Protein AF-A0A644VKD5-F1 (afdb_monomer_lite)

Radius of gyration: 35.08 Å; chains: 1; bounding box: 105×72×104 Å

Organism: NCBI:txid1076179

Structure (mmCIF, N/CA/C/O backbone):
data_AF-A0A644VKD5-F1
#
_entry.id   AF-A0A644VKD5-F1
#
loop_
_atom_site.group_PDB
_atom_site.id
_atom_site.type_symbol
_atom_site.label_atom_id
_atom_site.label_alt_id
_atom_site.label_comp_id
_atom_site.label_asym_id
_atom_site.label_entity_id
_atom_site.label_seq_id
_atom_site.pdbx_PDB_ins_code
_atom_site.Cartn_x
_atom_site.Cartn_y
_atom_site.Cartn_z
_atom_site.occupancy
_atom_site.B_iso_or_equiv
_atom_site.auth_seq_id
_atom_site.auth_comp_id
_atom_site.auth_asym_id
_atom_site.auth_atom_id
_atom_site.pdbx_PDB_model_num
ATOM 1 N N . MET A 1 1 ? -40.586 -30.914 -6.009 1.00 71.19 1 MET A N 1
ATOM 2 C CA . MET A 1 1 ? -39.244 -30.668 -6.568 1.00 71.19 1 MET A CA 1
ATOM 3 C C . MET A 1 1 ? -38.907 -29.218 -6.318 1.00 71.19 1 MET A C 1
ATOM 5 O O . MET A 1 1 ? -39.807 -28.385 -6.398 1.00 71.19 1 MET A O 1
ATOM 9 N N . TYR A 1 2 ? -37.666 -28.947 -5.939 1.00 82.19 2 TYR A N 1
ATOM 10 C CA . TYR A 1 2 ? -37.177 -27.592 -5.723 1.00 82.19 2 TYR A CA 1
ATOM 11 C C . TYR A 1 2 ? -36.511 -27.119 -7.009 1.00 82.19 2 TYR A C 1
ATOM 13 O O . TYR A 1 2 ? -35.575 -27.754 -7.483 1.00 82.19 2 TYR A O 1
ATOM 21 N N . ASN A 1 3 ? -37.023 -26.026 -7.571 1.00 80.19 3 ASN A N 1
ATOM 22 C CA . ASN A 1 3 ? -36.574 -25.506 -8.865 1.00 80.19 3 ASN A CA 1
ATOM 23 C C . ASN A 1 3 ? -35.399 -24.527 -8.738 1.00 80.19 3 ASN A C 1
ATOM 25 O O . ASN A 1 3 ? -34.897 -24.052 -9.748 1.00 80.19 3 ASN A O 1
ATOM 29 N N . TYR A 1 4 ? -34.997 -24.203 -7.508 1.00 85.69 4 TYR A N 1
ATOM 30 C CA . TYR A 1 4 ? -33.892 -23.302 -7.221 1.00 85.69 4 TYR A CA 1
ATOM 31 C C . TYR A 1 4 ? -33.142 -23.809 -5.994 1.00 85.69 4 TYR A C 1
ATOM 33 O O . TYR A 1 4 ? -33.593 -23.642 -4.860 1.00 85.69 4 TYR A O 1
ATOM 41 N N . VAL A 1 5 ? -32.023 -24.490 -6.229 1.00 90.06 5 VAL A N 1
ATOM 42 C CA . VAL A 1 5 ? -31.116 -24.921 -5.165 1.00 90.06 5 VAL A CA 1
ATOM 43 C C . VAL A 1 5 ? -29.699 -24.615 -5.604 1.00 90.06 5 VAL A C 1
ATOM 45 O O . VAL A 1 5 ? -29.235 -25.141 -6.614 1.00 90.06 5 VAL A O 1
ATOM 48 N N . LYS A 1 6 ? -29.017 -23.774 -4.831 1.00 91.12 6 LYS A N 1
ATOM 49 C CA . LYS A 1 6 ? -27.645 -23.336 -5.095 1.00 91.12 6 LYS A CA 1
ATOM 50 C C . LYS A 1 6 ? -26.774 -23.690 -3.898 1.00 91.12 6 LYS A C 1
ATOM 52 O O . LYS A 1 6 ? -27.169 -23.435 -2.761 1.00 91.12 6 LYS A O 1
ATOM 57 N N . TYR A 1 7 ? -25.604 -24.263 -4.134 1.00 91.75 7 TYR A N 1
ATOM 58 C CA . TYR A 1 7 ? -24.621 -24.541 -3.091 1.00 91.75 7 TYR A CA 1
ATOM 59 C C . TYR A 1 7 ? -23.226 -24.192 -3.588 1.00 91.75 7 TYR A C 1
ATOM 61 O O . TYR A 1 7 ? -22.880 -24.575 -4.701 1.00 91.75 7 TYR A O 1
ATOM 69 N N . ASN A 1 8 ? -22.436 -23.478 -2.778 1.00 89.25 8 ASN A N 1
ATOM 70 C CA . ASN A 1 8 ? -21.054 -23.116 -3.120 1.00 89.25 8 ASN A CA 1
ATOM 71 C C . ASN A 1 8 ? -20.944 -22.464 -4.515 1.00 89.25 8 ASN A C 1
ATOM 73 O O . ASN A 1 8 ? -20.159 -22.868 -5.366 1.00 89.25 8 ASN A O 1
ATOM 77 N N . ASP A 1 9 ? -21.830 -21.503 -4.773 1.00 84.25 9 ASP A N 1
ATOM 78 C CA . ASP A 1 9 ? -21.983 -20.819 -6.060 1.00 84.25 9 ASP A CA 1
ATOM 79 C C . ASP A 1 9 ? -22.403 -21.654 -7.281 1.00 84.25 9 ASP A C 1
ATOM 81 O O . ASP A 1 9 ? -22.582 -21.104 -8.368 1.00 84.25 9 ASP A O 1
ATOM 85 N N . ILE A 1 10 ? -22.701 -22.939 -7.094 1.00 84.69 10 ILE A N 1
ATOM 86 C CA . ILE A 1 10 ? -23.146 -23.853 -8.148 1.00 84.69 10 ILE A CA 1
ATOM 87 C C . ILE A 1 10 ? -24.659 -24.068 -8.049 1.00 84.69 10 ILE A C 1
ATOM 89 O O . ILE A 1 10 ? -25.188 -24.422 -6.992 1.00 84.69 10 ILE A O 1
ATOM 93 N N . MET A 1 11 ? -25.368 -23.870 -9.164 1.00 89.19 11 MET A N 1
ATOM 94 C CA . MET A 1 11 ? -26.792 -24.191 -9.278 1.00 89.19 11 MET A CA 1
ATOM 95 C C . MET A 1 11 ? -26.983 -25.701 -9.389 1.00 89.19 11 MET A C 1
ATOM 97 O O . MET A 1 11 ? -26.907 -26.280 -10.468 1.00 89.19 11 MET A O 1
ATOM 101 N N . ILE A 1 12 ? -27.274 -26.348 -8.263 1.00 90.69 12 ILE A N 1
ATOM 102 C CA . ILE A 1 12 ? -27.567 -27.783 -8.218 1.00 90.69 12 ILE A CA 1
ATOM 103 C C . ILE A 1 12 ? -28.790 -28.103 -9.079 1.00 90.69 12 ILE A C 1
ATOM 105 O O . ILE A 1 12 ? -28.797 -29.122 -9.760 1.00 90.69 12 ILE A O 1
ATOM 109 N N . SER A 1 13 ? -29.788 -27.215 -9.098 1.00 87.75 13 SER A N 1
ATOM 110 C CA . SER A 1 13 ? -30.995 -27.364 -9.920 1.00 87.75 13 SER A CA 1
ATOM 111 C C . SER A 1 13 ? -30.756 -27.315 -11.436 1.00 87.75 13 SER A C 1
ATOM 113 O O . SER A 1 13 ? -31.628 -27.765 -12.173 1.00 87.75 13 SER A O 1
ATOM 115 N N . ASP A 1 14 ? -29.606 -26.809 -11.901 1.00 87.38 14 ASP A N 1
ATOM 116 C CA . ASP A 1 14 ? -29.240 -26.819 -13.329 1.00 87.38 14 ASP A CA 1
ATOM 117 C C . ASP A 1 14 ? -28.616 -28.159 -13.756 1.00 87.38 14 ASP A C 1
ATOM 119 O O . ASP A 1 14 ? -28.640 -28.504 -14.935 1.00 87.38 14 ASP A O 1
ATOM 123 N N . ILE A 1 15 ? -28.065 -28.911 -12.796 1.00 86.50 15 ILE A N 1
ATOM 124 C CA . ILE A 1 15 ? -27.338 -30.172 -13.017 1.00 86.50 15 ILE A CA 1
ATOM 125 C C . ILE A 1 15 ? -28.217 -31.379 -12.648 1.00 86.50 15 ILE A C 1
ATOM 127 O O . ILE A 1 15 ? -28.109 -32.448 -13.243 1.00 86.50 15 ILE A O 1
ATOM 131 N N . ALA A 1 16 ? -29.087 -31.236 -11.644 1.00 90.00 16 ALA A N 1
ATOM 132 C CA . ALA A 1 16 ? -29.893 -32.324 -11.107 1.00 90.00 16 ALA A CA 1
ATOM 133 C C . ALA A 1 16 ? -31.207 -31.855 -10.472 1.00 90.00 16 ALA A C 1
ATOM 135 O O . ALA A 1 16 ? -31.375 -30.714 -10.046 1.00 90.00 16 ALA A O 1
ATOM 136 N N . THR A 1 17 ? -32.150 -32.785 -10.328 1.00 91.00 17 THR A N 1
ATOM 137 C CA . THR A 1 17 ? -33.461 -32.499 -9.744 1.00 91.00 17 THR A CA 1
ATOM 138 C C . THR A 1 17 ? -33.440 -32.702 -8.232 1.00 91.00 17 THR A C 1
ATOM 140 O O . THR A 1 17 ? -33.327 -33.824 -7.740 1.00 91.00 17 THR A O 1
ATOM 143 N N . VAL A 1 18 ? -33.643 -31.640 -7.449 1.00 92.00 18 VAL A N 1
ATOM 144 C CA . VAL A 1 18 ? -33.769 -31.768 -5.987 1.00 92.00 18 VAL A CA 1
ATOM 145 C C . VAL A 1 18 ? -35.185 -32.220 -5.614 1.00 92.00 18 VAL A C 1
ATOM 147 O O . VAL A 1 18 ? -36.168 -31.477 -5.730 1.00 92.00 18 VAL A O 1
ATOM 150 N N . LEU A 1 19 ? -35.296 -33.466 -5.150 1.00 91.06 19 LEU A N 1
ATOM 151 C CA . LEU A 1 19 ? -36.565 -34.119 -4.829 1.00 91.06 19 LEU A CA 1
ATOM 152 C C . LEU A 1 19 ? -37.124 -33.653 -3.484 1.00 91.06 19 LEU A C 1
ATOM 154 O O . LEU A 1 19 ? -38.308 -33.316 -3.392 1.00 91.06 19 LEU A O 1
ATOM 158 N N . LYS A 1 20 ? -36.276 -33.637 -2.450 1.00 90.50 20 LYS A N 1
ATOM 159 C CA . LYS A 1 20 ? -36.675 -33.374 -1.063 1.00 90.50 20 LYS A CA 1
ATOM 160 C C . LYS A 1 20 ? -35.586 -32.612 -0.318 1.00 90.50 20 LYS A C 1
ATOM 162 O O . LYS A 1 20 ? -34.405 -32.919 -0.460 1.00 90.50 20 LYS A O 1
ATOM 167 N N . ILE A 1 21 ? -36.018 -31.666 0.508 1.00 88.38 21 ILE A N 1
ATOM 168 C CA . ILE A 1 21 ? -35.197 -30.986 1.505 1.00 88.38 21 ILE A CA 1
ATOM 169 C C . ILE A 1 21 ? -35.899 -31.190 2.844 1.00 88.38 21 ILE A C 1
ATOM 171 O O . ILE A 1 21 ? -37.024 -30.722 3.032 1.00 88.38 21 ILE A O 1
ATOM 175 N N . GLU A 1 22 ? -35.279 -31.930 3.758 1.00 83.94 22 GLU A N 1
ATOM 176 C CA . GLU A 1 22 ? -35.856 -32.137 5.086 1.00 83.94 22 GLU A CA 1
ATOM 177 C C . GLU A 1 22 ? -35.749 -30.849 5.910 1.00 83.94 22 GLU A C 1
ATOM 179 O O . GLU A 1 22 ? -34.673 -30.271 6.061 1.00 83.94 22 GLU A O 1
ATOM 184 N N . ASN A 1 23 ? -36.889 -30.366 6.409 1.00 67.75 23 ASN A N 1
ATOM 185 C CA . ASN A 1 23 ? -36.968 -29.148 7.206 1.00 67.75 23 ASN A CA 1
ATOM 186 C C . ASN A 1 23 ? -37.527 -29.468 8.593 1.00 67.75 23 ASN A C 1
ATOM 188 O O . ASN A 1 23 ? -38.645 -29.963 8.720 1.00 67.75 23 ASN A O 1
ATOM 192 N N . THR A 1 24 ? -36.785 -29.097 9.629 1.00 62.62 24 THR A N 1
ATOM 193 C CA . THR A 1 24 ? -37.298 -28.947 10.996 1.00 62.62 24 THR A CA 1
ATOM 194 C C . THR A 1 24 ? -37.914 -27.555 11.134 1.00 62.62 24 THR A C 1
ATOM 196 O O . THR A 1 24 ? -37.262 -26.581 10.756 1.00 62.62 24 THR A O 1
ATOM 199 N N . LEU A 1 25 ? -39.142 -27.455 11.658 1.00 65.06 25 LEU A N 1
ATOM 200 C CA . LEU A 1 25 ? -39.888 -26.186 11.773 1.00 65.06 25 LEU A CA 1
ATOM 201 C C . LEU A 1 25 ? -39.290 -25.205 12.794 1.00 65.06 25 LEU A C 1
ATOM 203 O O . LEU A 1 25 ? -39.514 -24.007 12.682 1.00 65.06 25 LEU A O 1
ATOM 207 N N . LEU A 1 26 ? -38.557 -25.713 13.788 1.00 70.06 26 LEU A N 1
ATOM 208 C CA . LEU A 1 26 ? -37.838 -24.916 14.777 1.00 70.06 26 LEU A CA 1
ATOM 209 C C . LEU A 1 26 ? -36.571 -25.680 15.201 1.00 70.06 26 LEU A C 1
ATOM 211 O O . LEU A 1 26 ? -36.670 -26.889 15.437 1.00 70.06 26 LEU A O 1
ATOM 215 N N . PRO A 1 27 ? -35.393 -25.034 15.289 1.00 76.12 27 PRO A N 1
ATOM 216 C CA . PRO A 1 27 ? -34.198 -25.676 15.828 1.00 76.12 27 PRO A CA 1
ATOM 217 C C . PRO A 1 27 ? -34.363 -25.997 17.321 1.00 76.12 27 PRO A C 1
ATOM 219 O O . PRO A 1 27 ? -35.039 -25.268 18.054 1.00 76.12 27 PRO A O 1
ATOM 222 N N . ALA A 1 28 ? -33.727 -27.077 17.775 1.00 81.94 28 ALA A N 1
ATOM 223 C CA . ALA A 1 28 ? -33.646 -27.395 19.195 1.00 81.94 28 ALA A CA 1
ATOM 224 C C . ALA A 1 28 ? -32.872 -26.301 19.951 1.00 81.94 28 ALA A C 1
ATOM 226 O O . ALA A 1 28 ? -32.109 -25.530 19.363 1.00 81.94 28 ALA A O 1
ATOM 227 N N . ARG A 1 29 ? -33.101 -26.206 21.262 1.00 86.50 29 ARG A N 1
ATOM 228 C CA . ARG A 1 29 ? -32.410 -25.256 22.136 1.00 86.50 29 ARG A CA 1
ATOM 229 C C . ARG A 1 29 ? -31.748 -25.998 23.279 1.00 86.50 29 ARG A C 1
ATOM 231 O O . ARG A 1 29 ? -32.377 -26.846 23.908 1.00 86.50 29 ARG A O 1
ATOM 238 N N . ILE A 1 30 ? -30.538 -25.575 23.607 1.00 86.12 30 ILE A N 1
ATOM 239 C CA . ILE A 1 30 ? -29.916 -25.888 24.890 1.00 86.12 30 ILE A CA 1
ATOM 240 C C . ILE A 1 30 ? -30.428 -24.848 25.879 1.00 86.12 30 ILE A C 1
ATOM 242 O O . ILE A 1 30 ? -30.308 -23.648 25.624 1.00 86.12 30 ILE A O 1
ATOM 246 N N . ILE A 1 31 ? -31.022 -25.306 26.980 1.00 88.94 31 ILE A N 1
ATOM 247 C CA . ILE A 1 31 ? -31.504 -24.462 28.075 1.00 88.94 31 ILE A CA 1
ATOM 248 C C . ILE A 1 31 ? -30.600 -24.715 29.275 1.00 88.94 31 ILE A C 1
ATOM 250 O O . ILE A 1 31 ? -30.515 -25.841 29.758 1.00 88.94 31 ILE A O 1
ATOM 254 N N . ASN A 1 32 ? -29.945 -23.662 29.749 1.00 88.38 32 ASN A N 1
ATOM 255 C CA . ASN A 1 32 ? -29.182 -23.680 30.983 1.00 88.38 32 ASN A CA 1
ATOM 256 C C . ASN A 1 32 ? -30.078 -23.220 32.126 1.00 88.38 32 ASN A C 1
ATOM 258 O O . ASN A 1 32 ? -30.796 -22.217 32.022 1.00 88.38 32 ASN A O 1
ATOM 262 N N . THR A 1 33 ? -30.019 -23.955 33.226 1.00 91.38 33 THR A N 1
ATOM 263 C CA . THR A 1 33 ? -30.789 -23.670 34.427 1.00 91.38 33 THR A CA 1
ATOM 264 C C . THR A 1 33 ? -29.889 -23.688 35.656 1.00 91.38 33 THR A C 1
ATOM 266 O O . THR A 1 33 ? -28.896 -24.413 35.727 1.00 91.38 33 THR A O 1
ATOM 269 N N . ILE A 1 34 ? -30.240 -22.872 36.646 1.00 87.94 34 ILE A N 1
ATOM 270 C CA . ILE A 1 34 ? -29.630 -22.880 37.972 1.00 87.94 34 ILE A CA 1
ATOM 271 C C . ILE A 1 34 ? -30.553 -23.668 38.893 1.00 87.94 34 ILE A C 1
ATOM 273 O O . ILE A 1 34 ? -31.702 -23.285 39.141 1.00 87.94 34 ILE A O 1
ATOM 277 N N . ASN A 1 35 ? -30.032 -24.769 39.423 1.00 89.31 35 ASN A N 1
ATOM 278 C CA . ASN A 1 35 ? -30.742 -25.599 40.379 1.00 89.31 35 ASN A CA 1
ATOM 279 C C . ASN A 1 35 ? -30.417 -25.148 41.811 1.00 89.31 35 ASN A C 1
ATOM 281 O O . ASN A 1 35 ? -29.256 -25.134 42.224 1.00 89.31 35 ASN A O 1
ATOM 285 N N . ILE A 1 36 ? -31.447 -24.763 42.567 1.00 88.50 36 ILE A N 1
ATOM 286 C CA . ILE A 1 36 ? -31.328 -24.365 43.973 1.00 88.50 36 ILE A CA 1
ATOM 287 C C . ILE A 1 36 ? -32.093 -25.384 44.814 1.00 88.50 36 ILE A C 1
ATOM 289 O O . ILE A 1 36 ? -33.320 -25.407 44.777 1.00 88.50 36 ILE A O 1
ATOM 293 N N . PHE A 1 37 ? -31.370 -26.175 45.611 1.00 84.25 37 PHE A N 1
ATOM 294 C CA . PHE A 1 37 ? -31.891 -27.336 46.352 1.00 84.25 37 PHE A CA 1
ATOM 295 C C . PHE A 1 37 ? -33.148 -27.057 47.199 1.00 84.25 37 PHE A C 1
ATOM 297 O O . PHE A 1 37 ? -34.019 -27.914 47.328 1.00 84.25 37 PHE A O 1
ATOM 304 N N . GLU A 1 38 ? -33.264 -25.858 47.772 1.00 87.50 38 GLU A N 1
ATOM 305 C CA . GLU A 1 38 ? -34.384 -25.477 48.644 1.00 87.50 38 GLU A CA 1
ATOM 306 C C . GLU A 1 38 ? -35.629 -24.978 47.885 1.00 87.50 38 GLU A C 1
ATOM 308 O O . GLU A 1 38 ? -36.695 -24.813 48.483 1.00 87.50 38 GLU A O 1
ATOM 313 N N . LYS A 1 39 ? -35.529 -24.732 46.571 1.00 84.75 39 LYS A N 1
ATOM 314 C CA . LYS A 1 39 ? -36.655 -24.296 45.736 1.00 84.75 39 LYS A CA 1
ATOM 315 C C . LYS A 1 39 ? -37.193 -25.456 44.906 1.00 84.75 39 LYS A C 1
ATOM 317 O O . LYS A 1 39 ? -36.459 -26.273 44.367 1.00 84.75 39 LYS A O 1
ATOM 322 N N . ARG A 1 40 ? -38.520 -25.507 44.762 1.00 80.19 40 ARG A N 1
ATOM 323 C CA . ARG A 1 40 ? -39.159 -26.401 43.790 1.00 80.19 40 ARG A CA 1
ATOM 324 C C . ARG A 1 40 ? -38.944 -25.842 42.383 1.00 80.19 40 ARG A C 1
ATOM 326 O O . ARG A 1 40 ? -39.350 -24.711 42.124 1.00 80.19 40 ARG A O 1
ATOM 333 N N . GLY A 1 41 ? -38.387 -26.657 41.491 1.00 84.00 41 GLY A N 1
ATOM 334 C CA . GLY A 1 41 ? -38.084 -26.277 40.109 1.00 84.00 41 GLY A CA 1
ATOM 335 C C . GLY A 1 41 ? -36.688 -25.674 39.948 1.00 84.00 41 GLY A C 1
ATOM 336 O O . GLY A 1 41 ? -35.898 -25.651 40.886 1.00 84.00 41 GLY A O 1
ATOM 337 N N . GLU A 1 42 ? -36.393 -25.191 38.746 1.00 89.75 42 GLU A N 1
ATOM 338 C CA . GLU A 1 42 ? -35.096 -24.613 38.387 1.00 89.75 42 GLU A CA 1
ATOM 339 C C . GLU A 1 42 ? -35.279 -23.179 37.879 1.00 89.75 42 GLU A C 1
ATOM 341 O O . GLU A 1 42 ? -36.351 -22.813 37.391 1.00 89.75 42 GLU A O 1
ATOM 346 N N . ILE A 1 43 ? -34.243 -22.353 38.014 1.00 85.69 43 ILE A N 1
ATOM 347 C CA . ILE A 1 43 ? -34.249 -20.971 37.526 1.00 85.69 43 ILE A CA 1
ATOM 348 C C . ILE A 1 43 ? -33.645 -20.956 36.124 1.00 85.69 43 ILE A C 1
ATOM 350 O O . ILE A 1 43 ? -32.547 -21.467 35.933 1.00 85.69 43 ILE A O 1
ATOM 354 N N . PHE A 1 44 ? -34.347 -20.375 35.149 1.00 89.88 44 PHE A N 1
ATOM 355 C CA . PHE A 1 44 ? -33.796 -20.154 33.811 1.00 89.88 44 PHE A CA 1
ATOM 356 C C . PHE A 1 44 ? -32.597 -19.204 33.886 1.00 89.88 44 PHE A C 1
ATOM 358 O O . PHE A 1 44 ? -32.723 -18.110 34.433 1.00 89.88 44 PHE A O 1
ATOM 365 N N . ASP A 1 45 ? -31.466 -19.626 33.331 1.00 86.50 45 ASP A N 1
ATOM 366 C CA . ASP A 1 45 ? -30.256 -18.812 33.231 1.00 86.50 45 ASP A CA 1
ATOM 367 C C . ASP A 1 45 ? -30.092 -18.271 31.809 1.00 86.50 45 ASP A C 1
ATOM 369 O O . ASP A 1 45 ? -30.106 -17.064 31.578 1.00 86.50 45 ASP A O 1
ATOM 373 N N . SER A 1 46 ? -30.004 -19.172 30.831 1.00 82.38 46 SER A N 1
ATOM 374 C CA . SER A 1 46 ? -29.762 -18.816 29.435 1.00 82.38 46 SER A CA 1
ATOM 375 C C . SER A 1 46 ? -30.259 -19.905 28.481 1.00 82.38 46 SER A C 1
ATOM 377 O O . SER A 1 46 ? -30.487 -21.050 28.873 1.00 82.38 46 SER A O 1
ATOM 379 N N . CYS A 1 47 ? -30.431 -19.576 27.199 1.00 84.38 47 CYS A N 1
ATOM 380 C CA . CYS A 1 47 ? -30.616 -20.584 26.156 1.00 84.38 47 CYS A CA 1
ATOM 381 C C . CYS A 1 47 ? -29.936 -20.183 24.853 1.00 84.38 47 CYS A C 1
ATOM 383 O O . CYS A 1 47 ? -29.816 -18.998 24.555 1.00 84.38 47 CYS A O 1
ATOM 385 N N . LYS A 1 48 ? -29.569 -21.174 24.040 1.00 83.25 48 LYS A N 1
ATOM 386 C CA . LYS A 1 48 ? -29.099 -20.966 22.666 1.00 83.25 48 LYS A CA 1
ATOM 387 C C . LYS A 1 48 ? -29.692 -22.009 21.733 1.00 83.25 48 LYS A C 1
ATOM 389 O O . LYS A 1 48 ? -29.965 -23.130 22.164 1.00 83.25 48 LYS A O 1
ATOM 394 N N . TYR A 1 49 ? -29.878 -21.652 20.467 1.00 84.44 49 TYR A N 1
ATOM 395 C CA . TYR A 1 49 ? -30.224 -22.638 19.448 1.00 84.44 49 TYR A CA 1
ATOM 396 C C . TYR A 1 49 ? -29.040 -23.569 19.181 1.00 84.44 49 TYR A C 1
ATOM 398 O O . TYR A 1 49 ? -27.883 -23.146 19.195 1.00 84.44 49 TYR A O 1
ATOM 406 N N . GLU A 1 50 ? -29.340 -24.841 18.959 1.00 84.94 50 GLU A N 1
ATOM 407 C CA . GLU A 1 50 ? -28.367 -25.813 18.475 1.00 84.94 50 GLU A CA 1
ATOM 408 C C . GLU A 1 50 ? -28.108 -25.615 16.979 1.00 84.94 50 GLU A C 1
ATOM 410 O O . GLU A 1 50 ? -28.946 -25.073 16.248 1.00 84.94 50 GLU A O 1
ATOM 415 N N . SER A 1 51 ? -26.945 -26.079 16.520 1.00 86.38 51 SER A N 1
ATOM 416 C CA . SER A 1 51 ? -26.679 -26.214 15.091 1.00 86.38 51 SER A CA 1
ATOM 417 C C . SER A 1 51 ? -27.690 -27.164 14.446 1.00 86.38 51 SER A C 1
ATOM 419 O O . SER A 1 51 ? -28.329 -27.988 15.107 1.00 86.38 51 SER A O 1
ATOM 421 N N . LYS A 1 52 ? -27.888 -27.016 13.136 1.00 85.50 52 LYS A N 1
ATOM 422 C CA . LYS A 1 52 ? -28.958 -27.710 12.411 1.00 85.50 52 LYS A CA 1
ATOM 423 C C . LYS A 1 52 ? -28.379 -28.596 11.325 1.00 85.50 52 LYS A C 1
ATOM 425 O O . LYS A 1 52 ? -27.492 -28.172 10.595 1.00 85.50 52 LYS A O 1
ATOM 430 N N . GLU A 1 53 ? -28.935 -29.790 11.164 1.00 87.12 53 GLU A N 1
ATOM 431 C CA . GLU A 1 53 ? -28.669 -30.624 9.995 1.00 87.12 53 GLU A CA 1
ATOM 432 C C . GLU A 1 53 ? -29.831 -30.576 9.004 1.00 87.12 53 GLU A C 1
ATOM 434 O O . GLU A 1 53 ? -31.000 -30.420 9.373 1.00 87.12 53 GLU A O 1
ATOM 439 N N . LYS A 1 54 ? -29.502 -30.686 7.720 1.00 87.88 54 LYS A N 1
ATOM 440 C CA . LYS A 1 54 ? -30.454 -30.662 6.617 1.00 87.88 54 LYS A CA 1
ATOM 441 C C . LYS A 1 54 ? -30.083 -31.725 5.597 1.00 87.88 54 LYS A C 1
ATOM 443 O O . LYS A 1 54 ? -28.994 -31.694 5.035 1.00 87.88 54 LYS A O 1
ATOM 448 N N . VAL A 1 55 ? -31.008 -32.645 5.336 1.00 90.00 55 VAL A N 1
ATOM 449 C CA . VAL A 1 55 ? -30.805 -33.722 4.363 1.00 90.00 55 VAL A CA 1
ATOM 450 C C . VAL A 1 55 ? -31.423 -33.331 3.023 1.00 90.00 55 VAL A C 1
ATOM 452 O O . VAL A 1 55 ? -32.617 -33.028 2.930 1.00 90.00 55 VAL A O 1
ATOM 455 N N . LEU A 1 56 ? -30.600 -33.353 1.979 1.00 92.69 56 LEU A N 1
ATOM 456 C CA . LEU A 1 56 ? -30.983 -33.158 0.587 1.00 92.69 56 LEU A CA 1
ATOM 457 C C . LEU A 1 56 ? -31.096 -34.517 -0.101 1.00 92.69 56 LEU A C 1
ATOM 459 O O . LEU A 1 56 ? -30.191 -35.342 -0.015 1.00 92.69 56 LEU A O 1
ATOM 463 N N . THR A 1 57 ? -32.197 -34.742 -0.815 1.00 93.81 57 THR A N 1
ATOM 464 C CA . THR A 1 57 ? -32.363 -35.883 -1.726 1.00 93.81 57 THR A CA 1
ATOM 465 C C . THR A 1 57 ? -32.360 -35.368 -3.160 1.00 93.81 57 THR A C 1
ATOM 467 O O . THR A 1 57 ? -33.278 -34.642 -3.551 1.00 93.81 57 THR A O 1
ATOM 470 N N . ILE A 1 58 ? -31.339 -35.733 -3.932 1.00 94.25 58 ILE A N 1
ATOM 471 C CA . ILE A 1 58 ? -31.059 -35.203 -5.271 1.00 94.25 58 ILE A CA 1
ATOM 472 C C . ILE A 1 58 ? -31.135 -36.351 -6.282 1.00 94.25 58 ILE A C 1
ATOM 474 O O . ILE A 1 58 ? -30.448 -37.353 -6.123 1.00 94.25 58 ILE A O 1
ATOM 478 N N . LEU A 1 59 ? -31.968 -36.217 -7.309 1.00 94.38 59 LEU A N 1
ATOM 479 C CA . LEU A 1 59 ? -32.038 -37.126 -8.450 1.00 94.38 59 LEU A CA 1
ATOM 480 C C . LEU A 1 59 ? -31.119 -36.612 -9.557 1.00 94.38 59 LEU A C 1
ATOM 482 O O . LEU A 1 59 ? -31.336 -35.518 -10.075 1.00 94.38 59 LEU A O 1
ATOM 486 N N . VAL A 1 60 ? -30.122 -37.414 -9.913 1.00 93.44 60 VAL A N 1
ATOM 487 C CA . VAL A 1 60 ? -29.168 -37.130 -10.989 1.00 93.44 60 VAL A CA 1
ATOM 488 C C . VAL A 1 60 ? -29.496 -38.030 -12.167 1.00 93.44 60 VAL A C 1
ATOM 490 O O . VAL A 1 60 ? -29.605 -39.246 -11.990 1.00 93.44 60 VAL A O 1
ATOM 493 N N . GLU A 1 61 ? -29.642 -37.437 -13.345 1.00 92.06 61 GLU A N 1
ATOM 494 C CA . GLU A 1 61 ? -29.960 -38.111 -14.604 1.00 92.06 61 GLU A CA 1
ATOM 495 C C . GLU A 1 61 ? -28.990 -37.613 -15.684 1.00 92.06 61 GLU A C 1
ATOM 497 O O . GLU A 1 61 ? -28.492 -36.491 -15.594 1.00 92.06 61 GLU A O 1
ATOM 502 N N . GLY A 1 62 ? -28.699 -38.446 -16.682 1.00 88.19 62 GLY A N 1
ATOM 503 C CA . GLY A 1 62 ? -27.906 -38.063 -17.851 1.00 88.19 62 GLY A CA 1
ATOM 504 C C . GLY A 1 62 ? -28.543 -38.546 -19.149 1.00 88.19 62 GLY A C 1
ATOM 505 O O . GLY A 1 62 ? -29.310 -39.514 -19.161 1.00 88.19 62 GLY A O 1
ATOM 506 N N . ILE A 1 63 ? -28.242 -37.854 -20.246 1.00 88.00 63 ILE A N 1
ATOM 507 C CA . ILE A 1 63 ? -28.719 -38.202 -21.592 1.00 88.00 63 ILE A CA 1
ATOM 508 C C . ILE A 1 63 ? -27.992 -39.456 -22.109 1.00 88.00 63 ILE A C 1
ATOM 510 O O . ILE A 1 63 ? -28.590 -40.292 -22.791 1.00 88.00 63 ILE A O 1
ATOM 514 N N . ASP A 1 64 ? -26.723 -39.607 -21.736 1.00 91.25 64 ASP A N 1
ATOM 515 C CA . ASP A 1 64 ? -25.888 -40.783 -21.956 1.00 91.25 64 ASP A CA 1
ATOM 516 C C . ASP A 1 64 ? -24.994 -41.051 -20.729 1.00 91.25 64 ASP A C 1
ATOM 518 O O . ASP A 1 64 ? -25.117 -40.391 -19.694 1.00 91.25 64 ASP A O 1
ATOM 522 N N . LEU A 1 65 ? -24.153 -42.089 -20.804 1.00 88.38 65 LEU A N 1
ATOM 523 C CA . LEU A 1 65 ? -23.332 -42.518 -19.669 1.00 88.38 65 LEU A CA 1
ATOM 524 C C . LEU A 1 65 ? -22.262 -41.480 -19.299 1.00 88.38 65 LEU A C 1
ATOM 526 O O . LEU A 1 65 ? -21.961 -41.338 -18.118 1.00 88.38 65 LEU A O 1
ATOM 530 N N . GLU A 1 66 ? -21.712 -40.765 -20.281 1.00 89.69 66 GLU A N 1
ATOM 531 C CA . GLU A 1 66 ? -20.671 -39.756 -20.068 1.00 89.69 66 GLU A CA 1
ATOM 532 C C . GLU A 1 66 ? -21.269 -38.524 -19.376 1.00 89.69 66 GLU A C 1
ATOM 534 O O . GLU A 1 66 ? -20.788 -38.119 -18.320 1.00 89.69 66 GLU A O 1
ATOM 539 N N . ASP A 1 67 ? -22.402 -38.028 -19.882 1.00 87.94 67 ASP A N 1
ATOM 540 C CA . ASP A 1 67 ? -23.172 -36.931 -19.281 1.00 87.94 67 ASP A CA 1
ATOM 541 C C . ASP A 1 67 ? -23.633 -37.269 -17.852 1.00 87.94 67 ASP A C 1
ATOM 543 O O . ASP A 1 67 ? -23.510 -36.464 -16.929 1.00 87.94 67 ASP A O 1
ATOM 547 N N . TYR A 1 68 ? -24.100 -38.501 -17.624 1.00 90.38 68 TYR A N 1
ATOM 548 C CA . TYR A 1 68 ? -24.458 -38.972 -16.286 1.00 90.38 68 TYR A CA 1
ATOM 549 C C . TYR A 1 68 ? -23.260 -38.967 -15.320 1.00 90.38 68 TYR A C 1
ATOM 551 O O . TYR A 1 68 ? -23.384 -38.514 -14.177 1.00 90.38 68 TYR A O 1
ATOM 559 N N . GLU A 1 69 ? -22.106 -39.489 -15.746 1.00 88.88 69 GLU A N 1
ATOM 560 C CA . GLU A 1 69 ? -20.896 -39.531 -14.920 1.00 88.88 69 GLU A CA 1
ATOM 561 C C . GLU A 1 69 ? -20.374 -38.126 -14.598 1.00 88.88 69 GLU A C 1
ATOM 563 O O . GLU A 1 69 ? -19.974 -37.871 -13.455 1.00 88.88 69 GLU A O 1
ATOM 568 N N . ASP A 1 70 ? -20.440 -37.210 -15.563 1.00 88.00 70 ASP A N 1
ATOM 569 C CA . ASP A 1 70 ? -20.062 -35.813 -15.379 1.00 88.00 70 ASP A CA 1
ATOM 570 C C . ASP A 1 70 ? -21.022 -35.079 -14.440 1.00 88.00 70 ASP A C 1
ATOM 572 O O . ASP A 1 70 ? -20.555 -34.455 -13.485 1.00 88.00 70 ASP A O 1
ATOM 576 N N . ASN A 1 71 ? -22.341 -35.249 -14.586 1.00 89.06 71 ASN A N 1
ATOM 577 C CA . ASN A 1 71 ? -23.328 -34.663 -13.671 1.00 89.06 71 ASN A CA 1
ATOM 578 C C . ASN A 1 71 ? -23.119 -35.142 -12.226 1.00 89.06 71 ASN A C 1
ATOM 580 O O . ASN A 1 71 ? -23.134 -34.341 -11.286 1.00 89.06 71 ASN A O 1
ATOM 584 N N . VAL A 1 72 ? -22.856 -36.440 -12.018 1.00 89.75 72 VAL A N 1
ATOM 585 C CA . VAL A 1 72 ? -22.527 -36.976 -10.685 1.00 89.75 72 VAL A CA 1
ATOM 586 C C . VAL A 1 72 ? -21.230 -36.363 -10.152 1.00 89.75 72 VAL A C 1
ATOM 588 O O . VAL A 1 72 ? -21.185 -35.951 -8.989 1.00 89.75 72 VAL A O 1
ATOM 591 N N . ARG A 1 73 ? -20.177 -36.278 -10.976 1.00 89.38 73 ARG A N 1
ATOM 592 C CA . ARG A 1 73 ? -18.885 -35.699 -10.581 1.00 89.38 73 ARG A CA 1
ATOM 593 C C . ARG A 1 73 ? -19.021 -34.223 -10.207 1.00 89.38 73 ARG A C 1
ATOM 595 O O . ARG A 1 73 ? -18.494 -33.830 -9.168 1.00 89.38 73 ARG A O 1
ATOM 602 N N . SER A 1 74 ? -19.739 -33.428 -10.997 1.00 88.06 74 SER A N 1
ATOM 603 C CA . SER A 1 74 ? -19.957 -32.001 -10.740 1.00 88.06 74 SER A CA 1
ATOM 604 C C . SER A 1 74 ? -20.682 -31.759 -9.419 1.00 88.06 74 SER A C 1
ATOM 606 O O . SER A 1 74 ? -20.297 -30.867 -8.665 1.00 88.06 74 SER A O 1
ATOM 608 N N . ILE A 1 75 ? -21.682 -32.582 -9.088 1.00 89.31 75 ILE A N 1
ATOM 609 C CA . ILE A 1 75 ? -22.386 -32.481 -7.803 1.00 89.31 75 ILE A CA 1
ATOM 610 C C . ILE A 1 75 ? -21.454 -32.825 -6.643 1.00 89.31 75 ILE A C 1
ATOM 612 O O . ILE A 1 75 ? -21.410 -32.089 -5.662 1.00 89.31 75 ILE A O 1
ATOM 616 N N . LEU A 1 76 ? -20.688 -33.915 -6.743 1.00 90.12 76 LEU A N 1
ATOM 617 C CA . LEU A 1 76 ? -19.751 -34.299 -5.683 1.00 90.12 76 LEU A CA 1
ATOM 618 C C . LEU A 1 76 ? -18.678 -33.224 -5.456 1.00 90.12 76 LEU A C 1
ATOM 620 O O . LEU A 1 76 ? -18.401 -32.893 -4.310 1.00 90.12 76 LEU A O 1
ATOM 624 N N . GLN A 1 77 ? -18.139 -32.633 -6.525 1.00 88.19 77 GLN A N 1
ATOM 625 C CA . GLN A 1 77 ? -17.182 -31.525 -6.434 1.00 88.19 77 GLN A CA 1
ATOM 626 C C . GLN A 1 77 ? -17.787 -30.268 -5.802 1.00 88.19 77 GLN A C 1
ATOM 628 O O . GLN A 1 77 ? -17.100 -29.572 -5.064 1.00 88.19 77 GLN A O 1
ATOM 633 N N . ALA A 1 78 ? -19.065 -29.972 -6.060 1.00 88.44 78 ALA A N 1
ATOM 634 C CA . ALA A 1 78 ? -19.732 -28.825 -5.447 1.00 88.44 78 ALA A CA 1
ATOM 635 C C . ALA A 1 78 ? -19.804 -28.944 -3.917 1.00 88.44 78 ALA A C 1
ATOM 637 O O . ALA A 1 78 ? -19.703 -27.936 -3.217 1.00 88.44 78 ALA A O 1
ATOM 638 N N . PHE A 1 79 ? -19.983 -30.172 -3.420 1.00 92.00 79 PHE A N 1
ATOM 639 C CA . PHE A 1 79 ? -20.135 -30.496 -2.003 1.00 92.00 79 PHE A CA 1
ATOM 640 C C . PHE A 1 79 ? -18.817 -30.815 -1.276 1.00 92.00 79 PHE A C 1
ATOM 642 O O . PHE A 1 79 ? -18.810 -30.833 -0.049 1.00 92.00 79 PHE A O 1
ATOM 649 N N . ASP A 1 80 ? -17.714 -31.026 -1.997 1.00 90.94 80 ASP A N 1
ATOM 650 C CA . ASP A 1 80 ? -16.379 -31.239 -1.425 1.00 90.94 80 ASP A CA 1
ATOM 651 C C . ASP A 1 80 ? -15.741 -29.899 -1.025 1.00 90.94 80 ASP A C 1
ATOM 653 O O . ASP A 1 80 ? -15.087 -29.225 -1.825 1.00 90.94 80 ASP A O 1
ATOM 657 N N . VAL A 1 81 ? -16.005 -29.462 0.209 1.00 90.31 81 VAL A N 1
ATOM 658 C CA . VAL A 1 81 ? -15.566 -28.160 0.729 1.00 90.31 81 VAL A CA 1
ATOM 659 C C . VAL A 1 81 ? -14.950 -28.290 2.122 1.00 90.31 81 VAL A C 1
ATOM 661 O O . VAL A 1 81 ? -15.373 -29.105 2.938 1.00 90.31 81 VAL A O 1
ATOM 664 N N . ASP A 1 82 ? -13.968 -27.440 2.418 1.00 91.38 82 ASP A N 1
ATOM 665 C CA . ASP A 1 82 ? -13.206 -27.420 3.676 1.00 91.38 82 ASP A CA 1
ATOM 666 C C . ASP A 1 82 ? -13.745 -26.421 4.719 1.00 91.38 82 ASP A C 1
ATOM 668 O O . ASP A 1 82 ? -13.296 -26.396 5.865 1.00 91.38 82 ASP A O 1
ATOM 672 N N . MET A 1 83 ? -14.724 -25.600 4.337 1.00 91.50 83 MET A N 1
ATOM 673 C CA . MET A 1 83 ? -15.360 -24.590 5.183 1.00 91.50 83 MET A CA 1
ATOM 674 C C . MET A 1 83 ? -16.833 -24.399 4.791 1.00 91.50 83 MET A C 1
ATOM 676 O O . MET A 1 83 ? -17.190 -24.676 3.643 1.00 91.50 83 MET A O 1
ATOM 680 N N . PRO A 1 84 ? -17.698 -23.893 5.693 1.00 92.62 84 PRO A N 1
ATOM 681 C CA . PRO A 1 84 ? -19.093 -23.607 5.367 1.00 92.62 84 PRO A CA 1
ATOM 682 C C . PRO A 1 84 ? -19.236 -22.695 4.143 1.00 92.62 84 PRO A C 1
ATOM 684 O O . PRO A 1 84 ? -18.598 -21.646 4.053 1.00 92.62 84 PRO A O 1
ATOM 687 N N . LYS A 1 85 ? -20.101 -23.087 3.205 1.00 94.31 85 LYS A N 1
ATOM 688 C CA . LYS A 1 85 ? -20.416 -22.339 1.981 1.00 94.31 85 LYS A CA 1
ATOM 689 C C . LYS A 1 85 ? -21.886 -21.948 1.943 1.00 94.31 85 LYS A C 1
ATOM 691 O O . LYS A 1 85 ? -22.710 -22.515 2.658 1.00 94.31 85 LYS A O 1
ATOM 696 N N . SER A 1 86 ? -22.214 -20.962 1.117 1.00 91.06 86 SER A N 1
ATOM 697 C CA . SER A 1 86 ? -23.586 -20.490 0.954 1.00 91.06 86 SER A CA 1
ATOM 698 C C . SER A 1 86 ? -24.475 -21.587 0.354 1.00 91.06 86 SER A C 1
ATOM 700 O O . SER A 1 86 ? -24.153 -22.205 -0.662 1.00 91.06 86 SER A O 1
ATOM 702 N N . PHE A 1 87 ? -25.608 -21.831 1.005 1.00 92.38 87 PHE A N 1
ATOM 703 C CA . PHE A 1 87 ? -26.665 -22.736 0.580 1.00 92.38 87 PHE A CA 1
ATOM 704 C C . PHE A 1 87 ? -27.967 -21.954 0.415 1.00 92.38 87 PHE A C 1
ATOM 706 O O . PHE A 1 87 ? -28.463 -21.356 1.372 1.00 92.38 87 PHE A O 1
ATOM 713 N N . TYR A 1 88 ? -28.549 -22.012 -0.778 1.00 90.75 88 TYR A N 1
ATOM 714 C CA . TYR A 1 88 ? -29.804 -21.361 -1.127 1.00 90.75 88 TYR A CA 1
ATOM 715 C C . TYR A 1 88 ? -30.863 -22.424 -1.407 1.00 90.75 88 TYR A C 1
ATOM 717 O O . TYR A 1 88 ? -30.647 -23.342 -2.201 1.00 90.75 88 TYR A O 1
ATOM 725 N N . LYS A 1 89 ? -32.032 -22.264 -0.786 1.00 86.38 89 LYS A N 1
ATOM 726 C CA . LYS A 1 89 ? -33.256 -23.022 -1.118 1.00 86.38 89 LYS A CA 1
ATOM 727 C C . LYS A 1 89 ? -34.248 -22.212 -1.966 1.00 86.38 89 LYS A C 1
ATOM 729 O O . LYS A 1 89 ? -35.271 -22.746 -2.384 1.00 86.38 89 LYS A O 1
ATOM 734 N N . GLU A 1 90 ? -33.990 -20.914 -2.097 1.00 81.88 90 GLU A N 1
ATOM 735 C CA . GLU A 1 90 ? -34.793 -19.889 -2.765 1.00 81.88 90 GLU A CA 1
ATOM 736 C C . GLU A 1 90 ? -33.864 -18.730 -3.166 1.00 81.88 90 GLU A C 1
ATOM 738 O O . GLU A 1 90 ? -32.731 -18.675 -2.689 1.00 81.88 90 GLU A O 1
ATOM 743 N N . GLU A 1 91 ? -34.311 -17.836 -4.050 1.00 80.44 91 GLU A N 1
ATOM 744 C CA . GLU A 1 91 ? -33.447 -16.820 -4.679 1.00 80.44 91 GLU A CA 1
ATOM 745 C C . GLU A 1 91 ? -32.825 -15.840 -3.675 1.00 80.44 91 GLU A C 1
ATOM 747 O O . GLU A 1 91 ? -31.629 -15.577 -3.750 1.00 80.44 91 GLU A O 1
ATOM 752 N N . ASP A 1 92 ? -33.597 -15.376 -2.690 1.00 82.12 92 ASP A N 1
ATOM 753 C CA . ASP A 1 92 ? -33.230 -14.185 -1.912 1.00 82.12 92 ASP A CA 1
ATOM 754 C C . ASP A 1 92 ? -32.575 -14.479 -0.550 1.00 82.12 92 ASP A C 1
ATOM 756 O O . ASP A 1 92 ? -32.096 -13.561 0.126 1.00 82.12 92 ASP A O 1
ATOM 760 N N . LYS A 1 93 ? -32.586 -15.745 -0.108 1.00 85.62 93 LYS A N 1
ATOM 761 C CA . LYS A 1 93 ? -32.136 -16.152 1.231 1.00 85.62 93 LYS A CA 1
ATOM 762 C C . LYS A 1 93 ? -31.187 -17.338 1.185 1.00 85.62 93 LYS A C 1
ATOM 764 O O . LYS A 1 93 ? -31.466 -18.356 0.549 1.00 85.62 93 LYS A O 1
ATOM 769 N N . PHE A 1 94 ? -30.111 -17.245 1.958 1.00 90.31 94 PHE A N 1
ATOM 770 C CA . PHE A 1 94 ? -29.102 -18.295 2.056 1.00 90.31 94 PHE A CA 1
ATOM 771 C C . PHE A 1 94 ? -28.687 -18.550 3.501 1.00 90.31 94 PHE A C 1
ATOM 773 O O . PHE A 1 94 ? -28.859 -17.698 4.361 1.00 90.31 94 PHE A O 1
ATOM 780 N N . CYS A 1 95 ? -28.146 -19.724 3.791 1.00 90.06 95 CYS A N 1
ATOM 781 C CA . CYS A 1 95 ? -27.469 -20.012 5.057 1.00 90.06 95 CYS A CA 1
ATOM 782 C C . CYS A 1 95 ? -26.087 -20.599 4.770 1.00 90.06 95 CYS A C 1
ATOM 784 O O . CYS A 1 95 ? -25.862 -21.135 3.685 1.00 90.06 95 CYS A O 1
ATOM 786 N N . TYR A 1 96 ? -25.164 -20.533 5.726 1.00 91.00 96 TYR A N 1
ATOM 787 C CA . TYR A 1 96 ? -23.869 -21.199 5.587 1.00 91.00 96 TYR A CA 1
ATOM 788 C C . TYR A 1 96 ? -23.972 -22.658 6.020 1.00 91.00 96 TYR A C 1
ATOM 790 O O . TYR A 1 96 ? -24.431 -22.952 7.122 1.00 91.00 96 TYR A O 1
ATOM 798 N N . ALA A 1 97 ? -23.549 -23.572 5.151 1.00 92.94 97 ALA A N 1
ATOM 799 C CA . ALA A 1 97 ? -23.625 -25.003 5.389 1.00 92.94 97 ALA A CA 1
ATOM 800 C C . ALA A 1 97 ? -22.388 -25.742 4.862 1.00 92.94 97 ALA A C 1
ATOM 802 O O . ALA A 1 97 ? -21.783 -25.346 3.864 1.00 92.94 97 ALA A O 1
ATOM 803 N N . ILE A 1 98 ? -22.033 -26.844 5.510 1.00 94.19 98 ILE A N 1
ATOM 804 C CA . ILE A 1 98 ? -20.951 -27.756 5.120 1.00 94.19 98 ILE A CA 1
ATOM 805 C C . ILE A 1 98 ? -21.476 -29.188 5.135 1.00 94.19 98 ILE A C 1
ATOM 807 O O . ILE A 1 98 ? -22.354 -29.508 5.929 1.00 94.19 98 ILE A O 1
ATOM 811 N N . THR A 1 99 ? -20.975 -30.068 4.278 1.00 92.38 99 THR A N 1
ATOM 812 C CA . THR A 1 99 ? -21.313 -31.494 4.360 1.00 92.38 99 THR A CA 1
ATOM 813 C C . THR A 1 99 ? -20.798 -32.111 5.663 1.00 92.38 99 THR A C 1
ATOM 815 O O . THR A 1 99 ? -19.605 -32.011 5.941 1.00 92.38 99 THR A O 1
ATOM 818 N N . SER A 1 100 ? -21.665 -32.757 6.453 1.00 86.81 100 SER A N 1
ATOM 819 C CA . SER A 1 100 ? -21.272 -33.390 7.731 1.00 86.81 100 SER A CA 1
ATOM 820 C C . SER A 1 100 ? -21.093 -34.901 7.687 1.00 86.81 100 SER A C 1
ATOM 822 O O . SER A 1 100 ? -20.480 -35.460 8.594 1.00 86.81 100 SER A O 1
ATOM 824 N N . ASP A 1 101 ? -21.606 -35.570 6.658 1.00 84.75 101 ASP A N 1
ATOM 825 C CA . ASP A 1 101 ? -21.551 -37.027 6.537 1.00 84.75 101 ASP A CA 1
ATOM 826 C C . ASP A 1 101 ? -21.278 -37.448 5.086 1.00 84.75 101 ASP A C 1
ATOM 828 O O . ASP A 1 101 ? -21.322 -36.640 4.152 1.00 84.75 101 ASP A O 1
ATOM 832 N N . LYS A 1 102 ? -20.996 -38.737 4.890 1.00 87.69 102 LYS A N 1
ATOM 833 C CA . LYS A 1 102 ? -20.802 -39.349 3.577 1.00 87.69 102 LYS A CA 1
ATOM 834 C C . LYS A 1 102 ? -22.021 -39.126 2.679 1.00 87.69 102 LYS A C 1
ATOM 836 O O . LYS A 1 102 ? -23.169 -39.327 3.078 1.00 87.69 102 LYS A O 1
ATOM 841 N N . ILE A 1 103 ? -21.761 -38.820 1.414 1.00 91.00 103 ILE A N 1
ATOM 842 C CA . ILE A 1 103 ? -22.801 -38.788 0.386 1.00 91.00 103 ILE A CA 1
ATOM 843 C C . ILE A 1 103 ? -23.088 -40.226 -0.043 1.00 91.00 103 ILE A C 1
ATOM 845 O O . ILE A 1 103 ? -22.191 -40.953 -0.475 1.00 91.00 103 ILE A O 1
ATOM 849 N N . THR A 1 104 ? -24.342 -40.658 0.088 1.00 90.75 104 THR A N 1
ATOM 850 C CA . THR A 1 104 ? -24.762 -42.002 -0.344 1.00 90.75 104 THR A CA 1
ATOM 851 C C . THR A 1 104 ? -25.384 -41.953 -1.735 1.00 90.75 104 THR A C 1
ATOM 853 O O . THR A 1 104 ? -26.083 -40.995 -2.066 1.00 90.75 104 THR A O 1
ATOM 856 N N . LYS A 1 105 ? -25.107 -42.981 -2.548 1.00 91.50 105 LYS A N 1
ATOM 857 C CA . LYS A 1 105 ? -25.566 -43.122 -3.935 1.00 91.50 105 LYS A CA 1
ATOM 858 C C . LYS A 1 105 ? -26.445 -44.365 -4.072 1.00 91.50 105 LYS A C 1
ATOM 860 O O . LYS A 1 105 ? -25.941 -45.483 -4.000 1.00 91.50 105 LYS A O 1
ATOM 865 N N . ASP A 1 106 ? -27.728 -44.154 -4.338 1.00 93.00 106 ASP A N 1
ATOM 866 C CA . ASP A 1 106 ? -28.713 -45.200 -4.613 1.00 93.00 106 ASP A CA 1
ATOM 867 C C . ASP A 1 106 ? -28.961 -45.265 -6.133 1.00 93.00 106 ASP A C 1
ATOM 869 O O . ASP A 1 106 ? -29.554 -44.358 -6.720 1.00 93.00 106 ASP A O 1
ATOM 873 N N . ILE A 1 107 ? -28.463 -46.308 -6.802 1.00 90.44 107 ILE A N 1
ATOM 874 C CA . ILE A 1 107 ? -28.569 -46.460 -8.266 1.00 90.44 107 ILE A CA 1
ATOM 875 C C . ILE A 1 107 ? -29.999 -46.859 -8.649 1.00 90.44 107 ILE A C 1
ATOM 877 O O . ILE A 1 107 ? -30.530 -47.830 -8.112 1.00 90.44 107 ILE A O 1
ATOM 881 N N . ILE A 1 108 ? -30.600 -46.148 -9.608 1.00 91.81 108 ILE A N 1
ATOM 882 C CA . ILE A 1 108 ? -31.916 -46.497 -10.166 1.00 91.81 108 ILE A CA 1
ATOM 883 C C . ILE A 1 108 ? -31.735 -47.327 -11.441 1.00 91.81 108 ILE A C 1
ATOM 885 O O . ILE A 1 108 ? -32.312 -48.404 -11.579 1.00 91.81 108 ILE A O 1
ATOM 889 N N . ASN A 1 109 ? -30.927 -46.831 -12.379 1.00 89.38 109 ASN A N 1
ATOM 890 C CA . ASN A 1 109 ? -30.565 -47.513 -13.622 1.00 89.38 109 ASN A CA 1
ATOM 891 C C . ASN A 1 109 ? -29.183 -47.025 -14.104 1.00 89.38 109 ASN A C 1
ATOM 893 O O . ASN A 1 109 ? -28.493 -46.309 -13.384 1.00 89.38 109 ASN A O 1
ATOM 897 N N . GLN A 1 110 ? -28.760 -47.420 -15.310 1.00 86.50 110 GLN A N 1
ATOM 898 C CA . GLN A 1 110 ? -27.431 -47.083 -15.842 1.00 86.50 110 GLN A CA 1
ATOM 899 C C . GLN A 1 110 ? -27.186 -45.576 -16.044 1.00 86.50 110 GLN A C 1
ATOM 901 O O . GLN A 1 110 ? -26.029 -45.183 -16.115 1.00 86.50 110 GLN A O 1
ATOM 906 N N . LEU A 1 111 ? -28.238 -44.752 -16.117 1.00 90.50 111 LEU A N 1
ATOM 907 C CA . LEU A 1 111 ? -28.166 -43.314 -16.411 1.00 90.50 111 LEU A CA 1
ATOM 908 C C . LEU A 1 111 ? -28.778 -42.440 -15.305 1.00 90.50 111 LEU A C 1
ATOM 910 O O . LEU A 1 111 ? -28.992 -41.247 -15.508 1.00 90.50 111 LEU A O 1
ATOM 914 N N . SER A 1 112 ? -29.124 -43.018 -14.148 1.00 93.00 112 SER A N 1
ATOM 915 C CA . SER A 1 112 ? -29.743 -42.256 -13.060 1.00 93.00 112 SER A CA 1
ATOM 916 C C . SER A 1 112 ? -29.476 -42.827 -11.669 1.00 93.00 112 SER A C 1
ATOM 918 O O . SER A 1 112 ? -29.424 -44.043 -11.447 1.00 93.00 112 SER A O 1
ATOM 920 N N . CYS A 1 113 ? -29.334 -41.932 -10.693 1.00 93.50 113 CYS A N 1
ATOM 921 C CA . CYS A 1 113 ? -29.208 -42.286 -9.282 1.00 93.50 113 CYS A CA 1
ATOM 922 C C . CYS A 1 113 ? -29.789 -41.214 -8.361 1.00 93.50 113 CYS A C 1
ATOM 924 O O . CYS A 1 113 ? -29.915 -40.050 -8.736 1.00 93.50 113 CYS A O 1
ATOM 926 N N . ILE A 1 114 ? -30.060 -41.603 -7.119 1.00 95.50 114 ILE A N 1
ATOM 927 C CA . ILE A 1 114 ? -30.387 -40.684 -6.032 1.00 95.50 114 ILE A CA 1
ATOM 928 C C . ILE A 1 114 ? -29.153 -40.496 -5.154 1.00 95.50 114 ILE A C 1
ATOM 930 O O . ILE A 1 114 ? -28.579 -41.465 -4.659 1.00 95.50 114 ILE A O 1
ATOM 934 N N . LEU A 1 115 ? -28.774 -39.241 -4.936 1.00 93.94 115 LEU A N 1
ATOM 935 C CA . LEU A 1 115 ? -27.785 -38.836 -3.949 1.00 93.94 115 LEU A CA 1
ATOM 936 C C . LEU A 1 115 ? -28.493 -38.325 -2.693 1.00 93.94 115 LEU A C 1
ATOM 938 O O . LEU A 1 115 ? -29.423 -37.516 -2.782 1.00 93.94 115 LEU A O 1
ATOM 942 N N . LYS A 1 116 ? -28.043 -38.772 -1.518 1.00 93.56 116 LYS A N 1
ATOM 943 C CA . LYS A 1 116 ? -28.435 -38.181 -0.230 1.00 93.56 116 LYS A CA 1
ATOM 944 C C . LYS A 1 116 ? -27.243 -37.447 0.363 1.00 93.56 116 LYS A C 1
ATOM 946 O O . LYS A 1 116 ? -26.203 -38.065 0.591 1.00 93.56 116 LYS A O 1
ATOM 951 N N . VAL A 1 117 ? -27.416 -36.150 0.595 1.00 93.06 117 VAL A N 1
ATOM 952 C CA . VAL A 1 117 ? -26.379 -35.242 1.102 1.00 93.06 117 VAL A CA 1
ATOM 953 C C . VAL A 1 117 ? -26.854 -34.641 2.419 1.00 93.06 117 VAL A C 1
ATOM 955 O O . VAL A 1 117 ? -27.924 -34.032 2.458 1.00 93.06 117 VAL A O 1
ATOM 958 N N . THR A 1 118 ? -26.069 -34.792 3.484 1.00 92.12 118 THR A N 1
ATOM 959 C CA . THR A 1 118 ? -26.349 -34.182 4.792 1.00 92.12 118 THR A CA 1
ATOM 960 C C . THR A 1 118 ? -25.511 -32.924 4.955 1.00 92.12 118 THR A C 1
ATOM 962 O O . THR A 1 118 ? -24.284 -32.970 4.884 1.00 92.12 118 THR A O 1
ATOM 965 N N . LEU A 1 119 ? -26.186 -31.798 5.163 1.00 92.31 119 LEU A N 1
ATOM 966 C CA . LEU A 1 119 ? -25.581 -30.496 5.394 1.00 92.31 119 LEU A CA 1
ATOM 967 C C . LEU A 1 119 ? -25.695 -30.109 6.866 1.00 92.31 119 LEU A C 1
ATOM 969 O O . LEU A 1 119 ? -26.800 -30.038 7.398 1.00 92.31 119 LEU A O 1
ATOM 973 N N . TYR A 1 120 ? -24.572 -29.781 7.485 1.00 91.12 120 TYR A N 1
ATOM 974 C CA . TYR A 1 120 ? -24.471 -29.150 8.791 1.00 91.12 120 TYR A CA 1
ATOM 975 C C . TYR A 1 120 ? -24.432 -27.633 8.655 1.00 91.12 120 TYR A C 1
ATOM 977 O O . TYR A 1 120 ? -23.629 -27.072 7.910 1.00 91.12 120 TYR A O 1
ATOM 985 N N . ILE A 1 121 ? -25.316 -26.976 9.393 1.00 90.69 121 ILE A N 1
ATOM 986 C CA . ILE A 1 121 ? -25.517 -25.534 9.429 1.00 90.69 121 ILE A CA 1
ATOM 987 C C . ILE A 1 121 ? -25.081 -25.062 10.824 1.00 90.69 121 ILE A C 1
ATOM 989 O O . ILE A 1 121 ? -25.827 -25.272 11.790 1.00 90.69 121 ILE A O 1
ATOM 993 N N . PRO A 1 122 ? -23.884 -24.457 10.958 1.00 88.25 122 PRO A N 1
ATOM 994 C CA . PRO A 1 122 ? -23.355 -24.040 12.255 1.00 88.25 122 PRO A CA 1
ATOM 995 C C . PRO A 1 122 ? -24.231 -22.990 12.951 1.00 88.25 122 PRO A C 1
ATOM 997 O O . PRO A 1 122 ? -24.524 -23.135 14.135 1.00 88.25 122 PRO A O 1
ATOM 1000 N N . GLU A 1 123 ? -24.674 -21.966 12.213 1.00 87.19 123 GLU A N 1
ATOM 1001 C CA . GLU A 1 123 ? -25.585 -20.924 12.701 1.00 87.19 123 GLU A CA 1
ATOM 1002 C C . GLU A 1 123 ? -26.958 -21.123 12.039 1.00 87.19 123 GLU A C 1
ATOM 1004 O O . GLU A 1 123 ? -27.063 -20.982 10.817 1.00 87.19 123 GLU A O 1
ATOM 1009 N N . PRO A 1 124 ? -28.021 -21.472 12.790 1.00 87.12 124 PRO A N 1
ATOM 1010 C CA . PRO A 1 124 ? -29.319 -21.838 12.225 1.00 87.12 124 PRO A CA 1
ATOM 1011 C C . PRO A 1 124 ? -30.142 -20.609 11.788 1.00 87.12 124 PRO A C 1
ATOM 1013 O O . PRO A 1 124 ? -31.318 -20.479 12.139 1.00 87.12 124 PRO A O 1
ATOM 1016 N N . VAL A 1 125 ? -29.537 -19.721 10.992 1.00 87.31 125 VAL A N 1
ATOM 1017 C CA . VAL A 1 125 ? -30.152 -18.513 10.427 1.00 87.31 125 VAL A CA 1
ATOM 1018 C C . VAL A 1 125 ? -30.002 -18.451 8.900 1.00 87.31 125 VAL A C 1
ATOM 1020 O O . VAL A 1 125 ? -29.013 -18.898 8.321 1.00 87.31 125 VAL A O 1
ATOM 1023 N N . TYR A 1 126 ? -31.008 -17.889 8.239 1.00 88.31 126 TYR A N 1
ATOM 1024 C CA . TYR A 1 126 ? -30.958 -17.425 6.861 1.00 88.31 126 TYR A CA 1
ATOM 1025 C C . TYR A 1 126 ? -30.561 -15.951 6.823 1.00 88.31 126 TYR A C 1
ATOM 1027 O O . TYR A 1 126 ? -31.146 -15.136 7.532 1.00 88.31 126 TYR A O 1
ATOM 1035 N N . TYR A 1 127 ? -29.641 -15.600 5.939 1.00 87.69 127 TYR A N 1
ATOM 1036 C CA . TYR A 1 127 ? -29.270 -14.235 5.598 1.00 87.69 127 TYR A CA 1
ATOM 1037 C C . TYR A 1 127 ? -29.986 -13.829 4.314 1.00 87.69 127 TYR A C 1
ATOM 1039 O O . TYR A 1 127 ? -30.132 -14.633 3.391 1.00 87.69 127 TYR A O 1
ATOM 1047 N N . THR A 1 128 ? -30.411 -12.574 4.246 1.00 86.00 128 THR A N 1
ATOM 1048 C CA . THR A 1 128 ? -30.877 -11.969 2.991 1.00 86.00 128 THR A CA 1
ATOM 1049 C C . THR A 1 128 ? -29.669 -11.588 2.142 1.00 86.00 128 THR A C 1
ATOM 1051 O O . THR A 1 128 ? -28.729 -11.002 2.671 1.00 86.00 128 THR A O 1
ATOM 1054 N N . GLU A 1 129 ? -29.670 -11.902 0.844 1.00 77.31 129 GLU A N 1
ATOM 1055 C CA . GLU A 1 129 ? -28.517 -11.637 -0.035 1.00 77.31 129 GLU A CA 1
ATOM 1056 C C . GLU A 1 129 ? -28.216 -10.137 -0.180 1.00 77.31 129 GLU A C 1
ATOM 1058 O O . GLU A 1 129 ? -27.062 -9.710 -0.130 1.00 77.31 129 GLU A O 1
ATOM 1063 N N . ILE A 1 130 ? -29.261 -9.318 -0.302 1.00 76.38 130 ILE A N 1
ATOM 1064 C CA . ILE A 1 130 ? -29.133 -7.866 -0.426 1.00 76.38 130 ILE A CA 1
ATOM 1065 C C . ILE A 1 130 ? -29.027 -7.252 0.973 1.00 76.38 130 ILE A C 1
ATOM 1067 O O . ILE A 1 130 ? -29.963 -7.340 1.767 1.00 76.38 130 ILE A O 1
ATOM 1071 N N . ALA A 1 131 ? -27.898 -6.602 1.257 1.00 81.38 131 ALA A N 1
ATOM 1072 C CA . ALA A 1 131 ? -27.725 -5.824 2.478 1.00 81.38 131 ALA A CA 1
ATOM 1073 C C . ALA A 1 131 ? -28.606 -4.565 2.452 1.00 81.38 131 ALA A C 1
ATOM 1075 O O . ALA A 1 131 ? -28.744 -3.905 1.416 1.00 81.38 131 ALA A O 1
ATOM 1076 N N . LYS A 1 132 ? -29.179 -4.216 3.603 1.00 83.00 132 LYS A N 1
ATOM 1077 C CA . LYS A 1 132 ? -29.811 -2.916 3.820 1.00 83.00 132 LYS A CA 1
ATOM 1078 C C . LYS A 1 132 ? -28.738 -1.875 4.103 1.00 83.00 132 LYS A C 1
ATOM 1080 O O . LYS A 1 132 ? -27.740 -2.184 4.745 1.00 83.00 132 LYS A O 1
ATOM 1085 N N . VAL A 1 133 ? -28.974 -0.661 3.616 1.00 86.56 133 VAL A N 1
ATOM 1086 C CA . VAL A 1 133 ? -28.112 0.504 3.820 1.00 86.56 133 VAL A CA 1
ATOM 1087 C C . VAL A 1 133 ? -28.985 1.632 4.347 1.00 86.56 133 VAL A C 1
ATOM 1089 O O . VAL A 1 133 ? -30.017 1.942 3.744 1.00 86.56 133 VAL A O 1
ATOM 1092 N N . PHE A 1 134 ? -28.575 2.214 5.464 1.00 78.88 134 PHE A N 1
ATOM 1093 C CA . PHE A 1 134 ? -29.176 3.399 6.060 1.00 78.88 134 PHE A CA 1
ATOM 1094 C C . PHE A 1 134 ? -28.105 4.480 6.126 1.00 78.88 134 PHE A C 1
ATOM 1096 O O . PHE A 1 134 ? -27.002 4.209 6.584 1.00 78.88 134 PHE A O 1
ATOM 1103 N N . GLU A 1 135 ? -28.431 5.676 5.652 1.00 82.06 135 GLU A N 1
ATOM 1104 C CA . GLU A 1 135 ? -27.509 6.811 5.568 1.00 82.06 135 GLU A CA 1
ATOM 1105 C C . GLU A 1 135 ? -28.050 7.931 6.465 1.00 82.06 135 GLU A C 1
ATOM 1107 O O . GLU A 1 135 ? -29.262 8.171 6.518 1.00 82.06 135 GLU A O 1
ATOM 1112 N N . GLY A 1 136 ? -27.165 8.632 7.160 1.00 82.06 136 GLY A N 1
ATOM 1113 C CA . GLY A 1 136 ? -27.505 9.781 7.988 1.00 82.06 136 GLY A CA 1
ATOM 1114 C C . GLY A 1 136 ? -26.261 10.518 8.465 1.00 82.06 136 GLY A C 1
ATOM 1115 O O . GLY A 1 136 ? -25.191 10.383 7.881 1.00 82.06 136 GLY A O 1
ATOM 1116 N N . ASN A 1 137 ? -26.407 11.305 9.532 1.00 90.81 137 ASN A N 1
ATOM 1117 C CA . ASN A 1 137 ? -25.313 12.106 10.091 1.00 90.81 137 ASN A CA 1
ATOM 1118 C C . ASN A 1 137 ? -25.005 11.634 11.521 1.00 90.81 137 ASN A C 1
ATOM 1120 O O . ASN A 1 137 ? -24.432 10.569 11.721 1.00 90.81 137 ASN A O 1
ATOM 1124 N N . LYS A 1 138 ? -25.441 12.392 12.536 1.00 91.88 138 LYS A N 1
ATOM 1125 C CA . LYS A 1 138 ? -25.255 12.074 13.966 1.00 91.88 138 LYS A CA 1
ATOM 1126 C C . LYS A 1 138 ? -26.286 11.097 14.532 1.00 91.88 138 LYS A C 1
ATOM 1128 O O . LYS A 1 138 ? -26.144 10.638 15.662 1.00 91.88 138 LYS A O 1
ATOM 1133 N N . GLU A 1 139 ? -27.329 10.792 13.773 1.00 95.44 139 GLU A N 1
ATOM 1134 C CA . GLU A 1 139 ? -28.361 9.836 14.157 1.00 95.44 139 GLU A CA 1
ATOM 1135 C C . GLU A 1 139 ? -28.840 9.086 12.912 1.00 95.44 139 GLU A C 1
ATOM 1137 O O . GLU A 1 139 ? -29.121 9.712 11.887 1.00 95.44 139 GLU A O 1
ATOM 1142 N N . VAL A 1 140 ? -28.891 7.755 12.993 1.00 92.44 140 VAL A N 1
ATOM 1143 C CA . VAL A 1 140 ? -29.338 6.875 11.906 1.00 92.44 140 VAL A CA 1
ATOM 1144 C C . VAL A 1 140 ? -30.360 5.882 12.450 1.00 92.44 140 VAL A C 1
ATOM 1146 O O . VAL A 1 140 ? -30.043 5.040 13.293 1.00 92.44 140 VAL A O 1
ATOM 1149 N N . GLU A 1 141 ? -31.590 5.966 11.950 1.00 94.44 141 GLU A N 1
ATOM 1150 C CA . GLU A 1 141 ? -32.660 5.017 12.260 1.00 94.44 141 GLU A CA 1
ATOM 1151 C C . GLU A 1 141 ? -32.568 3.806 11.324 1.00 94.44 141 GLU A C 1
ATOM 1153 O O . GLU A 1 141 ? -32.707 3.917 10.106 1.00 94.44 141 GLU A O 1
ATOM 1158 N N . CYS A 1 142 ? -32.328 2.635 11.904 1.00 89.12 142 CYS A N 1
ATOM 1159 C CA . CYS A 1 142 ? -32.125 1.376 11.203 1.00 89.12 142 CYS A CA 1
ATOM 1160 C C . CYS A 1 142 ? -33.275 0.416 11.523 1.00 89.12 142 CYS A C 1
ATOM 1162 O O . CYS A 1 142 ? -33.475 0.046 12.680 1.00 89.12 142 CYS A O 1
ATOM 1164 N N . LEU A 1 143 ? -34.010 -0.035 10.503 1.00 92.25 143 LEU A N 1
ATOM 1165 C CA . LEU A 1 143 ? -35.086 -1.018 10.668 1.00 92.25 143 LEU A CA 1
ATOM 1166 C C . LEU A 1 143 ? -34.613 -2.428 10.291 1.00 92.25 143 LEU A C 1
ATOM 1168 O O . LEU A 1 143 ? -34.415 -2.728 9.107 1.00 92.25 143 LEU A O 1
ATOM 1172 N N . ASN A 1 144 ? -34.506 -3.303 11.292 1.00 91.56 144 ASN A N 1
ATOM 1173 C CA . ASN A 1 144 ? -34.300 -4.739 11.119 1.00 91.56 144 ASN A CA 1
ATOM 1174 C C . ASN A 1 144 ? -35.660 -5.462 11.077 1.00 91.56 144 ASN A C 1
ATOM 1176 O O . ASN A 1 144 ? -36.293 -5.676 12.110 1.00 91.56 144 ASN A O 1
ATOM 1180 N N . GLU A 1 145 ? -36.114 -5.845 9.882 1.00 90.62 145 GLU A N 1
ATOM 1181 C CA . GLU A 1 145 ? -37.349 -6.623 9.676 1.00 90.62 145 GLU A CA 1
ATOM 1182 C C . GLU A 1 145 ? -37.108 -8.136 9.811 1.00 90.62 145 GLU A C 1
ATOM 1184 O O . GLU A 1 145 ? -38.058 -8.925 9.786 1.00 90.62 145 GLU A O 1
ATOM 1189 N N . GLY A 1 146 ? -35.844 -8.541 9.969 1.00 86.62 146 GLY A N 1
ATOM 1190 C CA . GLY A 1 146 ? -35.452 -9.908 10.264 1.00 86.62 146 GLY A CA 1
ATOM 1191 C C . GLY A 1 146 ? -36.064 -10.418 11.568 1.00 86.62 146 GLY A C 1
ATOM 1192 O O . GLY A 1 146 ? -36.500 -9.667 12.439 1.00 86.62 146 GLY A O 1
ATOM 1193 N N . SER A 1 147 ? -36.092 -11.739 11.722 1.00 86.69 147 SER A N 1
ATOM 1194 C CA . SER A 1 147 ? -36.603 -12.380 12.941 1.00 86.69 147 SER A CA 1
ATOM 1195 C C . SER A 1 147 ? -35.505 -12.646 13.978 1.00 86.69 147 SER A C 1
ATOM 1197 O O . SER A 1 147 ? -35.705 -13.467 14.874 1.00 86.69 147 SER A O 1
ATOM 1199 N N . TYR A 1 148 ? -34.314 -12.081 13.781 1.00 86.12 148 TYR A N 1
ATOM 1200 C CA . TYR A 1 148 ? -33.134 -12.313 14.605 1.00 86.12 148 TYR A CA 1
ATOM 1201 C C . TYR A 1 148 ? -32.240 -11.068 14.617 1.00 86.12 148 TYR A C 1
ATOM 1203 O O . TYR A 1 148 ? -32.325 -10.229 13.714 1.00 86.12 148 TYR A O 1
ATOM 1211 N N . GLU A 1 149 ? -31.384 -10.959 15.630 1.00 89.25 149 GLU A N 1
ATOM 1212 C CA . GLU A 1 149 ? -30.393 -9.886 15.718 1.00 89.25 149 GLU A CA 1
ATOM 1213 C C . GLU A 1 149 ? -29.369 -9.986 14.578 1.00 89.25 149 GLU A C 1
ATOM 1215 O O . GLU A 1 149 ? -29.065 -11.078 14.089 1.00 89.25 149 GLU A O 1
ATOM 1220 N N . CYS A 1 150 ? -28.848 -8.851 14.121 1.00 90.56 150 CYS A N 1
ATOM 1221 C CA . CYS A 1 150 ? -27.838 -8.804 13.067 1.00 90.56 150 CYS A CA 1
ATOM 1222 C C . CYS A 1 150 ? -26.694 -7.865 13.447 1.00 90.56 150 CYS A C 1
ATOM 1224 O O . CYS A 1 150 ? -26.877 -6.900 14.177 1.00 90.56 150 CYS A O 1
ATOM 1226 N N . TYR A 1 151 ? -25.494 -8.151 12.953 1.00 90.50 151 TYR A N 1
ATOM 1227 C CA . TYR A 1 151 ? -24.317 -7.337 13.240 1.00 90.50 151 TYR A CA 1
ATOM 1228 C C . TYR A 1 151 ? -24.090 -6.351 12.095 1.00 90.50 151 TYR A C 1
ATOM 1230 O O . TYR A 1 151 ? -23.942 -6.800 10.951 1.00 90.50 151 TYR A O 1
ATOM 1238 N N . PRO A 1 152 ? -24.095 -5.037 12.368 1.00 93.75 152 PRO A N 1
ATOM 1239 C CA . PRO A 1 152 ? -23.890 -4.037 11.342 1.00 93.75 152 PRO A CA 1
ATOM 1240 C C . PRO A 1 152 ? -22.409 -3.812 11.046 1.00 93.75 152 PRO A C 1
ATOM 1242 O O . PRO A 1 152 ? -21.526 -4.026 11.877 1.00 93.75 152 PRO A O 1
ATOM 1245 N N . ILE A 1 153 ? -22.166 -3.310 9.845 1.00 91.06 153 ILE A N 1
ATOM 1246 C CA . ILE A 1 153 ? -20.976 -2.550 9.500 1.00 91.06 153 ILE A CA 1
ATOM 1247 C C . ILE A 1 153 ? -21.381 -1.080 9.533 1.00 91.06 153 ILE A C 1
ATOM 1249 O O . ILE A 1 153 ? -22.315 -0.690 8.833 1.00 91.06 153 ILE A O 1
ATOM 1253 N N . ILE A 1 154 ? -20.692 -0.276 10.336 1.00 91.81 154 ILE A N 1
ATOM 1254 C CA . ILE A 1 154 ? -20.972 1.155 10.480 1.00 91.81 154 ILE A CA 1
ATOM 1255 C C . ILE A 1 154 ? -19.785 1.930 9.929 1.00 91.81 154 ILE A C 1
ATOM 1257 O O . ILE A 1 154 ? -18.659 1.699 10.355 1.00 91.81 154 ILE A O 1
ATOM 1261 N N . SER A 1 155 ? -20.019 2.841 8.996 1.00 89.75 155 SER A N 1
ATOM 1262 C CA . SER A 1 155 ? -19.000 3.723 8.437 1.00 89.75 155 SER A CA 1
ATOM 1263 C C . SER A 1 155 ? -19.299 5.155 8.841 1.00 89.75 155 SER A C 1
ATOM 1265 O O . SER A 1 155 ? -20.394 5.633 8.584 1.00 89.75 155 SER A O 1
ATOM 1267 N N . VAL A 1 156 ? -18.338 5.827 9.466 1.00 89.62 156 VAL A N 1
ATOM 1268 C CA . VAL A 1 156 ? -18.415 7.246 9.819 1.00 89.62 156 VAL A CA 1
ATOM 1269 C C . VAL A 1 156 ? -17.387 8.001 8.987 1.00 89.62 156 VAL A C 1
ATOM 1271 O O . VAL A 1 156 ? -16.194 7.723 9.097 1.00 89.62 156 VAL A O 1
ATOM 1274 N N . GLY A 1 157 ? -17.846 8.913 8.136 1.00 81.44 157 GLY A N 1
ATOM 1275 C CA . GLY A 1 157 ? -17.011 9.832 7.371 1.00 81.44 157 GLY A CA 1
ATOM 1276 C C . GLY A 1 157 ? -16.884 11.177 8.080 1.00 81.44 157 GLY A C 1
ATOM 1277 O O . GLY A 1 157 ? -17.885 11.719 8.556 1.00 81.44 157 GLY A O 1
ATOM 1278 N N . PHE A 1 158 ? -15.663 11.702 8.129 1.00 83.75 158 PHE A N 1
ATOM 1279 C CA . PHE A 1 158 ? -15.334 12.984 8.752 1.00 83.75 158 PHE A CA 1
ATOM 1280 C C . PHE A 1 158 ? -15.173 14.070 7.683 1.00 83.75 158 PHE A C 1
ATOM 1282 O O . PHE A 1 158 ? -14.303 13.945 6.815 1.00 83.75 158 PHE A O 1
ATOM 1289 N N . ASP A 1 159 ? -15.966 15.143 7.735 1.00 80.62 159 ASP A N 1
ATOM 1290 C CA . ASP A 1 159 ? -15.788 16.280 6.819 1.00 80.62 159 ASP A CA 1
ATOM 1291 C C . ASP A 1 159 ? -14.793 17.310 7.375 1.00 80.62 159 ASP A C 1
ATOM 1293 O O . ASP A 1 159 ? -14.267 18.119 6.603 1.00 80.62 159 ASP A O 1
ATOM 1297 N N . ASN A 1 160 ? -14.475 17.256 8.673 1.00 82.75 160 ASN A N 1
ATOM 1298 C CA . ASN A 1 160 ? -13.414 18.029 9.319 1.00 82.75 160 ASN A CA 1
ATOM 1299 C C . ASN A 1 160 ? -12.470 17.118 10.119 1.00 82.75 160 ASN A C 1
ATOM 1301 O O . ASN A 1 160 ? -12.724 15.934 10.304 1.00 82.75 160 ASN A O 1
ATOM 1305 N N . ALA A 1 161 ? -11.344 17.661 10.585 1.00 85.25 161 ALA A N 1
ATOM 1306 C CA . ALA A 1 161 ? -10.485 16.919 11.504 1.00 85.25 161 ALA A CA 1
ATOM 1307 C C . ALA A 1 161 ? -11.173 16.748 12.874 1.00 85.25 161 ALA A C 1
ATOM 1309 O O . ALA A 1 161 ? -11.885 17.649 13.315 1.00 85.25 161 ALA A O 1
ATOM 1310 N N . ALA A 1 162 ? -10.948 15.610 13.533 1.00 89.31 162 ALA A N 1
ATOM 1311 C CA . ALA A 1 162 ? -11.615 15.233 14.780 1.00 89.31 162 ALA A CA 1
ATOM 1312 C C . ALA A 1 162 ? -10.674 14.470 15.723 1.00 89.31 162 ALA A C 1
ATOM 1314 O O . ALA A 1 162 ? -9.746 13.784 15.282 1.00 89.31 162 ALA A O 1
ATOM 1315 N N . GLN A 1 163 ? -10.924 14.538 17.030 1.00 90.69 163 GLN A N 1
ATOM 1316 C CA . GLN A 1 163 ? -10.129 13.859 18.054 1.00 90.69 163 GLN A CA 1
ATOM 1317 C C . GLN A 1 163 ? -10.792 12.556 18.505 1.00 90.69 163 GLN A C 1
ATOM 1319 O O . GLN A 1 163 ? -10.103 11.607 18.896 1.00 90.69 163 GLN A O 1
ATOM 1324 N N . PHE A 1 164 ? -12.125 12.487 18.439 1.00 94.94 164 PHE A N 1
ATOM 1325 C CA . PHE A 1 164 ? -12.867 11.293 18.829 1.00 94.94 164 PHE A CA 1
ATOM 1326 C C . PHE A 1 164 ? -14.138 11.077 18.013 1.00 94.94 164 PHE A C 1
ATOM 1328 O O . PHE A 1 164 ? -14.743 12.002 17.474 1.00 94.94 164 PHE A O 1
ATOM 1335 N N . VAL A 1 165 ? -14.609 9.834 18.018 1.00 96.25 165 VAL A N 1
ATOM 1336 C CA . VAL A 1 165 ? -15.979 9.493 17.648 1.00 96.25 165 VAL A CA 1
ATOM 1337 C C . VAL A 1 165 ? -16.518 8.407 18.571 1.00 96.25 165 VAL A C 1
ATOM 1339 O O . VAL A 1 165 ? -15.858 7.407 18.844 1.00 96.25 165 VAL A O 1
ATOM 1342 N N . GLN A 1 166 ? -17.738 8.599 19.060 1.00 97.06 166 GLN A N 1
ATOM 1343 C CA . GLN A 1 166 ? -18.496 7.616 19.816 1.00 97.06 166 GLN A CA 1
ATOM 1344 C C . GLN A 1 166 ? -19.721 7.190 19.013 1.00 97.06 166 GLN A C 1
ATOM 1346 O O . GLN A 1 166 ? -20.556 8.029 18.681 1.00 97.06 166 GLN A O 1
ATOM 1351 N N . VAL A 1 167 ? -19.866 5.891 18.778 1.00 97.38 167 VAL A N 1
ATOM 1352 C CA . VAL A 1 167 ? -21.045 5.291 18.149 1.00 97.38 167 VAL A CA 1
ATOM 1353 C C . VAL A 1 167 ? -21.796 4.472 19.195 1.00 97.38 167 VAL A C 1
ATOM 1355 O O . VAL A 1 167 ? -21.208 3.625 19.859 1.00 97.38 167 VAL A O 1
ATOM 1358 N N . GLU A 1 168 ? -23.088 4.730 19.364 1.00 96.69 168 GLU A N 1
ATOM 1359 C CA . GLU A 1 168 ? -23.958 4.123 20.375 1.00 96.69 168 GLU A CA 1
ATOM 1360 C C . GLU A 1 168 ? -25.198 3.524 19.704 1.00 96.69 168 GLU A C 1
ATOM 1362 O O . GLU A 1 168 ? -25.884 4.226 18.962 1.00 96.69 168 GLU A O 1
ATOM 1367 N N . ASN A 1 169 ? -25.526 2.264 20.002 1.00 95.94 169 ASN A N 1
ATOM 1368 C CA . ASN A 1 169 ? -26.864 1.739 19.733 1.00 95.94 169 ASN A CA 1
ATOM 1369 C C . ASN A 1 169 ? -27.749 1.982 20.960 1.00 95.94 169 ASN A C 1
ATOM 1371 O O . ASN A 1 169 ? -27.531 1.405 22.028 1.00 95.94 169 ASN A O 1
ATOM 1375 N N . THR A 1 170 ? -28.775 2.821 20.814 1.00 93.06 170 THR A N 1
ATOM 1376 C CA . THR A 1 170 ? -29.648 3.171 21.942 1.00 93.06 170 THR A CA 1
ATOM 1377 C C . THR A 1 170 ? -30.581 2.036 22.362 1.00 93.06 170 THR A C 1
ATOM 1379 O O . THR A 1 170 ? -31.154 2.114 23.444 1.00 93.06 170 THR A O 1
ATOM 1382 N N . ALA A 1 171 ? -30.771 1.007 21.526 1.00 90.06 171 ALA A N 1
ATOM 1383 C CA . ALA A 1 171 ? -31.625 -0.135 21.859 1.00 90.06 171 ALA A CA 1
ATOM 1384 C C . ALA A 1 171 ? -31.020 -0.968 23.003 1.00 90.06 171 ALA A C 1
ATOM 1386 O O . ALA A 1 171 ? -31.690 -1.242 23.997 1.00 90.06 171 ALA A O 1
ATOM 1387 N N . ASN A 1 172 ? -29.720 -1.268 22.917 1.00 90.88 172 ASN A N 1
ATOM 1388 C CA . ASN A 1 172 ? -29.005 -2.093 23.896 1.00 90.88 172 ASN A CA 1
ATOM 1389 C C . ASN A 1 172 ? -27.997 -1.317 24.768 1.00 90.88 172 ASN A C 1
ATOM 1391 O O . ASN A 1 172 ? -27.363 -1.910 25.641 1.00 90.88 172 ASN A O 1
ATOM 1395 N N . ASN A 1 173 ? -27.872 0.005 24.590 1.00 91.38 173 ASN A N 1
ATOM 1396 C CA . ASN A 1 173 ? -26.957 0.902 25.317 1.00 91.38 173 ASN A CA 1
ATOM 1397 C C . ASN A 1 173 ? -25.463 0.549 25.182 1.00 91.38 173 ASN A C 1
ATOM 1399 O O . ASN A 1 173 ? -24.638 0.998 25.986 1.00 91.38 173 ASN A O 1
ATOM 1403 N N . LYS A 1 174 ? -25.097 -0.251 24.177 1.00 94.50 174 LYS A N 1
ATOM 1404 C CA . LYS A 1 174 ? -23.700 -0.553 23.865 1.00 94.50 174 LYS A CA 1
ATOM 1405 C C . LYS A 1 174 ? -23.107 0.576 23.025 1.00 94.50 174 LYS A C 1
ATOM 1407 O O . LYS A 1 174 ? -23.786 1.183 22.193 1.00 94.50 174 LYS A O 1
ATOM 1412 N N . LYS A 1 175 ? -21.828 0.867 23.253 1.00 95.81 175 LYS A N 1
ATOM 1413 C CA . LYS A 1 175 ? -21.121 1.979 22.613 1.00 95.81 175 LYS A CA 1
ATOM 1414 C C . LYS A 1 175 ? -19.678 1.624 22.294 1.00 95.81 175 LYS A C 1
ATOM 1416 O O . LYS A 1 175 ? -19.045 0.876 23.033 1.00 95.81 175 LYS A O 1
ATOM 1421 N N . ILE A 1 176 ? -19.165 2.219 21.229 1.00 96.69 176 ILE A N 1
ATOM 1422 C CA . ILE A 1 176 ? -17.774 2.134 20.791 1.00 96.69 176 ILE A CA 1
ATOM 1423 C C . ILE A 1 176 ? -17.231 3.559 20.775 1.00 96.69 176 ILE A C 1
ATOM 1425 O O . ILE A 1 176 ? -17.853 4.432 20.171 1.00 96.69 176 ILE A O 1
ATOM 1429 N N . LEU A 1 177 ? -16.107 3.799 21.445 1.00 96.62 177 LEU A N 1
ATOM 1430 C CA . LEU A 1 177 ? -15.406 5.083 21.436 1.00 96.62 177 LEU A CA 1
ATOM 1431 C C . LEU A 1 177 ? -14.034 4.886 20.788 1.00 96.62 177 LEU A C 1
ATOM 1433 O O . LEU A 1 177 ? -13.230 4.089 21.269 1.00 96.62 177 LEU A O 1
ATOM 1437 N N . ALA A 1 178 ? -13.795 5.613 19.702 1.00 93.62 178 ALA A N 1
ATOM 1438 C CA . ALA A 1 178 ? -12.536 5.647 18.974 1.00 93.62 178 ALA A CA 1
ATOM 1439 C C . ALA A 1 178 ? -11.872 7.018 19.147 1.00 93.62 178 ALA A C 1
ATOM 1441 O O . ALA A 1 178 ? -12.537 8.048 19.001 1.00 93.62 178 ALA A O 1
ATOM 1442 N N . GLY A 1 179 ? -10.570 7.026 19.437 1.00 90.25 179 GLY A N 1
ATOM 1443 C CA . GLY A 1 179 ? -9.828 8.237 19.790 1.00 90.25 179 GLY A CA 1
ATOM 1444 C C . GLY A 1 179 ? -10.074 8.697 21.231 1.00 90.25 179 GLY A C 1
ATOM 1445 O O . GLY A 1 179 ? -10.584 7.949 22.066 1.00 90.25 179 GLY A O 1
ATOM 1446 N N . THR A 1 180 ? -9.699 9.941 21.538 1.00 88.38 180 THR A N 1
ATOM 1447 C CA . THR A 1 180 ? -9.750 10.488 22.905 1.00 88.38 180 THR A CA 1
ATOM 1448 C C . THR A 1 180 ? -10.600 11.748 22.948 1.00 88.38 180 THR A C 1
ATOM 1450 O O . THR A 1 180 ? -10.382 12.679 22.178 1.00 88.38 180 THR A O 1
ATOM 1453 N N . VAL A 1 181 ? -11.557 11.797 23.879 1.00 87.50 181 VAL A N 1
ATOM 1454 C CA . VAL A 1 181 ? -12.408 12.980 24.076 1.00 87.50 181 VAL A CA 1
ATOM 1455 C C . VAL A 1 181 ? -11.531 14.181 24.470 1.00 87.50 181 VAL A C 1
ATOM 1457 O O . VAL A 1 181 ? -10.759 14.064 25.428 1.00 87.50 181 VAL A O 1
ATOM 1460 N N . PRO A 1 182 ? -11.638 15.333 23.780 1.00 86.00 182 PRO A N 1
ATOM 1461 C CA . PRO A 1 182 ? -10.772 16.478 24.021 1.00 86.00 182 PRO A CA 1
ATOM 1462 C C . PRO A 1 182 ? -10.982 17.067 25.420 1.00 86.00 182 PRO A C 1
ATOM 1464 O O . PRO A 1 182 ? -12.106 17.194 25.915 1.00 86.00 182 PRO A O 1
ATOM 1467 N N . SER A 1 183 ? -9.885 17.478 26.055 1.00 84.75 183 SER A N 1
ATOM 1468 C CA . SER A 1 183 ? -9.907 18.201 27.326 1.00 84.75 183 SER A CA 1
ATOM 1469 C C . SER A 1 183 ? -10.066 19.703 27.097 1.00 84.75 183 SER A C 1
ATOM 1471 O O . SER A 1 183 ? -9.435 20.296 26.219 1.00 84.75 183 SER A O 1
ATOM 1473 N N . LEU A 1 184 ? -10.908 20.340 27.911 1.00 81.88 184 LEU A N 1
ATOM 1474 C CA . LEU A 1 184 ? -11.174 21.775 27.818 1.00 81.88 184 LEU A CA 1
ATOM 1475 C C . LEU A 1 184 ? -9.914 22.594 28.131 1.00 81.88 184 LEU A C 1
ATOM 1477 O O . LEU A 1 184 ? -9.298 22.418 29.179 1.00 81.88 184 LEU A O 1
ATOM 1481 N N . GLY A 1 185 ? -9.585 23.546 27.255 1.00 77.06 185 GLY A N 1
ATOM 1482 C CA . GLY A 1 185 ? -8.502 24.512 27.470 1.00 77.06 185 GLY A CA 1
ATOM 1483 C C . GLY A 1 185 ? -7.121 24.087 26.961 1.00 77.06 185 GLY A C 1
ATOM 1484 O O . GLY A 1 185 ? -6.196 24.890 27.059 1.00 77.06 185 GLY A O 1
ATOM 1485 N N . LEU A 1 186 ? -6.978 22.884 26.395 1.00 82.06 186 LEU A N 1
ATOM 1486 C CA . LEU A 1 186 ? -5.749 22.457 25.719 1.00 82.06 186 LEU A CA 1
ATOM 1487 C C . LEU A 1 186 ? -5.794 22.816 24.224 1.00 82.06 186 LEU A C 1
ATOM 1489 O O . LEU A 1 186 ? -6.856 22.680 23.607 1.00 82.06 186 LEU A O 1
ATOM 1493 N N . PRO A 1 187 ? -4.677 23.264 23.621 1.00 80.25 187 PRO A N 1
ATOM 1494 C CA . PRO A 1 187 ? -4.634 23.541 22.192 1.00 80.25 187 PRO A CA 1
ATOM 1495 C C . PRO A 1 187 ? -4.714 22.242 21.376 1.00 80.25 187 PRO A C 1
ATOM 1497 O O . PRO A 1 187 ? -4.270 21.178 21.820 1.00 80.25 187 PRO A O 1
ATOM 1500 N N . GLU A 1 188 ? -5.280 22.346 20.176 1.00 78.12 188 GLU A N 1
ATOM 1501 C CA . GLU A 1 188 ? -5.333 21.256 19.200 1.00 78.12 188 GLU A CA 1
ATOM 1502 C C . GLU A 1 188 ? -3.983 21.092 18.505 1.00 78.12 188 GLU A C 1
ATOM 1504 O O . GLU A 1 188 ? -3.317 22.072 18.152 1.00 78.12 188 GLU A O 1
ATOM 1509 N N . LYS A 1 189 ? -3.577 19.841 18.300 1.00 72.56 189 LYS A N 1
ATOM 1510 C CA . LYS A 1 189 ? -2.349 19.500 17.592 1.00 72.56 189 LYS A CA 1
ATOM 1511 C C . LYS A 1 189 ? -2.563 18.226 16.788 1.00 72.56 189 LYS A C 1
ATOM 1513 O O . LYS A 1 189 ? -3.091 17.245 17.298 1.00 72.56 189 LYS A O 1
ATOM 1518 N N . GLU A 1 190 ? -2.126 18.222 15.536 1.00 62.53 190 GLU A N 1
ATOM 1519 C CA . GLU A 1 190 ? -2.065 16.988 14.750 1.00 62.53 190 GLU A CA 1
ATOM 1520 C C . GLU A 1 190 ? -1.091 15.997 15.402 1.00 62.53 190 GLU A C 1
ATOM 1522 O O . GLU A 1 190 ? -0.032 16.399 15.906 1.00 62.53 190 GLU A O 1
ATOM 1527 N N . GLU A 1 191 ? -1.419 14.701 15.372 1.00 60.69 191 GLU A N 1
ATOM 1528 C CA . GLU A 1 191 ? -0.475 13.642 15.734 1.00 60.69 191 GLU A CA 1
ATOM 1529 C C . GLU A 1 191 ? 0.668 13.620 14.709 1.00 60.69 191 GLU A C 1
ATOM 1531 O O . GLU A 1 191 ? 0.666 12.863 13.741 1.00 60.69 191 GLU A O 1
ATOM 1536 N N . LYS A 1 192 ? 1.661 14.499 14.871 1.00 56.28 192 LYS A N 1
ATOM 1537 C CA . LYS A 1 192 ? 2.782 14.561 13.937 1.00 56.28 192 LYS A CA 1
ATOM 1538 C C . LYS A 1 192 ? 3.781 13.454 14.258 1.00 56.28 192 LYS A C 1
ATOM 1540 O O . LYS A 1 192 ? 4.808 13.688 14.894 1.00 56.28 192 LYS A O 1
ATOM 1545 N N . THR A 1 193 ? 3.476 12.242 13.800 1.00 62.91 193 THR A N 1
ATOM 1546 C CA . THR A 1 193 ? 4.444 11.140 13.748 1.00 62.91 193 THR A CA 1
ATOM 1547 C C . THR A 1 193 ? 5.495 11.399 12.680 1.00 62.91 193 THR A C 1
ATOM 1549 O O . THR A 1 193 ? 6.628 10.954 12.814 1.00 62.91 193 THR A O 1
ATOM 1552 N N . ASP A 1 194 ? 5.159 12.132 11.620 1.00 65.94 194 ASP A N 1
ATOM 1553 C CA . ASP A 1 194 ? 6.035 12.271 10.460 1.00 65.94 194 ASP A CA 1
ATOM 1554 C C . ASP A 1 194 ? 7.154 13.289 10.724 1.00 65.94 194 ASP A C 1
ATOM 1556 O O . ASP A 1 194 ? 6.938 14.494 10.889 1.00 65.94 194 ASP A O 1
ATOM 1560 N N . VAL A 1 195 ? 8.381 12.777 10.764 1.00 83.44 195 VAL A N 1
ATOM 1561 C CA . VAL A 1 195 ? 9.622 13.534 10.963 1.00 83.44 195 VAL A CA 1
ATOM 1562 C C . VAL A 1 195 ? 10.139 14.068 9.633 1.00 83.44 195 VAL A C 1
ATOM 1564 O O . VAL A 1 195 ? 10.612 15.200 9.562 1.00 83.44 195 VAL A O 1
ATOM 1567 N N . ILE A 1 196 ? 10.024 13.266 8.572 1.00 88.31 196 ILE A N 1
ATOM 1568 C CA . ILE A 1 196 ? 10.312 13.661 7.192 1.00 88.31 196 ILE A CA 1
ATOM 1569 C C . ILE A 1 196 ? 9.212 13.110 6.293 1.00 88.31 196 ILE A C 1
ATOM 1571 O O . ILE A 1 196 ? 8.935 11.915 6.324 1.00 88.31 196 ILE A O 1
ATOM 1575 N N . VAL A 1 197 ? 8.666 13.980 5.446 1.00 89.19 197 VAL A N 1
ATOM 1576 C CA . VAL A 1 197 ? 7.936 13.608 4.232 1.00 89.19 197 VAL A CA 1
ATOM 1577 C C . VAL A 1 197 ? 8.582 14.388 3.097 1.00 89.19 197 VAL A C 1
ATOM 1579 O O . VAL A 1 197 ? 8.492 15.615 3.050 1.00 89.19 197 VAL A O 1
ATOM 1582 N N . ASP A 1 198 ? 9.315 13.690 2.240 1.00 89.12 198 ASP A N 1
ATOM 1583 C CA . ASP A 1 198 ? 10.013 14.274 1.102 1.00 89.12 198 ASP A CA 1
ATOM 1584 C C . ASP A 1 198 ? 9.538 13.593 -0.180 1.00 89.12 198 ASP A C 1
ATOM 1586 O O . ASP A 1 198 ? 9.837 12.423 -0.407 1.00 89.12 198 ASP A O 1
ATOM 1590 N N . ALA A 1 199 ? 8.801 14.340 -1.004 1.00 87.88 199 ALA A N 1
ATOM 1591 C CA . ALA A 1 199 ? 8.342 13.897 -2.320 1.00 87.88 199 ALA A CA 1
ATOM 1592 C C . ALA A 1 199 ? 9.464 13.889 -3.374 1.00 87.88 199 ALA A C 1
ATOM 1594 O O . ALA A 1 199 ? 9.211 13.570 -4.527 1.00 87.88 199 ALA A O 1
ATOM 1595 N N . CYS A 1 200 ? 10.686 14.296 -3.007 1.00 91.62 200 CYS A N 1
ATOM 1596 C CA . CYS A 1 200 ? 11.881 14.238 -3.849 1.00 91.62 200 CYS A CA 1
ATOM 1597 C C . CYS A 1 200 ? 11.777 15.009 -5.183 1.00 91.62 200 CYS A C 1
ATOM 1599 O O . CYS A 1 200 ? 12.564 14.791 -6.096 1.00 91.62 200 CYS A O 1
ATOM 1601 N N . GLU A 1 201 ? 10.871 15.989 -5.265 1.00 90.38 201 GLU A N 1
ATOM 1602 C CA . GLU A 1 201 ? 10.714 16.909 -6.408 1.00 90.38 201 GLU A CA 1
ATOM 1603 C C . GLU A 1 201 ? 11.744 18.059 -6.394 1.00 90.38 201 GLU A C 1
ATOM 1605 O O . GLU A 1 201 ? 11.780 18.912 -7.281 1.00 90.38 201 GLU A O 1
ATOM 1610 N N . ASN A 1 202 ? 12.569 18.140 -5.347 1.00 91.12 202 ASN A N 1
ATOM 1611 C CA . ASN A 1 202 ? 13.700 19.055 -5.246 1.00 91.12 202 ASN A CA 1
ATOM 1612 C C . ASN A 1 202 ? 14.778 18.478 -4.317 1.00 91.12 202 ASN A C 1
ATOM 1614 O O . ASN A 1 202 ? 14.500 17.667 -3.440 1.00 91.12 202 ASN A O 1
ATOM 1618 N N . ILE A 1 203 ? 16.014 18.947 -4.475 1.00 91.25 203 ILE A N 1
ATOM 1619 C CA . ILE A 1 203 ? 17.164 18.508 -3.668 1.00 91.25 203 ILE A CA 1
ATOM 1620 C C . ILE A 1 203 ? 17.331 19.307 -2.360 1.00 91.25 203 ILE A C 1
ATOM 1622 O O . ILE A 1 203 ? 18.355 19.205 -1.686 1.00 91.25 203 ILE A O 1
ATOM 1626 N N . SER A 1 204 ? 16.349 20.127 -1.970 1.00 90.25 204 SER A N 1
ATOM 1627 C CA . SER A 1 204 ? 16.464 20.959 -0.770 1.00 90.25 204 SER A CA 1
ATOM 1628 C C . SER A 1 204 ? 16.506 20.110 0.506 1.00 90.25 204 SER A C 1
ATOM 1630 O O . SER A 1 204 ? 15.780 19.127 0.683 1.00 90.25 204 SER A O 1
ATOM 1632 N N . GLY A 1 205 ? 17.381 20.498 1.433 1.00 89.75 205 GLY A N 1
ATOM 1633 C CA . GLY A 1 205 ? 17.612 19.771 2.683 1.00 89.75 205 GLY A CA 1
ATOM 1634 C C . GLY A 1 205 ? 18.537 18.556 2.558 1.00 89.75 205 GLY A C 1
ATOM 1635 O O . GLY A 1 205 ? 18.839 17.941 3.581 1.00 89.75 205 GLY A O 1
ATOM 1636 N N . TRP A 1 206 ? 19.022 18.238 1.354 1.00 95.75 206 TRP A N 1
ATOM 1637 C CA . TRP A 1 206 ? 20.096 17.270 1.140 1.00 95.75 206 TRP A CA 1
ATOM 1638 C C . TRP A 1 206 ? 21.457 17.978 1.138 1.00 95.75 206 TRP A C 1
ATOM 1640 O O . TRP A 1 206 ? 21.654 18.982 0.462 1.00 95.75 206 TRP A O 1
ATOM 1650 N N . THR A 1 207 ? 22.397 17.472 1.934 1.00 95.69 207 THR A N 1
ATOM 1651 C CA . THR A 1 207 ? 23.776 17.972 2.034 1.00 95.69 207 THR A CA 1
ATOM 1652 C C . THR A 1 207 ? 24.728 16.949 1.420 1.00 95.69 207 THR A C 1
ATOM 1654 O O . THR A 1 207 ? 24.943 15.887 2.004 1.00 95.69 207 THR A O 1
ATOM 1657 N N . GLU A 1 208 ? 25.269 17.254 0.245 1.00 94.94 208 GLU A N 1
ATOM 1658 C CA . GLU A 1 208 ? 26.183 16.394 -0.522 1.00 94.94 208 GLU A CA 1
ATOM 1659 C C . GLU A 1 208 ? 27.578 16.284 0.122 1.00 94.94 208 GLU A C 1
ATOM 1661 O O . GLU A 1 208 ? 27.952 17.090 0.978 1.00 94.94 208 GLU A O 1
ATOM 1666 N N . GLY A 1 209 ? 28.364 15.282 -0.286 1.00 87.38 209 GLY A N 1
ATOM 1667 C CA . GLY A 1 209 ? 29.745 15.091 0.171 1.00 87.38 209 GLY A CA 1
ATOM 1668 C C . GLY A 1 209 ? 29.881 14.423 1.543 1.00 87.38 209 GLY A C 1
ATOM 1669 O O . GLY A 1 209 ? 30.921 14.542 2.193 1.00 87.38 209 GLY A O 1
ATOM 1670 N N . THR A 1 210 ? 28.844 13.731 2.027 1.00 88.12 210 THR A N 1
ATOM 1671 C CA . THR A 1 210 ? 28.927 13.014 3.311 1.00 88.12 210 THR A CA 1
ATOM 1672 C C . THR A 1 210 ? 29.727 11.719 3.185 1.00 88.12 210 THR A C 1
ATOM 1674 O O . THR A 1 210 ? 29.465 10.913 2.303 1.00 88.12 210 THR A O 1
ATOM 1677 N N . ASN A 1 211 ? 30.643 11.466 4.125 1.00 86.56 211 ASN A N 1
ATOM 1678 C CA . ASN A 1 211 ? 31.424 10.219 4.195 1.00 86.56 211 ASN A CA 1
ATOM 1679 C C . ASN A 1 211 ? 30.750 9.117 5.034 1.00 86.56 211 ASN A C 1
ATOM 1681 O O . ASN A 1 211 ? 31.349 8.075 5.288 1.00 86.56 211 ASN A O 1
ATOM 1685 N N . SER A 1 212 ? 29.518 9.342 5.498 1.00 91.62 212 SER A N 1
ATOM 1686 C CA . SER A 1 212 ? 28.712 8.341 6.209 1.00 91.62 212 SER A CA 1
ATOM 1687 C C . SER A 1 212 ? 28.091 7.335 5.231 1.00 91.62 212 SER A C 1
ATOM 1689 O O . SER A 1 212 ? 26.876 7.295 5.066 1.00 91.62 212 SER A O 1
ATOM 1691 N N . VAL A 1 213 ? 28.942 6.554 4.570 1.00 92.44 213 VAL A N 1
ATOM 1692 C CA . VAL A 1 213 ? 28.591 5.445 3.672 1.00 92.44 213 VAL A CA 1
ATOM 1693 C C . VAL A 1 213 ? 29.571 4.290 3.900 1.00 92.44 213 VAL A C 1
ATOM 1695 O O . VAL A 1 213 ? 30.624 4.472 4.516 1.00 92.44 213 VAL A O 1
ATOM 1698 N N . ASP A 1 214 ? 29.238 3.084 3.441 1.00 92.75 214 ASP A N 1
ATOM 1699 C CA . ASP A 1 214 ? 30.132 1.931 3.592 1.00 92.75 214 ASP A CA 1
ATOM 1700 C C . ASP A 1 214 ? 31.410 2.059 2.736 1.00 92.75 214 ASP A C 1
ATOM 1702 O O . ASP A 1 214 ? 31.446 2.750 1.717 1.00 92.75 214 ASP A O 1
ATOM 1706 N N . SER A 1 215 ? 32.480 1.356 3.121 1.00 90.31 215 SER A N 1
ATOM 1707 C CA . SER A 1 215 ? 33.756 1.406 2.396 1.00 90.31 215 SER A CA 1
ATOM 1708 C C . SER A 1 215 ? 33.614 0.992 0.924 1.00 90.31 215 SER A C 1
ATOM 1710 O O . SER A 1 215 ? 32.785 0.156 0.565 1.00 90.31 215 SER A O 1
ATOM 1712 N N . GLY A 1 216 ? 34.437 1.589 0.055 1.00 90.00 216 GLY A N 1
ATOM 1713 C CA . GLY A 1 216 ? 34.408 1.325 -1.388 1.00 90.00 216 GLY A CA 1
ATOM 1714 C C . GLY A 1 216 ? 33.407 2.168 -2.186 1.00 90.00 216 GLY A C 1
ATOM 1715 O O . GLY A 1 216 ? 33.163 1.834 -3.342 1.00 90.00 216 GLY A O 1
ATOM 1716 N N . ARG A 1 217 ? 32.872 3.248 -1.599 1.00 92.69 217 ARG A N 1
ATOM 1717 C CA . ARG A 1 217 ? 31.950 4.213 -2.221 1.00 92.69 217 ARG A CA 1
ATOM 1718 C C . ARG A 1 217 ? 32.576 5.607 -2.238 1.00 92.69 217 ARG A C 1
ATOM 1720 O O . ARG A 1 217 ? 32.996 6.083 -1.184 1.00 92.69 217 ARG A O 1
ATOM 1727 N N . SER A 1 218 ? 32.657 6.246 -3.403 1.00 92.88 218 SER A N 1
ATOM 1728 C CA . SER A 1 218 ? 33.047 7.656 -3.504 1.00 92.88 218 SER A CA 1
ATOM 1729 C C . SER A 1 218 ? 31.834 8.528 -3.234 1.00 92.88 218 SER A C 1
ATOM 1731 O O . SER A 1 218 ? 30.714 8.104 -3.482 1.00 92.88 218 SER A O 1
ATOM 1733 N N . THR A 1 219 ? 32.041 9.724 -2.701 1.00 92.56 219 THR A N 1
ATOM 1734 C CA . THR A 1 219 ? 30.963 10.627 -2.266 1.00 92.56 219 THR A CA 1
ATOM 1735 C C . THR A 1 219 ? 31.094 12.013 -2.894 1.00 92.56 219 THR A C 1
ATOM 1737 O O . THR A 1 219 ? 30.399 12.940 -2.492 1.00 92.56 219 THR A O 1
ATOM 1740 N N . ASP A 1 220 ? 31.992 12.144 -3.872 1.00 91.56 220 ASP A N 1
ATOM 1741 C CA . ASP A 1 220 ? 32.388 13.375 -4.555 1.00 91.56 220 ASP A CA 1
ATOM 1742 C C . ASP A 1 220 ? 31.522 13.715 -5.779 1.00 91.56 220 ASP A C 1
ATOM 1744 O O . ASP A 1 220 ? 31.790 14.697 -6.470 1.00 91.56 220 ASP A O 1
ATOM 1748 N N . GLY A 1 221 ? 30.495 12.910 -6.050 1.00 92.06 221 GLY A N 1
ATOM 1749 C CA . GLY A 1 221 ? 29.448 13.223 -7.012 1.00 92.06 221 GLY A CA 1
ATOM 1750 C C . GLY A 1 221 ? 28.450 14.277 -6.524 1.00 92.06 221 GLY A C 1
ATOM 1751 O O . GLY A 1 221 ? 28.531 14.787 -5.407 1.00 92.06 221 GLY A O 1
ATOM 1752 N N . THR A 1 222 ? 27.458 14.559 -7.365 1.00 94.19 222 THR A N 1
ATOM 1753 C CA . THR A 1 222 ? 26.356 15.494 -7.080 1.00 94.19 222 THR A CA 1
ATOM 1754 C C . THR A 1 222 ? 25.007 14.821 -7.303 1.00 94.19 222 THR A C 1
ATOM 1756 O O . THR A 1 222 ? 24.907 13.881 -8.090 1.00 94.19 222 THR A O 1
ATOM 1759 N N . LEU A 1 223 ? 23.962 15.304 -6.642 1.00 95.31 223 LEU A N 1
ATOM 1760 C CA . LEU A 1 223 ? 22.568 14.969 -6.897 1.00 95.31 223 LEU A CA 1
ATOM 1761 C C . LEU A 1 223 ? 22.019 15.814 -8.052 1.00 95.31 223 LEU A C 1
ATOM 1763 O O . LEU A 1 223 ? 22.463 16.932 -8.320 1.00 95.31 223 LEU A O 1
ATOM 1767 N N . ALA A 1 224 ? 21.013 15.275 -8.722 1.00 92.94 224 ALA A N 1
ATOM 1768 C CA . ALA A 1 224 ? 20.172 15.972 -9.681 1.00 92.94 224 ALA A CA 1
ATOM 1769 C C . ALA A 1 224 ? 18.726 15.495 -9.528 1.00 92.94 224 ALA A C 1
ATOM 1771 O O . ALA A 1 224 ? 18.448 14.534 -8.812 1.00 92.94 224 ALA A O 1
ATOM 1772 N N . LEU A 1 225 ? 17.807 16.178 -10.201 1.00 91.75 225 LEU A N 1
ATOM 1773 C CA . LEU A 1 225 ? 16.462 15.653 -10.406 1.00 91.75 225 LEU A CA 1
ATOM 1774 C C . LEU A 1 225 ? 16.418 14.846 -11.697 1.00 91.75 225 LEU A C 1
ATOM 1776 O O . LEU A 1 225 ? 17.089 15.222 -12.659 1.00 91.75 225 LEU A O 1
ATOM 1780 N N . THR A 1 226 ? 15.602 13.796 -11.705 1.00 84.56 226 THR A N 1
ATOM 1781 C CA . THR A 1 226 ? 15.211 13.064 -12.917 1.00 84.56 226 THR A CA 1
ATOM 1782 C C . THR A 1 226 ? 14.652 14.019 -13.976 1.00 84.56 226 THR A C 1
ATOM 1784 O O . THR A 1 226 ? 14.144 15.095 -13.646 1.00 84.56 226 THR A O 1
ATOM 1787 N N . GLU A 1 227 ? 14.707 13.647 -15.258 1.00 82.81 227 GLU A N 1
ATOM 1788 C CA . GLU A 1 227 ? 14.223 14.485 -16.367 1.00 82.81 227 GLU A CA 1
ATOM 1789 C C . GLU A 1 227 ? 12.731 14.843 -16.219 1.00 82.81 227 GLU A C 1
ATOM 1791 O O . GLU A 1 227 ? 12.306 15.947 -16.575 1.00 82.81 227 GLU A O 1
ATOM 1796 N N . ASP A 1 228 ? 11.929 13.945 -15.637 1.00 80.06 228 ASP A N 1
ATOM 1797 C CA . ASP A 1 228 ? 10.519 14.198 -15.320 1.00 80.06 228 ASP A CA 1
ATOM 1798 C C . ASP A 1 228 ? 10.290 15.075 -14.072 1.00 80.06 228 ASP A C 1
ATOM 1800 O O . ASP A 1 228 ? 9.155 15.496 -13.820 1.00 80.06 228 ASP A O 1
ATOM 1804 N N . GLY A 1 229 ? 11.353 15.379 -13.321 1.00 83.44 229 GLY A N 1
ATOM 1805 C CA . GLY A 1 229 ? 11.366 16.257 -12.153 1.00 83.44 229 GLY A CA 1
ATOM 1806 C C . GLY A 1 229 ? 10.758 15.661 -10.883 1.00 83.44 229 GLY A C 1
ATOM 1807 O O . GLY A 1 229 ? 10.445 16.421 -9.969 1.00 83.44 229 GLY A O 1
ATOM 1808 N N . LYS A 1 230 ? 10.541 14.341 -10.825 1.00 83.44 230 LYS A N 1
ATOM 1809 C CA . LYS A 1 230 ? 9.815 13.684 -9.721 1.00 83.44 230 LYS A CA 1
ATOM 1810 C C . LYS A 1 230 ? 10.675 12.816 -8.809 1.00 83.44 230 LYS A C 1
ATOM 1812 O O . LYS A 1 230 ? 10.155 12.294 -7.827 1.00 83.44 230 LYS A O 1
ATOM 1817 N N . GLY A 1 231 ? 11.949 12.630 -9.127 1.00 91.31 231 GLY A N 1
ATOM 1818 C CA . GLY A 1 231 ? 12.866 11.864 -8.299 1.00 91.31 231 GLY A CA 1
ATOM 1819 C C . GLY A 1 231 ? 14.221 12.540 -8.172 1.00 91.31 231 GLY A C 1
ATOM 1820 O O . GLY A 1 231 ? 14.638 13.322 -9.026 1.00 91.31 231 GLY A O 1
ATOM 1821 N N . ILE A 1 232 ? 14.927 12.205 -7.098 1.00 95.31 232 ILE A N 1
ATOM 1822 C CA . ILE A 1 232 ? 16.328 12.548 -6.886 1.00 95.31 232 ILE A CA 1
ATOM 1823 C C . ILE A 1 232 ? 17.183 11.415 -7.443 1.00 95.31 232 ILE A C 1
ATOM 1825 O O . ILE A 1 232 ? 17.056 10.265 -7.027 1.00 95.31 232 ILE A O 1
ATOM 1829 N N . MET A 1 233 ? 18.093 11.761 -8.340 1.00 93.88 233 MET A N 1
ATOM 1830 C CA . MET A 1 233 ? 19.062 10.859 -8.947 1.00 93.88 233 MET A CA 1
ATOM 1831 C C . MET A 1 233 ? 20.481 11.399 -8.772 1.00 93.88 233 MET A C 1
ATOM 1833 O O . MET A 1 233 ? 20.708 12.477 -8.216 1.00 93.88 233 MET A O 1
ATOM 1837 N N . VAL A 1 234 ? 21.458 10.658 -9.276 1.00 91.75 234 VAL A N 1
ATOM 1838 C CA . VAL A 1 234 ? 22.822 11.162 -9.425 1.00 91.75 234 VAL A CA 1
ATOM 1839 C C . VAL A 1 234 ? 22.902 12.147 -10.596 1.00 91.75 234 VAL A C 1
ATOM 1841 O O . VAL A 1 234 ? 22.426 11.886 -11.693 1.00 91.75 234 VAL A O 1
ATOM 1844 N N . GLY A 1 235 ? 23.490 13.315 -10.357 1.00 88.38 235 GLY A N 1
ATOM 1845 C CA . GLY A 1 235 ? 23.808 14.302 -11.388 1.00 88.38 235 GLY A CA 1
ATOM 1846 C C . GLY A 1 235 ? 25.192 14.074 -11.985 1.00 88.38 235 GLY A C 1
ATOM 1847 O O . GLY A 1 235 ? 25.361 14.100 -13.201 1.00 88.38 235 GLY A O 1
ATOM 1848 N N . THR A 1 236 ? 26.187 13.824 -11.133 1.00 90.06 236 THR A N 1
ATOM 1849 C CA . THR A 1 236 ? 27.535 13.419 -11.550 1.00 90.06 236 THR A CA 1
ATOM 1850 C C . THR A 1 236 ? 28.055 12.344 -10.604 1.00 90.06 236 THR A C 1
ATOM 1852 O O . THR A 1 236 ? 27.843 12.429 -9.397 1.00 90.06 236 THR A O 1
ATOM 1855 N N . TYR A 1 237 ? 28.747 11.332 -11.130 1.00 86.19 237 TYR A N 1
ATOM 1856 C CA . TYR A 1 237 ? 29.279 10.218 -10.331 1.00 86.19 237 TYR A CA 1
ATOM 1857 C C . TYR A 1 237 ? 30.604 10.532 -9.611 1.00 86.19 237 TYR A C 1
ATOM 1859 O O . TYR A 1 237 ? 31.132 9.683 -8.896 1.00 86.19 237 TYR A O 1
ATOM 1867 N N . GLY A 1 238 ? 31.152 11.737 -9.787 1.00 82.06 238 GLY A N 1
ATOM 1868 C CA . GLY A 1 238 ? 32.459 12.103 -9.243 1.00 82.06 238 GLY A CA 1
ATOM 1869 C C . GLY A 1 238 ? 33.630 11.409 -9.955 1.00 82.06 238 GLY A C 1
ATOM 1870 O O . GLY A 1 238 ? 33.480 10.771 -10.996 1.00 82.06 238 GLY A O 1
ATOM 1871 N N . SER A 1 239 ? 34.826 11.571 -9.396 1.00 77.69 239 SER A N 1
ATOM 1872 C CA . SER A 1 239 ? 36.110 11.087 -9.932 1.00 77.69 239 SER A CA 1
ATOM 1873 C C . SER A 1 239 ? 36.878 10.181 -8.959 1.00 77.69 239 SER A C 1
ATOM 1875 O O . SER A 1 239 ? 38.040 9.847 -9.203 1.00 77.69 239 SER A O 1
ATOM 1877 N N . GLY A 1 240 ? 36.248 9.785 -7.848 1.00 74.81 240 GLY A N 1
ATOM 1878 C CA . GLY A 1 240 ? 36.853 8.941 -6.822 1.00 74.81 240 GLY A CA 1
ATOM 1879 C C . GLY A 1 240 ? 37.394 7.602 -7.345 1.00 74.81 240 GLY A C 1
ATOM 1880 O O . GLY A 1 240 ? 36.861 6.992 -8.270 1.00 74.81 240 GLY A O 1
ATOM 1881 N N . SER A 1 241 ? 38.468 7.115 -6.716 1.00 79.88 241 SER A N 1
ATOM 1882 C CA . SER A 1 241 ? 39.166 5.871 -7.088 1.00 79.88 241 SER A CA 1
ATOM 1883 C C . SER A 1 241 ? 38.576 4.593 -6.474 1.00 79.88 241 SER A C 1
ATOM 1885 O O . SER A 1 241 ? 39.177 3.522 -6.564 1.00 79.88 241 SER A O 1
ATOM 1887 N N . THR A 1 242 ? 37.426 4.688 -5.809 1.00 87.94 242 THR A N 1
ATOM 1888 C CA . THR A 1 242 ? 36.734 3.547 -5.202 1.00 87.94 242 THR A CA 1
ATOM 1889 C C . THR A 1 242 ? 36.013 2.684 -6.240 1.00 87.94 242 THR A C 1
ATOM 1891 O O . THR A 1 242 ? 35.854 3.073 -7.396 1.00 87.94 242 THR A O 1
ATOM 1894 N N . ILE A 1 243 ? 35.571 1.493 -5.812 1.00 90.56 243 ILE A N 1
ATOM 1895 C CA . ILE A 1 243 ? 34.824 0.547 -6.656 1.00 90.56 243 ILE A CA 1
ATOM 1896 C C . ILE A 1 243 ? 33.542 1.212 -7.162 1.00 90.56 243 ILE A C 1
ATOM 1898 O O . ILE A 1 243 ? 33.349 1.315 -8.367 1.00 90.56 243 ILE A O 1
ATOM 1902 N N . TRP A 1 244 ? 32.721 1.719 -6.241 1.00 92.69 244 TRP A N 1
ATOM 1903 C CA . TRP A 1 244 ? 31.533 2.495 -6.567 1.00 92.69 244 TRP A CA 1
ATOM 1904 C C . TRP A 1 244 ? 31.889 3.973 -6.623 1.00 92.69 244 TRP A C 1
ATOM 1906 O O . TRP A 1 244 ? 32.457 4.517 -5.671 1.00 92.69 244 TRP A O 1
ATOM 1916 N N . LYS A 1 245 ? 31.556 4.611 -7.738 1.00 92.44 245 LYS A N 1
ATOM 1917 C CA . LYS A 1 245 ? 31.683 6.049 -7.965 1.00 92.44 245 LYS A CA 1
ATOM 1918 C C . LYS A 1 245 ? 30.288 6.634 -7.852 1.00 92.44 245 LYS A C 1
ATOM 1920 O O . LYS A 1 245 ? 29.371 6.079 -8.453 1.00 92.44 245 LYS A O 1
ATOM 1925 N N . GLY A 1 246 ? 30.091 7.665 -7.041 1.00 93.69 246 GLY A N 1
ATOM 1926 C CA . GLY A 1 246 ? 28.756 8.194 -6.807 1.00 93.69 246 GLY A CA 1
ATOM 1927 C C . GLY A 1 246 ? 28.689 9.406 -5.896 1.00 93.69 246 GLY A C 1
ATOM 1928 O O . GLY A 1 246 ? 29.680 10.074 -5.598 1.00 93.69 246 GLY A O 1
ATOM 1929 N N . VAL A 1 247 ? 27.471 9.678 -5.450 1.00 94.56 247 VAL A N 1
ATOM 1930 C CA . VAL A 1 247 ? 27.135 10.787 -4.563 1.00 94.56 247 VAL A CA 1
ATOM 1931 C C . VAL A 1 247 ? 26.602 10.248 -3.247 1.00 94.56 247 VAL A C 1
ATOM 1933 O O . VAL A 1 247 ? 25.741 9.372 -3.223 1.00 94.56 247 VAL A O 1
ATOM 1936 N N . GLY A 1 248 ? 27.114 10.789 -2.143 1.00 95.69 248 GLY A N 1
ATOM 1937 C CA . GLY A 1 248 ? 26.547 10.606 -0.812 1.00 95.69 248 GLY A CA 1
ATOM 1938 C C . GLY A 1 248 ? 25.931 11.917 -0.344 1.00 95.69 248 GLY A C 1
ATOM 1939 O O . GLY A 1 248 ? 26.632 12.928 -0.273 1.00 95.69 248 GLY A O 1
ATOM 1940 N N . ALA A 1 249 ? 24.651 11.907 0.017 1.00 97.06 249 ALA A N 1
ATOM 1941 C CA . ALA A 1 249 ? 23.940 13.087 0.493 1.00 97.06 249 ALA A CA 1
ATOM 1942 C C . ALA A 1 249 ? 23.202 12.819 1.806 1.00 97.06 249 ALA A C 1
ATOM 1944 O O . ALA A 1 249 ? 22.503 11.823 1.958 1.00 97.06 249 ALA A O 1
ATOM 1945 N N . ARG A 1 250 ? 23.344 13.724 2.774 1.00 96.25 250 ARG A N 1
ATOM 1946 C CA . ARG A 1 250 ? 22.745 13.628 4.109 1.00 96.25 250 ARG A CA 1
ATOM 1947 C C . ARG A 1 250 ? 21.494 14.492 4.226 1.00 96.25 250 ARG A C 1
ATOM 1949 O O . ARG A 1 250 ? 21.526 15.656 3.845 1.00 96.25 250 ARG A O 1
ATOM 1956 N N . LYS A 1 251 ? 20.460 13.981 4.893 1.00 95.88 251 LYS A N 1
ATOM 1957 C CA . LYS A 1 251 ? 19.284 14.743 5.329 1.00 95.88 251 LYS A CA 1
ATOM 1958 C C . LYS A 1 251 ? 19.088 14.613 6.838 1.00 95.88 251 LYS A C 1
ATOM 1960 O O . LYS A 1 251 ? 18.996 13.508 7.370 1.00 95.88 251 LYS A O 1
ATOM 1965 N N . SER A 1 252 ? 19.091 15.744 7.544 1.00 95.06 252 SER A N 1
ATOM 1966 C CA . SER A 1 252 ? 18.917 15.781 9.005 1.00 95.06 252 SER A CA 1
ATOM 1967 C C . SER A 1 252 ? 17.450 15.595 9.387 1.00 95.06 252 SER A C 1
ATOM 1969 O O . SER A 1 252 ? 16.586 16.192 8.751 1.00 95.06 252 SER A O 1
ATOM 1971 N N . LEU A 1 253 ? 17.172 14.826 10.445 1.00 93.00 253 LEU A N 1
ATOM 1972 C CA . LEU A 1 253 ? 15.815 14.689 10.987 1.00 93.00 253 LEU A CA 1
ATOM 1973 C C . LEU A 1 253 ? 15.396 15.889 11.855 1.00 93.00 253 LEU A C 1
ATOM 1975 O O . LEU A 1 253 ? 14.217 16.061 12.142 1.00 93.00 253 LEU A O 1
ATOM 1979 N N . GLY A 1 254 ? 16.356 16.686 12.343 1.00 88.88 254 GLY A N 1
ATOM 1980 C CA . GLY A 1 254 ? 16.111 17.778 13.300 1.00 88.88 254 GLY A CA 1
ATOM 1981 C C . GLY A 1 254 ? 15.806 17.322 14.736 1.00 88.88 254 GLY A C 1
ATOM 1982 O O . GLY A 1 254 ? 15.849 18.134 15.653 1.00 88.88 254 GLY A O 1
ATOM 1983 N N . GLN A 1 255 ? 15.568 16.028 14.943 1.00 88.75 255 GLN A N 1
ATOM 1984 C CA . GLN A 1 255 ? 15.321 15.388 16.234 1.00 88.75 255 GLN A CA 1
ATOM 1985 C C . GLN A 1 255 ? 15.939 13.984 16.261 1.00 88.75 255 GLN A C 1
ATOM 1987 O O . GLN A 1 255 ? 16.246 13.411 15.216 1.00 88.75 255 GLN A O 1
ATOM 1992 N N . ASN A 1 256 ? 16.116 13.427 17.460 1.00 92.25 256 ASN A N 1
ATOM 1993 C CA . ASN A 1 256 ? 16.653 12.082 17.653 1.00 92.25 256 ASN A CA 1
ATOM 1994 C C . ASN A 1 256 ? 15.522 11.128 18.055 1.00 92.25 256 ASN A C 1
ATOM 1996 O O . ASN A 1 256 ? 14.925 11.317 19.111 1.00 92.25 256 ASN A O 1
ATOM 2000 N N . ILE A 1 257 ? 15.258 10.097 17.249 1.00 93.00 257 ILE A N 1
ATOM 2001 C CA . ILE A 1 257 ? 14.117 9.185 17.442 1.00 93.00 257 ILE A CA 1
ATOM 2002 C C . ILE A 1 257 ? 14.581 7.747 17.689 1.00 93.00 257 ILE A C 1
ATOM 2004 O O . ILE A 1 257 ? 15.426 7.210 16.967 1.00 93.00 257 ILE A O 1
ATOM 2008 N N . THR A 1 258 ? 14.075 7.103 18.742 1.00 92.12 258 THR A N 1
ATOM 2009 C CA . THR A 1 258 ? 14.444 5.715 19.069 1.00 92.12 258 THR A CA 1
ATOM 2010 C C . THR A 1 258 ? 13.571 4.710 18.337 1.00 92.12 258 THR A C 1
ATOM 2012 O O . THR A 1 258 ? 14.112 3.785 17.740 1.00 92.12 258 THR A O 1
ATOM 2015 N N . ASP A 1 259 ? 12.260 4.914 18.303 1.00 92.94 259 ASP A N 1
ATOM 2016 C CA . ASP A 1 259 ? 11.353 4.042 17.564 1.00 92.94 259 ASP A CA 1
ATOM 2017 C C . ASP A 1 259 ? 10.901 4.765 16.306 1.00 92.94 259 ASP A C 1
ATOM 2019 O O . ASP A 1 259 ? 10.471 5.918 16.356 1.00 92.94 259 ASP A O 1
ATOM 2023 N N . PHE A 1 260 ? 11.072 4.112 15.164 1.00 95.50 260 PHE A N 1
ATOM 2024 C CA . PHE A 1 260 ? 10.891 4.758 13.877 1.00 95.50 260 PHE A CA 1
ATOM 2025 C C . PHE A 1 260 ? 10.366 3.808 12.813 1.00 95.50 260 PHE A C 1
ATOM 2027 O O . PHE A 1 260 ? 10.624 2.603 12.843 1.00 95.50 260 PHE A O 1
ATOM 2034 N N . TYR A 1 261 ? 9.685 4.397 11.840 1.00 95.50 261 TYR A N 1
ATOM 2035 C CA . TYR A 1 261 ? 9.290 3.782 10.579 1.00 95.50 261 TYR A CA 1
ATOM 2036 C C . TYR A 1 261 ? 9.937 4.559 9.442 1.00 95.50 261 TYR A C 1
ATOM 2038 O O . TYR A 1 261 ? 9.939 5.790 9.467 1.00 95.50 261 TYR A O 1
ATOM 2046 N N . ILE A 1 262 ? 10.488 3.855 8.456 1.00 97.19 262 ILE A N 1
ATOM 2047 C CA . ILE A 1 262 ? 11.072 4.469 7.267 1.00 97.19 262 ILE A CA 1
ATOM 2048 C C . ILE A 1 262 ? 10.625 3.702 6.043 1.00 97.19 262 ILE A C 1
ATOM 2050 O O . ILE A 1 262 ? 10.766 2.480 5.988 1.00 97.19 262 ILE A O 1
ATOM 2054 N N . GLU A 1 263 ? 10.157 4.436 5.044 1.00 97.75 263 GLU A N 1
ATOM 2055 C CA . GLU A 1 263 ? 9.850 3.897 3.731 1.00 97.75 263 GLU A CA 1
ATOM 2056 C C . GLU A 1 263 ? 10.370 4.837 2.650 1.00 97.75 263 GLU A C 1
ATOM 2058 O O . GLU A 1 263 ? 10.183 6.053 2.703 1.00 97.75 263 GLU A O 1
ATOM 2063 N N . ALA A 1 264 ? 11.018 4.254 1.651 1.00 97.62 264 ALA A N 1
ATOM 2064 C CA . ALA A 1 264 ? 11.460 4.950 0.464 1.00 97.62 264 ALA A CA 1
ATOM 2065 C C . ALA A 1 264 ? 10.849 4.317 -0.781 1.00 97.62 264 ALA A C 1
ATOM 2067 O O . ALA A 1 264 ? 10.777 3.092 -0.889 1.00 97.62 264 ALA A O 1
ATOM 2068 N N . THR A 1 265 ? 10.430 5.151 -1.729 1.00 96.62 265 THR A N 1
ATOM 2069 C CA . THR A 1 265 ? 10.068 4.700 -3.075 1.00 96.62 265 THR A CA 1
ATOM 2070 C C . THR A 1 265 ? 11.274 4.875 -3.979 1.00 96.62 265 THR A C 1
ATOM 2072 O O . THR A 1 265 ? 11.752 5.996 -4.144 1.00 96.62 265 THR A O 1
ATOM 2075 N N . LEU A 1 266 ? 11.772 3.774 -4.528 1.00 95.44 266 LEU A N 1
ATOM 2076 C CA . LEU A 1 266 ? 12.954 3.728 -5.378 1.00 95.44 266 LEU A CA 1
ATOM 2077 C C . LEU A 1 266 ? 12.580 3.244 -6.774 1.00 95.44 266 LEU A C 1
ATOM 2079 O O . LEU A 1 266 ? 11.690 2.403 -6.933 1.00 95.44 266 LEU A O 1
ATOM 2083 N N . GLU A 1 267 ? 13.320 3.735 -7.756 1.00 92.06 267 GLU A N 1
ATOM 2084 C CA . GLU A 1 267 ? 13.388 3.157 -9.089 1.00 92.06 267 GLU A CA 1
ATOM 2085 C C . GLU A 1 267 ? 14.822 2.711 -9.370 1.00 92.06 267 GLU A C 1
ATOM 2087 O O . GLU A 1 267 ? 15.767 3.412 -9.005 1.00 92.06 267 GLU A O 1
ATOM 2092 N N . HIS A 1 268 ? 14.979 1.537 -9.975 1.00 90.38 268 HIS A N 1
ATOM 2093 C CA . HIS A 1 268 ? 16.254 0.985 -10.422 1.00 90.38 268 HIS A CA 1
ATOM 2094 C C . HIS A 1 268 ? 16.015 0.196 -11.717 1.00 90.38 268 HIS A C 1
ATOM 2096 O O . HIS A 1 268 ? 15.312 -0.814 -11.697 1.00 90.38 268 HIS A O 1
ATOM 2102 N N . ASN A 1 269 ? 16.514 0.694 -12.851 1.00 80.88 269 ASN A N 1
ATOM 2103 C CA . ASN A 1 269 ? 16.329 0.073 -14.164 1.00 80.88 269 ASN A CA 1
ATOM 2104 C C . ASN A 1 269 ? 17.567 0.253 -15.052 1.00 80.88 269 ASN A C 1
ATOM 2106 O O . ASN A 1 269 ? 18.240 1.277 -14.991 1.00 80.88 269 ASN A O 1
ATOM 2110 N N . SER A 1 270 ? 17.835 -0.693 -15.946 1.00 71.12 270 SER A N 1
ATOM 2111 C CA . SER A 1 270 ? 19.082 -0.718 -16.730 1.00 71.12 270 SER A CA 1
ATOM 2112 C C . SER A 1 270 ? 19.065 0.170 -17.976 1.00 71.12 270 SER A C 1
ATOM 2114 O O . SER A 1 270 ? 19.934 0.084 -18.845 1.00 71.12 270 SER A O 1
ATOM 2116 N N . THR A 1 271 ? 18.076 1.056 -18.093 1.00 62.88 271 THR A N 1
ATOM 2117 C CA . THR A 1 271 ? 17.879 1.864 -19.303 1.00 62.88 271 THR A CA 1
ATOM 2118 C C . THR A 1 271 ? 18.427 3.284 -19.212 1.00 62.88 271 THR A C 1
ATOM 2120 O O . THR A 1 271 ? 18.604 3.917 -20.250 1.00 62.88 271 THR A O 1
ATOM 2123 N N . GLY A 1 272 ? 18.772 3.740 -18.005 1.00 59.84 272 GLY A N 1
ATOM 2124 C CA . GLY A 1 272 ? 19.109 5.134 -17.735 1.00 59.84 272 GLY A CA 1
ATOM 2125 C C . GLY A 1 272 ? 20.372 5.679 -18.404 1.00 59.84 272 GLY A C 1
ATOM 2126 O O . GLY A 1 272 ? 21.391 4.995 -18.500 1.00 59.84 272 GLY A O 1
ATOM 2127 N N . ILE A 1 273 ? 20.326 6.953 -18.809 1.00 66.88 273 ILE A N 1
ATOM 2128 C CA . ILE A 1 273 ? 21.510 7.743 -19.186 1.00 66.88 273 ILE A CA 1
ATOM 2129 C C . ILE A 1 273 ? 21.978 8.513 -17.952 1.00 66.88 273 ILE A C 1
ATOM 2131 O O . ILE A 1 273 ? 21.184 9.212 -17.326 1.00 66.88 273 ILE A O 1
ATOM 2135 N N . ASN A 1 274 ? 23.268 8.412 -17.608 1.00 66.56 274 ASN A N 1
ATOM 2136 C CA . ASN A 1 274 ? 23.856 9.090 -16.442 1.00 66.56 274 ASN A CA 1
ATOM 2137 C C . ASN A 1 274 ? 23.091 8.818 -15.126 1.00 66.56 274 ASN A C 1
ATOM 2139 O O . ASN A 1 274 ? 22.998 9.685 -14.264 1.00 66.56 274 ASN A O 1
ATOM 2143 N N . GLY A 1 275 ? 22.519 7.619 -14.989 1.00 72.06 275 GLY A N 1
ATOM 2144 C CA . GLY A 1 275 ? 21.766 7.230 -13.799 1.00 72.06 275 GLY A CA 1
ATOM 2145 C C . GLY A 1 275 ? 20.308 7.684 -13.757 1.00 72.06 275 GLY A C 1
ATOM 2146 O O . GLY A 1 275 ? 19.650 7.395 -12.762 1.00 72.06 275 GLY A O 1
ATOM 2147 N N . ASP A 1 276 ? 19.777 8.329 -14.802 1.00 79.25 276 ASP A N 1
ATOM 2148 C CA . ASP A 1 276 ? 18.365 8.726 -14.863 1.00 79.25 276 ASP A CA 1
ATOM 2149 C C . ASP A 1 276 ? 17.465 7.567 -15.320 1.00 79.25 276 ASP A C 1
ATOM 2151 O O . ASP A 1 276 ? 17.490 7.231 -16.504 1.00 79.25 276 ASP A O 1
ATOM 2155 N N . PRO A 1 277 ? 16.630 6.966 -14.451 1.00 77.38 277 PRO A N 1
ATOM 2156 C CA . PRO A 1 277 ? 15.756 5.862 -14.849 1.00 77.38 277 PRO A CA 1
ATOM 2157 C C . PRO A 1 277 ? 14.628 6.279 -15.810 1.00 77.38 277 PRO A C 1
ATOM 2159 O O . PRO A 1 277 ? 13.993 5.419 -16.421 1.00 77.38 277 PRO A O 1
ATOM 2162 N N . THR A 1 278 ? 14.362 7.578 -15.978 1.00 69.75 278 THR A N 1
ATOM 2163 C CA . THR A 1 278 ? 13.289 8.078 -16.855 1.00 69.75 278 THR A CA 1
ATOM 2164 C C . THR A 1 278 ? 13.702 8.157 -18.325 1.00 69.75 278 THR A C 1
ATOM 2166 O O . THR A 1 278 ? 12.848 8.242 -19.215 1.00 69.75 278 THR A O 1
ATOM 2169 N N . VAL A 1 279 ? 15.005 8.071 -18.599 1.00 64.06 279 VAL A N 1
ATOM 2170 C CA . VAL A 1 279 ? 15.587 8.187 -19.936 1.00 64.06 279 VAL A CA 1
ATOM 2171 C C . VAL A 1 279 ? 15.967 6.796 -20.432 1.00 64.06 279 VAL A C 1
ATOM 2173 O O . VAL A 1 279 ? 16.808 6.153 -19.830 1.00 64.06 279 VAL A O 1
ATOM 2176 N N . GLY A 1 280 ? 15.378 6.328 -21.541 1.00 52.06 280 GLY A N 1
ATOM 2177 C CA . GLY A 1 280 ? 15.787 5.068 -22.195 1.00 52.06 280 GLY A CA 1
ATOM 2178 C C . GLY A 1 280 ? 14.793 3.899 -22.146 1.00 52.06 280 GLY A C 1
ATOM 2179 O O . GLY A 1 280 ? 15.103 2.821 -22.651 1.00 52.06 280 GLY A O 1
ATOM 2180 N N . ASN A 1 281 ? 13.578 4.092 -21.629 1.00 44.38 281 ASN A N 1
ATOM 2181 C CA . ASN A 1 281 ? 12.579 3.028 -21.484 1.00 44.38 281 ASN A CA 1
ATOM 2182 C C . ASN A 1 281 ? 12.051 2.495 -22.846 1.00 44.38 281 ASN A C 1
ATOM 2184 O O . ASN A 1 281 ? 11.010 2.919 -23.350 1.00 44.38 281 ASN A O 1
ATOM 2188 N N . ASN A 1 282 ? 12.778 1.560 -23.471 1.00 38.69 282 ASN A N 1
ATOM 2189 C CA . ASN A 1 282 ? 12.366 0.829 -24.680 1.00 38.69 282 ASN A CA 1
ATOM 2190 C C . ASN A 1 282 ? 11.675 -0.513 -24.361 1.00 38.69 282 ASN A C 1
ATOM 2192 O O . ASN A 1 282 ? 11.453 -1.322 -25.268 1.00 38.69 282 ASN A O 1
ATOM 2196 N N . ALA A 1 283 ? 11.285 -0.762 -23.107 1.00 37.72 283 ALA A N 1
ATOM 2197 C CA . ALA A 1 283 ? 10.470 -1.922 -22.780 1.00 37.72 283 ALA A CA 1
ATOM 2198 C C . ALA A 1 283 ? 9.087 -1.795 -23.442 1.00 37.72 283 ALA A C 1
ATOM 2200 O O . ALA A 1 283 ? 8.434 -0.747 -23.426 1.00 37.72 283 ALA A O 1
ATOM 2201 N N . THR A 1 284 ? 8.625 -2.882 -24.064 1.00 31.94 284 THR A N 1
ATOM 2202 C CA . THR A 1 284 ? 7.295 -2.944 -24.678 1.00 31.94 284 THR A CA 1
ATOM 2203 C C . THR A 1 284 ? 6.235 -2.905 -23.581 1.00 31.94 284 THR A C 1
ATOM 2205 O O . THR A 1 284 ? 5.776 -3.935 -23.096 1.00 31.94 284 THR A O 1
ATOM 2208 N N . HIS A 1 285 ? 5.801 -1.704 -23.216 1.00 35.59 285 HIS A N 1
ATOM 2209 C CA . HIS A 1 285 ? 4.668 -1.505 -22.325 1.00 3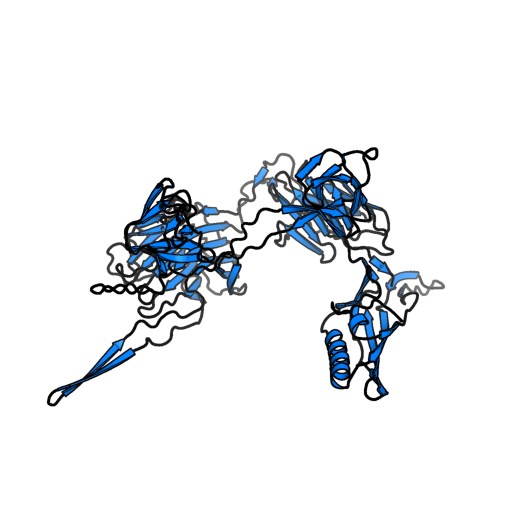5.59 285 HIS A CA 1
ATOM 2210 C C . HIS A 1 285 ? 3.368 -1.881 -23.044 1.00 35.59 285 HIS A C 1
ATOM 2212 O O . HIS A 1 285 ? 2.881 -1.156 -23.922 1.00 35.59 285 HIS A O 1
ATOM 2218 N N . LYS A 1 286 ? 2.776 -3.021 -22.667 1.00 35.94 286 LYS A N 1
ATOM 2219 C CA . LYS A 1 286 ? 1.345 -3.275 -22.883 1.00 35.94 286 LYS A CA 1
ATOM 2220 C C . LYS A 1 286 ? 0.567 -2.523 -21.809 1.00 35.94 286 LYS A C 1
ATOM 2222 O O . LYS A 1 286 ? 0.207 -3.084 -20.781 1.00 35.94 286 LYS A O 1
ATOM 2227 N N . GLU A 1 287 ? 0.291 -1.254 -22.062 1.00 34.56 287 GLU A N 1
ATOM 2228 C CA . GLU A 1 287 ? -0.642 -0.502 -21.230 1.00 34.56 287 GLU A CA 1
ATOM 2229 C C . GLU A 1 287 ? -2.080 -0.777 -21.673 1.00 34.56 287 GLU A C 1
ATOM 2231 O O . GLU A 1 287 ? -2.492 -0.445 -22.788 1.00 34.56 287 GLU A O 1
ATOM 2236 N N . GLU A 1 288 ? -2.884 -1.329 -20.768 1.00 31.11 288 GLU A N 1
ATOM 2237 C CA . GLU A 1 288 ? -4.337 -1.228 -20.863 1.00 31.11 288 GLU A CA 1
ATOM 2238 C C . GLU A 1 288 ? -4.783 0.134 -20.332 1.00 31.11 288 GLU A C 1
ATOM 2240 O O . GLU A 1 288 ? -5.215 0.278 -19.188 1.00 31.11 288 GLU A O 1
ATOM 2245 N N . ILE A 1 289 ? -4.720 1.162 -21.175 1.00 33.00 289 ILE A N 1
ATOM 2246 C CA . ILE A 1 289 ? -5.329 2.442 -20.818 1.00 33.00 289 ILE A CA 1
ATOM 2247 C C . ILE A 1 289 ? -6.847 2.318 -20.997 1.00 33.00 289 ILE A C 1
ATOM 2249 O O . ILE A 1 289 ? -7.380 2.429 -22.104 1.00 33.00 289 ILE A O 1
ATOM 2253 N N . LYS A 1 290 ? -7.579 2.148 -19.889 1.00 33.41 290 LYS A N 1
ATOM 2254 C CA . LYS A 1 290 ? -9.031 2.378 -19.850 1.00 33.41 290 LYS A CA 1
ATOM 2255 C C . LYS A 1 290 ? -9.314 3.877 -19.929 1.00 33.41 290 LYS A C 1
ATOM 2257 O O . LYS A 1 290 ? -9.592 4.532 -18.932 1.00 33.41 290 LYS A O 1
ATOM 2262 N N . THR A 1 291 ? -9.299 4.430 -21.135 1.00 37.28 291 THR A N 1
ATOM 2263 C CA . THR A 1 291 ? -9.909 5.738 -21.409 1.00 37.28 291 THR A CA 1
ATOM 2264 C C . THR A 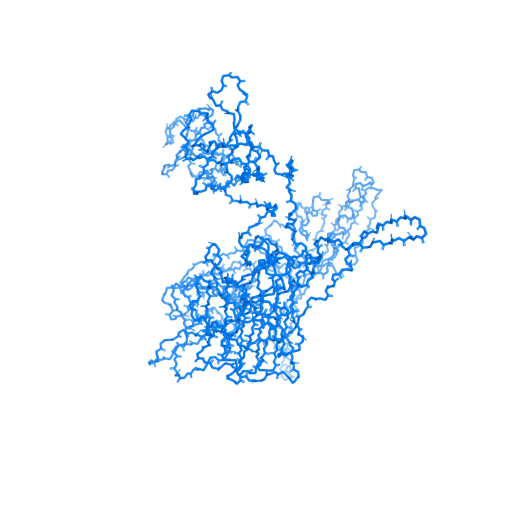1 291 ? -11.139 5.540 -22.282 1.00 37.28 291 THR A C 1
ATOM 2266 O O . THR A 1 291 ? -11.074 5.528 -23.508 1.00 37.28 291 THR A O 1
ATOM 2269 N N . GLY A 1 292 ? -12.296 5.368 -21.642 1.00 32.72 292 GLY A N 1
ATOM 2270 C CA . GLY A 1 292 ? -13.576 5.232 -22.332 1.00 32.72 292 GLY A CA 1
ATOM 2271 C C . GLY A 1 292 ? -14.674 5.993 -21.605 1.00 32.72 292 GLY A C 1
ATOM 2272 O O . GLY A 1 292 ? -15.045 5.640 -20.493 1.00 32.72 292 GLY A O 1
ATOM 2273 N N . GLY A 1 293 ? -15.203 7.046 -22.230 1.00 43.03 293 GLY A N 1
ATOM 2274 C CA . GLY A 1 293 ? -16.323 7.811 -21.688 1.00 43.03 293 GLY A CA 1
ATOM 2275 C C . GLY A 1 293 ? -17.573 6.948 -21.475 1.00 43.03 293 GLY A C 1
ATOM 2276 O O . GLY A 1 293 ? -17.997 6.197 -22.358 1.00 43.03 293 GLY A O 1
ATOM 2277 N N . ARG A 1 294 ? -18.187 7.102 -20.300 1.00 43.12 294 ARG A N 1
ATOM 2278 C CA . ARG A 1 294 ? -19.413 6.422 -19.866 1.00 43.12 294 ARG A CA 1
ATOM 2279 C C . ARG A 1 294 ? -20.582 6.798 -20.787 1.00 43.12 294 ARG A C 1
ATOM 2281 O O . ARG A 1 294 ? -21.067 7.929 -20.746 1.00 43.12 294 ARG A O 1
ATOM 2288 N N . THR A 1 295 ? -21.073 5.871 -21.615 1.00 52.16 295 THR A N 1
ATOM 2289 C CA . THR A 1 295 ? -22.226 6.166 -22.486 1.00 52.16 295 THR A CA 1
ATOM 2290 C C . THR A 1 295 ? -23.528 5.823 -21.766 1.00 52.16 295 THR A C 1
ATOM 2292 O O . THR A 1 295 ? -23.800 4.668 -21.430 1.00 52.16 295 THR A O 1
ATOM 2295 N N . LYS A 1 296 ? -24.344 6.850 -21.510 1.00 62.12 296 LYS A N 1
ATOM 2296 C CA . LYS A 1 296 ? -25.648 6.740 -20.845 1.00 62.12 296 LYS A CA 1
ATOM 2297 C C . LYS A 1 296 ? -26.707 6.224 -21.821 1.00 62.12 296 LYS A C 1
ATOM 2299 O O . LYS A 1 296 ? -26.957 6.854 -22.846 1.00 62.12 296 LYS A O 1
ATOM 2304 N N . TYR A 1 297 ? -27.377 5.128 -21.478 1.00 75.44 297 TYR A N 1
ATOM 2305 C CA . TYR A 1 297 ? -28.557 4.632 -22.189 1.00 75.44 297 TYR A CA 1
ATOM 2306 C C . TYR A 1 297 ? -29.712 4.391 -21.209 1.00 75.44 297 TYR A C 1
ATOM 2308 O O . TYR A 1 297 ? -29.544 4.425 -19.992 1.00 75.44 297 TYR A O 1
ATOM 2316 N N . TYR A 1 298 ? -30.915 4.207 -21.735 1.00 73.88 298 TYR A N 1
ATOM 2317 C CA . TYR A 1 298 ? -32.122 3.988 -20.948 1.00 73.88 298 TYR A CA 1
ATOM 2318 C C . TYR A 1 298 ? -32.732 2.643 -21.328 1.00 73.88 298 TYR A C 1
ATOM 2320 O O . TYR A 1 298 ? -32.904 2.358 -22.508 1.00 73.88 298 TYR A O 1
ATOM 2328 N N . GLN A 1 299 ? -33.056 1.815 -20.345 1.00 77.50 299 GLN A N 1
ATOM 2329 C CA . GLN A 1 299 ? -33.631 0.489 -20.545 1.00 77.50 299 GLN A CA 1
ATOM 2330 C C . GLN A 1 299 ? -35.080 0.464 -20.061 1.00 77.50 299 GLN A C 1
ATOM 2332 O O . GLN A 1 299 ? -35.363 0.926 -18.957 1.00 77.50 299 GLN A O 1
ATOM 2337 N N . ALA A 1 300 ? -35.994 -0.060 -20.872 1.00 78.12 300 ALA A N 1
ATOM 2338 C CA . ALA A 1 300 ? -37.399 -0.181 -20.510 1.00 78.12 300 ALA A CA 1
ATOM 2339 C C . ALA A 1 300 ? -37.584 -1.202 -19.379 1.00 78.12 300 ALA A C 1
ATOM 2341 O O . ALA A 1 300 ? -37.067 -2.312 -19.467 1.00 78.12 300 ALA A O 1
ATOM 2342 N N . THR A 1 301 ? -38.326 -0.838 -18.330 1.00 67.81 301 THR A N 1
ATOM 2343 C CA . THR A 1 301 ? -38.613 -1.706 -17.165 1.00 67.81 301 THR A CA 1
ATOM 2344 C C . THR A 1 301 ? -39.929 -2.477 -17.292 1.00 67.81 301 THR A C 1
ATOM 2346 O O . THR A 1 301 ? -40.452 -3.002 -16.316 1.00 67.81 301 THR A O 1
ATOM 2349 N N . GLY A 1 302 ? -40.522 -2.458 -18.483 1.00 68.25 302 GLY A N 1
ATOM 2350 C CA . GLY A 1 302 ? -41.854 -2.962 -18.790 1.00 68.25 302 GLY A CA 1
ATOM 2351 C C . GLY A 1 302 ? -42.293 -2.475 -20.170 1.00 68.25 302 GLY A C 1
ATOM 2352 O O . GLY A 1 302 ? -41.579 -1.709 -20.822 1.00 68.25 302 GLY A O 1
ATOM 2353 N N . THR A 1 303 ? -43.472 -2.895 -20.631 1.00 82.62 303 THR A N 1
ATOM 2354 C CA . THR A 1 303 ? -43.981 -2.454 -21.938 1.00 82.62 303 THR A CA 1
ATOM 2355 C C . THR A 1 303 ? -44.359 -0.971 -21.903 1.00 82.62 303 THR A C 1
ATOM 2357 O O . THR A 1 303 ? -45.281 -0.574 -21.193 1.00 82.62 303 THR A O 1
ATOM 2360 N N . THR A 1 304 ? -43.686 -0.138 -22.698 1.00 83.81 304 THR A N 1
ATOM 2361 C CA . THR A 1 304 ? -43.927 1.313 -22.767 1.00 83.81 304 THR A CA 1
ATOM 2362 C C . THR A 1 304 ? -44.192 1.781 -24.194 1.00 83.81 304 THR A C 1
ATOM 2364 O O . THR A 1 304 ? -43.707 1.210 -25.167 1.00 83.81 304 THR A O 1
ATOM 2367 N N . ASN A 1 305 ? -45.007 2.824 -24.347 1.00 89.12 305 ASN A N 1
ATOM 2368 C CA . ASN A 1 305 ? -45.461 3.298 -25.653 1.00 89.12 305 ASN A CA 1
ATOM 2369 C C . ASN A 1 305 ? -44.468 4.293 -26.268 1.00 89.12 305 ASN A C 1
ATOM 2371 O O . ASN A 1 305 ? -44.129 5.301 -25.644 1.00 89.12 305 ASN A O 1
ATOM 2375 N N . VAL A 1 306 ? -44.101 4.065 -27.529 1.00 88.25 306 VAL A N 1
ATOM 2376 C CA . VAL A 1 306 ? -43.342 5.017 -28.350 1.00 88.25 306 VAL A CA 1
ATOM 2377 C C . VAL A 1 306 ? -44.323 5.971 -29.029 1.00 88.25 306 VAL A C 1
ATOM 2379 O O . VAL A 1 306 ? -45.303 5.537 -29.646 1.00 88.25 306 VAL A O 1
ATOM 2382 N N . ARG A 1 307 ? -44.083 7.281 -28.911 1.00 90.69 307 ARG A N 1
ATOM 2383 C CA . ARG A 1 307 ? -44.987 8.341 -29.388 1.00 90.69 307 ARG A CA 1
ATOM 2384 C C . ARG A 1 307 ? -44.290 9.341 -30.303 1.00 90.69 307 ARG A C 1
ATOM 2386 O O . ARG A 1 307 ? -43.068 9.483 -30.286 1.00 90.69 307 ARG A O 1
ATOM 2393 N N . THR A 1 308 ? -45.085 10.059 -31.095 1.00 88.44 308 THR A N 1
ATOM 2394 C CA . THR A 1 308 ? -44.596 11.113 -32.002 1.00 88.44 308 THR A CA 1
ATOM 2395 C C . THR A 1 308 ? -44.198 12.416 -31.298 1.00 88.44 308 THR A C 1
ATOM 2397 O O . THR A 1 308 ? -43.510 13.224 -31.912 1.00 88.44 308 THR A O 1
ATOM 2400 N N . GLY A 1 309 ? -44.561 12.615 -30.024 1.00 83.62 309 GLY A N 1
ATOM 2401 C CA . GLY A 1 309 ? -44.223 13.809 -29.236 1.00 83.62 309 GLY A CA 1
ATOM 2402 C C . GLY A 1 309 ? -44.218 13.554 -27.717 1.00 83.62 309 GLY A C 1
ATOM 2403 O O . GLY A 1 309 ? -44.699 12.503 -27.279 1.00 83.62 309 GLY A O 1
ATOM 2404 N N . PRO A 1 310 ? -43.688 14.487 -26.899 1.00 84.12 310 PRO A N 1
ATOM 2405 C CA . PRO A 1 310 ? -43.466 14.317 -25.457 1.00 84.12 310 PRO A CA 1
ATOM 2406 C C . PRO A 1 310 ? -44.737 14.570 -24.619 1.00 84.12 310 PRO A C 1
ATOM 2408 O O . PRO A 1 310 ? -44.762 15.402 -23.715 1.00 84.12 310 PRO A O 1
ATOM 2411 N N . SER A 1 311 ? -45.830 13.873 -24.935 1.00 84.19 311 SER A N 1
ATOM 2412 C CA . SER A 1 311 ? -47.068 13.867 -24.142 1.00 84.19 311 SER A CA 1
ATOM 2413 C C . SER A 1 311 ? -47.910 12.629 -24.464 1.00 84.19 311 SER A C 1
ATOM 2415 O O . SER A 1 311 ? -47.817 12.050 -25.548 1.00 84.19 311 SER A O 1
ATOM 2417 N N . THR A 1 312 ? -48.773 12.226 -23.531 1.00 82.94 312 THR A N 1
ATOM 2418 C CA . THR A 1 312 ? -49.728 11.124 -23.717 1.00 82.94 312 THR A CA 1
ATOM 2419 C C . THR A 1 312 ? -50.782 11.413 -24.790 1.00 82.94 312 THR A C 1
ATOM 2421 O O . THR A 1 312 ? -51.367 10.464 -25.311 1.00 82.94 312 THR A O 1
ATOM 2424 N N . LYS A 1 313 ? -50.970 12.686 -25.177 1.00 86.06 313 LYS A N 1
ATOM 2425 C CA . LYS A 1 313 ? -51.877 13.115 -26.258 1.00 86.06 313 LYS A CA 1
ATOM 2426 C C . LYS A 1 313 ? -51.338 12.833 -27.671 1.00 86.06 313 LYS A C 1
ATOM 2428 O O . LYS A 1 313 ? -52.114 12.802 -28.619 1.00 86.06 313 LYS A O 1
ATOM 2433 N N . TYR A 1 314 ? -50.030 12.614 -27.835 1.00 88.88 314 TYR A N 1
ATOM 2434 C CA . TYR A 1 314 ? -49.437 12.326 -29.147 1.00 88.88 314 TYR A CA 1
ATOM 2435 C C . TYR A 1 314 ? -49.657 10.871 -29.573 1.00 88.88 314 TYR A C 1
ATOM 2437 O O . TYR A 1 314 ? -49.660 9.958 -28.741 1.00 88.88 314 TYR A O 1
ATOM 2445 N N . LYS A 1 315 ? -49.785 10.648 -30.888 1.00 88.44 315 LYS A N 1
ATOM 2446 C CA . LYS A 1 315 ? -50.065 9.335 -31.490 1.00 88.44 315 LYS A CA 1
ATOM 2447 C C . LYS A 1 315 ? -49.039 8.283 -31.049 1.00 88.44 315 LYS A C 1
ATOM 2449 O O . LYS A 1 315 ? -47.829 8.498 -31.158 1.00 88.44 315 LYS A O 1
ATOM 2454 N N . LYS A 1 316 ? -49.536 7.133 -30.576 1.00 91.56 316 LYS A N 1
ATOM 2455 C CA . LYS A 1 316 ? -48.740 5.918 -30.342 1.00 91.56 316 LYS A CA 1
ATOM 2456 C C . LYS A 1 316 ? -48.379 5.306 -31.694 1.00 91.56 316 LYS A C 1
ATOM 2458 O O . LYS A 1 316 ? -49.260 5.069 -32.514 1.00 91.56 316 LYS A O 1
ATOM 2463 N N . ILE A 1 317 ? -47.093 5.060 -31.908 1.00 89.12 317 ILE A N 1
ATOM 2464 C CA . ILE A 1 317 ? -46.557 4.509 -33.165 1.00 89.12 317 ILE A CA 1
ATOM 2465 C C . ILE A 1 317 ? -45.800 3.195 -32.967 1.00 89.12 317 ILE A C 1
ATOM 2467 O O . ILE A 1 317 ? -45.387 2.580 -33.941 1.00 89.12 317 ILE A O 1
ATOM 2471 N N . GLY A 1 318 ? -45.624 2.764 -31.719 1.00 88.88 318 GLY A N 1
ATOM 2472 C CA . GLY A 1 318 ? -44.982 1.502 -31.377 1.00 88.88 318 GLY A CA 1
ATOM 2473 C C . GLY A 1 318 ? -44.926 1.289 -29.869 1.00 88.88 318 GLY A C 1
ATOM 2474 O O . GLY A 1 318 ? -45.476 2.079 -29.090 1.00 88.88 318 GLY A O 1
ATOM 2475 N N . THR A 1 319 ? -44.246 0.227 -29.460 1.00 88.50 319 THR A N 1
ATOM 2476 C CA . THR A 1 319 ? -43.962 -0.095 -28.058 1.00 88.50 319 THR A CA 1
ATOM 2477 C C . THR A 1 319 ? -42.532 -0.588 -27.908 1.00 88.50 319 THR A C 1
ATOM 2479 O O . THR A 1 319 ? -42.022 -1.243 -28.813 1.00 88.50 319 THR A O 1
ATOM 2482 N N . LEU A 1 320 ? -41.926 -0.300 -26.760 1.00 82.06 320 LEU A N 1
ATOM 2483 C CA . LEU A 1 320 ? -40.734 -0.982 -26.264 1.00 82.06 320 LEU A CA 1
ATOM 2484 C C . LEU A 1 320 ? -41.181 -2.025 -25.241 1.00 82.06 320 LEU A C 1
ATOM 2486 O O . LEU A 1 320 ? -42.070 -1.731 -24.442 1.00 82.06 320 LEU A O 1
ATOM 2490 N N . LYS A 1 321 ? -40.610 -3.224 -25.284 1.00 82.19 321 LYS A N 1
ATOM 2491 C CA . LYS A 1 321 ? -40.821 -4.305 -24.314 1.00 82.19 321 LYS A CA 1
ATOM 2492 C C . LYS A 1 321 ? -39.828 -4.178 -23.155 1.00 82.19 321 LYS A C 1
ATOM 2494 O O . LYS A 1 321 ? -38.861 -3.424 -23.237 1.00 82.19 321 LYS A O 1
ATOM 2499 N N . ASN A 1 322 ? -40.062 -4.921 -22.072 1.00 74.62 322 ASN A N 1
ATOM 2500 C CA . ASN A 1 322 ? -39.112 -4.986 -20.960 1.00 74.62 322 ASN A CA 1
ATOM 2501 C C . ASN A 1 322 ? -37.720 -5.404 -21.466 1.00 74.62 322 ASN A C 1
ATOM 2503 O O . ASN A 1 322 ? -37.606 -6.354 -22.236 1.00 74.62 322 ASN A O 1
ATOM 2507 N N . GLY A 1 323 ? -36.682 -4.685 -21.047 1.00 66.38 323 GLY A N 1
ATOM 2508 C CA . GLY A 1 323 ? -35.303 -4.932 -21.458 1.00 66.38 323 GLY A CA 1
ATOM 2509 C C . GLY A 1 323 ? -34.837 -4.162 -22.699 1.00 66.38 323 GLY A C 1
ATOM 2510 O O . GLY A 1 323 ? -33.620 -4.042 -22.881 1.00 66.38 323 GLY A O 1
ATOM 2511 N N . ASP A 1 324 ? -35.745 -3.577 -23.492 1.00 67.12 324 ASP A N 1
ATOM 2512 C CA . ASP A 1 324 ? -35.391 -2.795 -24.685 1.00 67.12 324 ASP A CA 1
ATOM 2513 C C . ASP A 1 324 ? -34.560 -1.558 -24.317 1.00 67.12 324 ASP A C 1
ATOM 2515 O O . ASP A 1 324 ? -34.885 -0.807 -23.392 1.00 67.12 324 ASP A O 1
ATOM 2519 N N . LYS A 1 325 ? -33.475 -1.330 -25.064 1.00 83.44 325 LYS A N 1
ATOM 2520 C CA . LYS A 1 325 ? -32.477 -0.287 -24.789 1.00 83.44 325 LYS A CA 1
ATOM 2521 C C . LYS A 1 325 ? -32.637 0.878 -25.761 1.00 83.44 325 LYS A C 1
ATOM 2523 O O . LYS A 1 325 ? -32.727 0.676 -26.968 1.00 83.44 325 LYS A O 1
ATOM 2528 N N . VAL A 1 326 ? -32.606 2.106 -25.247 1.00 77.88 326 VAL A N 1
ATOM 2529 C CA . VAL A 1 326 ? -32.630 3.333 -26.050 1.00 77.88 326 VAL A CA 1
ATOM 2530 C C . VAL A 1 326 ? -31.471 4.249 -25.689 1.00 77.88 326 VAL A C 1
ATOM 2532 O O . VAL A 1 326 ? -31.220 4.545 -24.519 1.00 77.88 326 VAL A O 1
ATOM 2535 N N . THR A 1 327 ? -30.783 4.748 -26.709 1.00 78.25 327 THR A N 1
ATOM 2536 C CA . THR A 1 327 ? -29.769 5.792 -26.547 1.00 78.25 327 THR A CA 1
ATOM 2537 C C . THR A 1 327 ? -30.453 7.159 -26.668 1.00 78.25 327 THR A C 1
ATOM 2539 O O . THR A 1 327 ? -31.103 7.421 -27.686 1.00 78.25 327 THR A O 1
ATOM 2542 N N . PRO A 1 328 ? -30.375 8.025 -25.644 1.00 75.50 328 PRO A N 1
ATOM 2543 C CA . PRO A 1 328 ? -31.082 9.299 -25.631 1.00 75.50 328 PRO A CA 1
ATOM 2544 C C . PRO A 1 328 ? -30.433 10.295 -26.605 1.00 75.50 328 PRO A C 1
ATOM 2546 O O . PRO A 1 328 ? -29.229 10.516 -26.566 1.00 75.50 328 PRO A O 1
ATOM 2549 N N . ILE A 1 329 ? -31.246 10.944 -27.437 1.00 79.12 329 ILE A N 1
ATOM 2550 C CA . ILE A 1 329 ? -30.879 12.155 -28.191 1.00 79.12 329 ILE A CA 1
ATOM 2551 C C . ILE A 1 329 ? -31.051 13.382 -27.291 1.00 79.12 329 ILE A C 1
ATOM 2553 O O . ILE A 1 329 ? -30.227 14.289 -27.301 1.00 79.12 329 ILE A O 1
ATOM 2557 N N . SER A 1 330 ? -32.120 13.409 -26.490 1.00 65.12 330 SER A N 1
ATOM 2558 C CA . SER A 1 330 ? -32.320 14.399 -25.431 1.00 65.12 330 SER A CA 1
ATOM 2559 C C . SER A 1 330 ? -33.274 13.876 -24.358 1.00 65.12 330 SER A C 1
ATOM 2561 O O . SER A 1 330 ? -34.080 12.974 -24.600 1.00 65.12 330 SER A O 1
ATOM 2563 N N . VAL A 1 331 ? -33.181 14.436 -23.152 1.00 71.88 331 VAL A N 1
ATOM 2564 C CA . VAL A 1 331 ? -34.056 14.103 -22.021 1.00 71.88 331 VAL A CA 1
ATOM 2565 C C . VAL A 1 331 ? -34.634 15.400 -21.479 1.00 71.88 331 VAL A C 1
ATOM 2567 O O . VAL A 1 331 ? -33.885 16.307 -21.137 1.00 71.88 331 VAL A O 1
ATOM 2570 N N . SER A 1 332 ? -35.959 15.500 -21.408 1.00 61.69 332 SER A N 1
ATOM 2571 C CA . SER A 1 332 ? -36.641 16.691 -20.897 1.00 61.69 332 SER A CA 1
ATOM 2572 C C . SER A 1 332 ? -37.793 16.286 -19.990 1.00 61.69 332 SER A C 1
ATOM 2574 O O . SER A 1 332 ? -38.664 15.521 -20.408 1.00 61.69 332 SER A O 1
ATOM 2576 N N . LYS A 1 333 ? -37.773 16.800 -18.751 1.00 69.31 333 LYS A N 1
ATOM 2577 C CA . LYS A 1 333 ? -38.748 16.590 -17.665 1.00 69.31 333 LYS A CA 1
ATOM 2578 C C . LYS A 1 333 ? -39.148 15.116 -17.471 1.00 69.31 333 LYS A C 1
ATOM 2580 O O . LYS A 1 333 ? -38.554 14.423 -16.649 1.00 69.31 333 LYS A O 1
ATOM 2585 N N . SER A 1 334 ? -40.098 14.615 -18.263 1.00 81.12 334 SER A N 1
ATOM 2586 C CA . SER A 1 334 ? -40.670 13.262 -18.155 1.00 81.12 334 SER A CA 1
ATOM 2587 C C . SER A 1 334 ? -40.541 12.405 -19.426 1.00 81.12 334 SER A C 1
ATOM 2589 O O . SER A 1 334 ? -41.123 11.320 -19.484 1.00 81.12 334 SER A O 1
ATOM 2591 N N . TRP A 1 335 ? -39.792 12.852 -20.441 1.00 79.38 335 TRP A N 1
ATOM 2592 C CA . TRP A 1 335 ? -39.679 12.178 -21.741 1.00 79.38 335 TRP A CA 1
ATOM 2593 C C . TRP A 1 335 ? -38.233 12.047 -22.219 1.00 79.38 335 TRP A C 1
ATOM 2595 O O . TRP A 1 335 ? -37.409 12.944 -22.033 1.00 79.38 335 TRP A O 1
ATOM 2605 N N . ILE A 1 336 ? -37.952 10.924 -22.875 1.00 80.12 336 ILE A N 1
ATOM 2606 C CA . ILE A 1 336 ? -36.683 10.624 -23.536 1.00 80.12 336 ILE A CA 1
ATOM 2607 C C . ILE A 1 336 ? -36.932 10.638 -25.042 1.00 80.12 336 ILE A C 1
ATOM 2609 O O . ILE A 1 336 ? -37.769 9.883 -25.542 1.00 80.12 336 ILE A O 1
ATOM 2613 N N . LYS A 1 337 ? -36.212 11.502 -25.757 1.00 83.12 337 LYS A N 1
ATOM 2614 C CA . LYS A 1 337 ? -36.184 11.548 -27.219 1.00 83.12 337 LYS A CA 1
ATOM 2615 C C . LYS A 1 337 ? -35.114 10.581 -27.721 1.00 83.12 337 LYS A C 1
ATOM 2617 O O . LYS A 1 337 ? -33.983 10.648 -27.248 1.00 83.12 337 LYS A O 1
ATOM 2622 N N . PHE A 1 338 ? -35.438 9.707 -28.667 1.00 86.88 338 PHE A N 1
ATOM 2623 C CA . PHE A 1 338 ? -34.510 8.724 -29.242 1.00 86.88 338 PHE A CA 1
ATOM 2624 C C . PHE A 1 338 ? -34.886 8.388 -30.696 1.00 86.88 338 PHE A C 1
ATOM 2626 O O . PHE A 1 338 ? -35.980 8.728 -31.151 1.00 86.88 338 PHE A O 1
ATOM 2633 N N . LYS A 1 339 ? -33.990 7.734 -31.443 1.00 82.88 339 LYS A N 1
ATOM 2634 C CA . LYS A 1 339 ? -34.280 7.255 -32.806 1.00 82.88 339 LYS A CA 1
ATOM 2635 C C . LYS A 1 339 ? -35.044 5.935 -32.753 1.00 82.88 339 LYS A C 1
ATOM 2637 O O . LYS A 1 339 ? -34.567 4.968 -32.172 1.00 82.88 339 LYS A O 1
ATOM 2642 N N . TYR A 1 340 ? -36.191 5.886 -33.421 1.00 81.06 340 TYR A N 1
ATOM 2643 C CA . TYR A 1 340 ? -36.998 4.681 -33.593 1.00 81.06 340 TYR A CA 1
ATOM 2644 C C . TYR A 1 340 ? -37.423 4.582 -35.061 1.00 81.06 340 TYR A C 1
ATOM 2646 O O . TYR A 1 340 ? -38.029 5.515 -35.595 1.00 81.06 340 TYR A O 1
ATOM 2654 N N . ASN A 1 341 ? -37.051 3.489 -35.734 1.00 81.44 341 ASN A N 1
ATOM 2655 C CA . ASN A 1 341 ? -37.213 3.300 -37.184 1.00 81.44 341 ASN A CA 1
ATOM 2656 C C . ASN A 1 341 ? -36.707 4.505 -38.003 1.00 81.44 341 ASN A C 1
ATOM 2658 O O . ASN A 1 341 ? -37.414 5.068 -38.836 1.00 81.44 341 ASN A O 1
ATOM 2662 N N . GLY A 1 342 ? -35.495 4.976 -37.693 1.00 77.38 342 GLY A N 1
ATOM 2663 C CA . GLY A 1 342 ? -34.839 6.072 -38.415 1.00 77.38 342 GLY A CA 1
ATOM 2664 C C . GLY A 1 342 ? -35.370 7.482 -38.123 1.00 77.38 342 GLY A C 1
ATOM 2665 O O . GLY A 1 342 ? -34.726 8.456 -38.517 1.00 77.38 342 GLY A O 1
ATOM 2666 N N . THR A 1 343 ? -36.465 7.633 -37.370 1.00 82.62 343 THR A N 1
ATOM 2667 C CA . THR A 1 343 ? -37.050 8.945 -37.043 1.00 82.62 343 THR A CA 1
ATOM 2668 C C . THR A 1 343 ? -37.045 9.218 -35.540 1.00 82.62 343 THR A C 1
ATOM 2670 O O . THR A 1 343 ? -37.106 8.301 -34.726 1.00 82.62 343 THR A O 1
ATOM 2673 N N . ASP A 1 344 ? -36.998 10.491 -35.161 1.00 88.50 344 ASP A N 1
ATOM 2674 C CA . ASP A 1 344 ? -37.015 10.924 -33.766 1.00 88.50 344 ASP A CA 1
ATOM 2675 C C . ASP A 1 344 ? -38.384 10.688 -33.117 1.00 88.50 344 ASP A C 1
ATOM 2677 O O . ASP A 1 344 ? -39.419 11.132 -33.625 1.00 88.50 344 ASP A O 1
ATOM 2681 N N . ARG A 1 345 ? -38.395 9.988 -31.983 1.00 89.81 345 ARG A N 1
ATOM 2682 C CA . ARG A 1 345 ? -39.598 9.618 -31.231 1.00 89.81 345 ARG A CA 1
ATOM 2683 C C . ARG A 1 345 ? -39.369 9.765 -29.735 1.00 89.81 345 ARG A C 1
ATOM 2685 O O . ARG A 1 345 ? -38.244 9.965 -29.284 1.00 89.81 345 ARG A O 1
ATOM 2692 N N . TYR A 1 346 ? -40.454 9.680 -28.975 1.00 87.00 346 TYR A N 1
ATOM 2693 C CA . TYR A 1 346 ? -40.451 9.931 -27.540 1.00 87.00 346 TYR A CA 1
ATOM 2694 C C . TYR A 1 346 ? -40.983 8.727 -26.769 1.00 87.00 346 TYR A C 1
ATOM 2696 O O . TYR A 1 346 ? -41.994 8.133 -27.148 1.00 87.00 346 TYR A O 1
ATOM 2704 N N . VAL A 1 347 ? -40.322 8.401 -25.660 1.00 85.62 347 VAL A N 1
ATOM 2705 C CA . VAL A 1 347 ? -40.782 7.421 -24.669 1.00 85.62 347 VAL A CA 1
ATOM 2706 C C . VAL A 1 347 ? -40.809 8.063 -23.285 1.00 85.62 347 VAL A C 1
ATOM 2708 O O . VAL A 1 347 ? -40.010 8.953 -22.985 1.00 85.62 347 VAL A O 1
ATOM 2711 N N . SER A 1 348 ? -41.763 7.665 -22.445 1.00 81.94 348 SER A N 1
ATOM 2712 C CA . SER A 1 348 ? -41.880 8.227 -21.099 1.00 81.94 348 SER A CA 1
ATOM 2713 C C . SER A 1 348 ? -40.731 7.745 -20.215 1.00 81.94 348 SER A C 1
ATOM 2715 O O . SER A 1 348 ? -40.519 6.542 -20.076 1.00 81.94 348 SER A O 1
ATOM 2717 N N . LYS A 1 349 ? -40.036 8.688 -19.570 1.00 77.44 349 LYS A N 1
ATOM 2718 C CA . LYS A 1 349 ? -38.927 8.423 -18.640 1.00 77.44 349 LYS A CA 1
ATOM 2719 C C . LYS A 1 349 ? -39.362 7.562 -17.448 1.00 77.44 349 LYS A C 1
ATOM 2721 O O . LYS A 1 349 ? -38.551 6.798 -16.946 1.00 77.44 349 LYS A O 1
ATOM 2726 N N . LYS A 1 350 ? -40.638 7.633 -17.038 1.00 80.19 350 LYS A N 1
ATOM 2727 C CA . LYS A 1 350 ? -41.202 6.854 -15.917 1.00 80.19 350 LYS A CA 1
ATOM 2728 C C . LYS A 1 350 ? -41.001 5.341 -16.073 1.00 80.19 350 LYS A C 1
ATOM 2730 O O . LYS A 1 350 ? -40.866 4.647 -15.077 1.00 80.19 350 LYS A O 1
ATOM 2735 N N . TYR A 1 351 ? -40.975 4.842 -17.308 1.00 80.38 351 TYR A N 1
ATOM 2736 C CA . TYR A 1 351 ? -40.866 3.409 -17.601 1.00 80.38 351 TYR A CA 1
ATOM 2737 C C . TYR A 1 351 ? -39.472 3.006 -18.092 1.00 80.38 351 TYR A C 1
ATOM 2739 O O . TYR A 1 351 ? -39.324 1.974 -18.742 1.00 80.38 351 TYR A O 1
ATOM 2747 N N . MET A 1 352 ? -38.464 3.846 -17.838 1.00 75.75 352 MET A N 1
ATOM 2748 C CA . MET A 1 352 ? -37.106 3.656 -18.328 1.00 75.75 352 MET A CA 1
ATOM 2749 C C . MET A 1 352 ? -36.097 3.836 -17.186 1.00 75.75 352 MET A C 1
ATOM 2751 O O . MET A 1 352 ? -36.015 4.910 -16.593 1.00 75.75 352 MET A O 1
ATOM 2755 N N . LYS A 1 353 ? -35.277 2.818 -16.911 1.00 71.06 353 LYS A N 1
ATOM 2756 C CA . LYS A 1 353 ? -34.142 2.899 -15.978 1.00 71.06 353 LYS A CA 1
ATOM 2757 C C . LYS A 1 353 ? -32.890 3.386 -16.702 1.00 71.06 353 LYS A C 1
ATOM 2759 O O . LYS A 1 353 ? -32.597 2.947 -17.812 1.00 71.06 353 LYS A O 1
ATOM 2764 N N . VAL A 1 354 ? -32.139 4.288 -16.073 1.00 68.06 354 VAL A N 1
ATOM 2765 C CA . VAL A 1 354 ? -30.816 4.700 -16.565 1.00 68.06 354 VAL A CA 1
ATOM 2766 C C . VAL A 1 354 ? -29.847 3.536 -16.389 1.00 68.06 354 VAL A C 1
ATOM 2768 O O . VAL A 1 354 ? -29.774 2.946 -15.314 1.00 68.06 354 VAL A O 1
ATOM 2771 N N . LYS A 1 355 ? -29.083 3.228 -17.432 1.00 58.72 355 LYS A N 1
ATOM 2772 C CA . LYS A 1 355 ? -27.979 2.274 -17.397 1.00 58.72 355 LYS A CA 1
ATOM 2773 C C . LYS A 1 355 ? -26.778 2.871 -18.128 1.00 58.72 355 LYS A C 1
ATOM 2775 O O . LYS A 1 355 ? -26.906 3.785 -18.947 1.00 58.72 355 LYS A O 1
ATOM 2780 N N . TYR A 1 356 ? -25.601 2.357 -17.817 1.00 56.97 356 TYR A N 1
ATOM 2781 C CA . TYR A 1 356 ? -24.349 2.800 -18.410 1.00 56.97 356 TYR A CA 1
ATOM 2782 C C . TYR A 1 356 ? -23.704 1.616 -19.114 1.00 56.97 356 TYR A C 1
ATOM 2784 O O . TYR A 1 356 ? -23.806 0.487 -18.636 1.00 56.97 356 TYR A O 1
ATOM 2792 N N . LYS A 1 357 ? -23.141 1.858 -20.297 1.00 47.06 357 LYS A N 1
ATOM 2793 C CA . LYS A 1 357 ? -22.353 0.866 -21.022 1.00 47.06 357 LYS A CA 1
ATOM 2794 C C . LYS A 1 357 ? -20.951 1.421 -21.188 1.00 47.06 357 LYS A C 1
ATOM 2796 O O . LYS A 1 357 ? -20.787 2.491 -21.783 1.00 47.06 357 LYS A O 1
ATOM 2801 N N . ASP A 1 358 ? -19.982 0.671 -20.691 1.00 40.88 358 ASP A N 1
ATOM 2802 C CA . ASP A 1 358 ? -18.579 0.917 -20.967 1.00 40.88 358 ASP A CA 1
ATOM 2803 C C . ASP A 1 358 ? -18.265 0.312 -22.337 1.00 40.88 358 ASP A C 1
ATOM 2805 O O . ASP A 1 358 ? -18.618 -0.833 -22.631 1.00 40.88 358 ASP A O 1
ATOM 2809 N N . ASN A 1 359 ? -17.678 1.113 -23.223 1.00 39.75 359 ASN A N 1
ATOM 2810 C CA . ASN A 1 359 ? -17.153 0.607 -24.483 1.00 39.75 359 ASN A CA 1
ATOM 2811 C C . ASN A 1 359 ? -15.674 0.301 -24.275 1.00 39.75 359 ASN A C 1
ATOM 2813 O O . ASN A 1 359 ? -14.850 1.212 -24.240 1.00 39.75 359 ASN A O 1
ATOM 2817 N N . THR A 1 360 ? -15.342 -0.979 -24.171 1.00 34.03 360 THR A N 1
ATOM 2818 C CA . THR A 1 360 ? -13.956 -1.437 -24.212 1.00 34.03 360 THR A CA 1
ATOM 2819 C C . THR A 1 360 ? -13.487 -1.387 -25.663 1.00 34.03 360 THR A C 1
ATOM 2821 O O . THR A 1 360 ? -14.080 -2.019 -26.535 1.00 34.03 360 THR A O 1
ATOM 2824 N N . THR A 1 361 ? -12.459 -0.596 -25.962 1.00 36.84 361 THR A N 1
ATOM 2825 C CA . THR A 1 361 ? -11.741 -0.679 -27.240 1.00 36.84 361 THR A CA 1
ATOM 2826 C C . THR A 1 361 ? -10.281 -0.923 -26.927 1.00 36.84 361 THR A C 1
ATOM 2828 O O . THR A 1 361 ? -9.613 -0.053 -26.378 1.00 36.84 361 THR A O 1
ATOM 2831 N N . THR A 1 362 ? -9.801 -2.113 -27.270 1.00 38.25 362 THR A N 1
ATOM 2832 C CA . THR A 1 362 ? -8.393 -2.476 -27.145 1.00 38.25 362 THR A CA 1
ATOM 2833 C C . THR A 1 362 ? -7.611 -1.740 -28.228 1.00 38.25 362 THR A C 1
ATOM 2835 O O . THR A 1 362 ? -7.822 -1.983 -29.417 1.00 38.25 362 THR A O 1
ATOM 2838 N N . ILE A 1 363 ? -6.738 -0.811 -27.834 1.00 45.28 363 ILE A N 1
ATOM 2839 C CA . ILE A 1 363 ? -5.783 -0.178 -28.744 1.00 45.28 363 ILE A CA 1
ATOM 2840 C C . ILE A 1 363 ? -4.405 -0.794 -28.527 1.00 45.28 363 ILE A C 1
ATOM 2842 O O . ILE A 1 363 ? -3.835 -0.716 -27.448 1.00 45.28 363 ILE A O 1
ATOM 2846 N N . THR A 1 364 ? -3.858 -1.413 -29.567 1.00 50.38 364 THR A N 1
ATOM 2847 C CA . THR A 1 364 ? -2.451 -1.824 -29.591 1.00 50.38 364 THR A CA 1
ATOM 2848 C C . THR A 1 364 ? -1.608 -0.619 -29.991 1.00 50.38 364 THR A C 1
ATOM 2850 O O . THR A 1 364 ? -1.877 -0.005 -31.033 1.00 50.38 364 THR A O 1
ATOM 2853 N N . THR A 1 365 ? -0.621 -0.275 -29.166 1.00 59.00 365 THR A N 1
ATOM 2854 C CA . THR A 1 365 ? 0.432 0.698 -29.468 1.00 59.00 365 THR A CA 1
ATOM 2855 C C . THR A 1 365 ? 1.747 -0.043 -29.699 1.00 59.00 365 THR A C 1
ATOM 2857 O O . THR A 1 365 ? 1.980 -1.100 -29.118 1.00 59.00 365 THR A O 1
ATOM 2860 N N . LYS A 1 366 ? 2.584 0.462 -30.605 1.00 58.44 366 LYS A N 1
ATOM 2861 C CA . LYS A 1 366 ? 3.917 -0.086 -30.895 1.00 58.44 366 LYS A CA 1
ATOM 2862 C C . LYS A 1 366 ? 4.900 1.049 -31.163 1.00 58.44 366 LYS A C 1
ATOM 2864 O O . LYS A 1 366 ? 4.485 2.134 -31.585 1.00 58.44 366 LYS A O 1
ATOM 2869 N N . ASN A 1 367 ? 6.184 0.771 -30.966 1.00 60.41 367 ASN A N 1
ATOM 2870 C CA . ASN A 1 367 ? 7.262 1.666 -31.365 1.00 60.41 367 ASN A CA 1
ATOM 2871 C C . ASN A 1 367 ? 7.528 1.529 -32.863 1.00 60.41 367 ASN A C 1
ATOM 2873 O O . ASN A 1 367 ? 7.604 0.427 -33.407 1.00 60.41 367 ASN A O 1
ATOM 2877 N N . PHE A 1 368 ? 7.647 2.673 -33.524 1.00 67.31 368 PHE A N 1
ATOM 2878 C CA . PHE A 1 368 ? 8.026 2.774 -34.921 1.00 67.31 368 PHE A CA 1
ATOM 2879 C C . PHE A 1 368 ? 9.192 3.738 -35.063 1.00 67.31 368 PHE A C 1
ATOM 2881 O O . PHE A 1 368 ? 9.264 4.735 -34.349 1.00 67.31 368 PHE A O 1
ATOM 2888 N N . VAL A 1 369 ? 10.049 3.487 -36.041 1.00 56.66 369 VAL A N 1
ATOM 2889 C CA . VAL A 1 369 ? 11.149 4.376 -36.410 1.00 56.66 369 VAL A CA 1
ATOM 2890 C C . VAL A 1 369 ? 10.775 5.099 -37.695 1.00 56.66 369 VAL A C 1
ATOM 2892 O O . VAL A 1 369 ? 10.292 4.487 -38.651 1.00 56.66 369 VAL A O 1
ATOM 2895 N N . THR A 1 370 ? 10.974 6.415 -37.743 1.00 60.78 370 THR A N 1
ATOM 2896 C CA . THR A 1 370 ? 10.790 7.189 -38.975 1.00 60.78 370 THR A CA 1
ATOM 2897 C C . THR A 1 370 ? 11.865 6.835 -40.004 1.00 60.78 370 THR A C 1
ATOM 2899 O O . THR A 1 370 ? 13.058 6.938 -39.740 1.00 60.78 370 THR A O 1
ATOM 2902 N N . THR A 1 371 ? 11.472 6.459 -41.221 1.00 54.44 371 THR A N 1
ATOM 2903 C CA . THR A 1 371 ? 12.433 6.103 -42.285 1.00 54.44 371 THR A CA 1
ATOM 2904 C C . THR A 1 371 ? 13.056 7.332 -42.951 1.00 54.44 371 THR A C 1
ATOM 2906 O O . THR A 1 371 ? 14.092 7.240 -43.601 1.00 54.44 371 THR A O 1
ATOM 2909 N N . SER A 1 372 ? 12.429 8.501 -42.798 1.00 60.72 372 SER A N 1
ATOM 2910 C CA . SER A 1 372 ? 12.948 9.803 -43.219 1.00 60.72 372 SER A CA 1
ATOM 2911 C C . SER A 1 372 ? 12.231 10.935 -42.467 1.00 60.72 372 SER A C 1
ATOM 2913 O O . SER A 1 372 ? 11.294 10.678 -41.705 1.00 60.72 372 SER A O 1
ATOM 2915 N N . SER A 1 373 ? 12.650 12.191 -42.665 1.00 68.94 373 SER A N 1
ATOM 2916 C CA . SER A 1 373 ? 11.973 13.337 -42.045 1.00 68.94 373 SER A CA 1
ATOM 2917 C C . SER A 1 373 ? 10.507 13.411 -42.486 1.00 68.94 373 SER A C 1
ATOM 2919 O O . SER A 1 373 ? 10.204 13.539 -43.673 1.00 68.94 373 SER A O 1
ATOM 2921 N N . THR A 1 374 ? 9.581 13.338 -41.530 1.00 75.19 374 THR A N 1
ATOM 2922 C CA . THR A 1 374 ? 8.145 13.197 -41.792 1.00 75.19 374 THR A CA 1
ATOM 2923 C C . THR A 1 374 ? 7.310 14.242 -41.058 1.00 75.19 374 THR A C 1
ATOM 2925 O O . THR A 1 374 ? 7.597 14.655 -39.935 1.00 75.19 374 THR A O 1
ATOM 2928 N N . ALA A 1 375 ? 6.241 14.699 -41.708 1.00 79.12 375 ALA A N 1
ATOM 2929 C CA . ALA A 1 375 ? 5.366 15.740 -41.185 1.00 79.12 375 ALA A CA 1
ATOM 2930 C C . ALA A 1 375 ? 4.390 15.178 -40.144 1.00 79.12 375 ALA A C 1
ATOM 2932 O O . ALA A 1 375 ? 3.559 14.328 -40.477 1.00 79.12 375 ALA A O 1
ATOM 2933 N N . LEU A 1 376 ? 4.396 15.737 -38.930 1.00 85.69 376 LEU A N 1
ATOM 2934 C CA . LEU A 1 376 ? 3.355 15.468 -37.945 1.00 85.69 376 LEU A CA 1
ATOM 2935 C C . LEU A 1 376 ? 2.126 16.331 -38.237 1.00 85.69 376 LEU A C 1
ATOM 2937 O O . LEU A 1 376 ? 2.163 17.558 -38.103 1.00 85.69 376 LEU A O 1
ATOM 2941 N N . ARG A 1 377 ? 1.022 15.703 -38.639 1.00 84.94 377 ARG A N 1
ATOM 2942 C CA . ARG A 1 377 ? -0.163 16.411 -39.143 1.00 84.94 377 ARG A CA 1
ATOM 2943 C C . ARG A 1 377 ? -1.299 16.502 -38.135 1.00 84.94 377 ARG A C 1
ATOM 2945 O O . ARG A 1 377 ? -1.495 15.610 -37.315 1.00 84.94 377 ARG A O 1
ATOM 2952 N N . THR A 1 378 ? -2.094 17.570 -38.220 1.00 77.31 378 THR A N 1
ATOM 2953 C CA . THR A 1 378 ? -3.284 17.758 -37.371 1.00 77.31 378 THR A CA 1
ATOM 2954 C C . THR A 1 378 ? -4.408 16.762 -37.674 1.00 77.31 378 THR A C 1
ATOM 2956 O O . THR A 1 378 ? -5.221 16.497 -36.792 1.00 77.31 378 THR A O 1
ATOM 2959 N N . SER A 1 379 ? -4.465 16.202 -38.888 1.00 84.19 379 SER A N 1
ATOM 2960 C CA . SER A 1 379 ? -5.443 15.188 -39.302 1.00 84.19 379 SER A CA 1
ATOM 2961 C C . SER A 1 379 ? -4.809 14.173 -40.268 1.00 84.19 379 SER A C 1
ATOM 2963 O O . SER A 1 379 ? -3.733 14.421 -40.810 1.00 84.19 379 SER A O 1
ATOM 2965 N N . TYR A 1 380 ? -5.468 13.038 -40.511 1.00 84.00 380 TYR A N 1
ATOM 2966 C CA . TYR A 1 380 ? -4.998 11.938 -41.373 1.00 84.00 380 TYR A CA 1
ATOM 2967 C C . TYR A 1 380 ? -5.121 12.252 -42.878 1.00 84.00 380 TYR A C 1
ATOM 2969 O O . TYR A 1 380 ? -5.575 11.440 -43.673 1.00 84.00 380 TYR A O 1
ATOM 2977 N N . ASN A 1 381 ? -4.745 13.464 -43.283 1.00 80.38 381 ASN A N 1
ATOM 2978 C CA . ASN A 1 381 ? -4.834 13.954 -44.655 1.00 80.38 381 ASN A CA 1
ATOM 2979 C C . ASN A 1 381 ? -3.539 14.685 -45.034 1.00 80.38 381 ASN A C 1
ATOM 2981 O O . ASN A 1 381 ? -3.086 15.561 -44.287 1.00 80.38 381 ASN A O 1
ATOM 2985 N N . LYS A 1 382 ? -2.991 14.393 -46.222 1.00 78.94 382 LYS A N 1
ATOM 2986 C CA . LYS A 1 382 ? -1.790 15.040 -46.774 1.00 78.94 382 LYS A CA 1
ATOM 2987 C C . LYS A 1 382 ? -1.861 16.572 -46.815 1.00 78.94 382 LYS A C 1
ATOM 2989 O O . LYS A 1 382 ? -0.823 17.211 -46.682 1.00 78.94 382 LYS A O 1
ATOM 2994 N N . THR A 1 383 ? -3.038 17.174 -46.982 1.00 78.44 383 THR A N 1
ATOM 2995 C CA . THR A 1 383 ? -3.191 18.642 -47.032 1.00 78.44 383 THR A CA 1
ATOM 2996 C C . THR A 1 383 ? -3.461 19.291 -45.673 1.00 78.44 383 THR A C 1
ATOM 2998 O O . THR A 1 383 ? -3.542 20.513 -45.585 1.00 78.44 383 THR A O 1
ATOM 3001 N N . SER A 1 384 ? -3.587 18.508 -44.596 1.00 80.69 384 SER A N 1
ATOM 3002 C CA . SER A 1 384 ? -3.826 19.060 -43.257 1.00 80.69 384 SER A CA 1
ATOM 3003 C C . SER A 1 384 ? -2.582 19.742 -42.674 1.00 80.69 384 SER A C 1
ATOM 3005 O O . SER A 1 384 ? -1.447 19.394 -43.018 1.00 80.69 384 SER A O 1
ATOM 3007 N N . LYS A 1 385 ? -2.806 20.721 -41.783 1.00 75.50 385 LYS A N 1
ATOM 3008 C CA . LYS A 1 385 ? -1.754 21.548 -41.172 1.00 75.50 385 LYS A CA 1
ATOM 3009 C C . LYS A 1 385 ? -0.680 20.670 -40.523 1.00 75.50 385 LYS A C 1
ATOM 3011 O O . LYS A 1 385 ? -0.980 19.805 -39.701 1.00 75.50 385 LYS A O 1
ATOM 3016 N N . GLN A 1 386 ? 0.573 20.925 -40.877 1.00 82.94 386 GLN A N 1
ATOM 3017 C CA . GLN A 1 386 ? 1.728 20.334 -40.211 1.00 82.94 386 GLN A CA 1
ATOM 3018 C C . GLN A 1 386 ? 1.979 21.083 -38.897 1.00 82.94 386 GLN A C 1
ATOM 3020 O O . GLN A 1 386 ? 2.034 22.311 -38.892 1.00 82.94 386 GLN A O 1
ATOM 3025 N N . LYS A 1 387 ? 2.081 20.350 -37.785 1.00 76.12 387 LYS A N 1
ATOM 3026 C CA . LYS A 1 387 ? 2.422 20.911 -36.469 1.00 76.12 387 LYS A CA 1
ATOM 3027 C C . LYS A 1 387 ? 3.931 21.063 -36.308 1.00 76.12 387 LYS A C 1
ATOM 3029 O O . LYS A 1 387 ? 4.395 22.117 -35.899 1.00 76.12 387 LYS A O 1
ATOM 3034 N N . CYS A 1 388 ? 4.675 20.019 -36.658 1.00 66.25 388 CYS A N 1
ATOM 3035 C CA . CYS A 1 388 ? 6.135 19.990 -36.653 1.00 66.25 388 CYS A CA 1
ATOM 3036 C C . CYS A 1 388 ? 6.643 18.917 -37.634 1.00 66.25 388 CYS A C 1
ATOM 3038 O O . CYS A 1 388 ? 5.844 18.201 -38.248 1.00 66.25 388 CYS A O 1
ATOM 3040 N N . SER A 1 389 ? 7.962 18.840 -37.822 1.00 68.69 389 SER A N 1
ATOM 3041 C CA . SER A 1 389 ? 8.618 17.734 -38.531 1.00 68.69 389 SER A CA 1
ATOM 3042 C C . SER A 1 389 ? 9.278 16.804 -37.520 1.00 68.69 389 SER A C 1
ATOM 3044 O O . SER A 1 389 ? 9.864 17.281 -36.548 1.00 68.69 389 SER A O 1
ATOM 3046 N N . ILE A 1 390 ? 9.182 15.502 -37.763 1.00 62.41 390 ILE A N 1
ATOM 3047 C CA . ILE A 1 390 ? 9.872 14.453 -37.014 1.00 62.41 390 ILE A CA 1
ATOM 3048 C C . ILE A 1 390 ? 11.069 14.028 -37.874 1.00 62.41 390 ILE A C 1
ATOM 3050 O O . ILE A 1 390 ? 10.830 13.632 -39.016 1.00 62.41 390 ILE A O 1
ATOM 3054 N N . PRO A 1 391 ? 12.325 14.158 -37.409 1.00 53.41 391 PRO A N 1
ATOM 3055 C CA . PRO A 1 391 ? 13.505 13.727 -38.165 1.00 53.41 391 PRO A CA 1
ATOM 3056 C C . PRO A 1 391 ? 13.455 12.235 -38.527 1.00 53.41 391 PRO A C 1
ATOM 3058 O O . PRO A 1 391 ? 12.706 11.481 -37.912 1.00 53.41 391 PRO A O 1
ATOM 3061 N N . GLY A 1 392 ? 14.231 11.806 -39.528 1.00 53.28 392 GLY A N 1
ATOM 3062 C CA . GLY A 1 392 ? 14.438 10.378 -39.818 1.00 53.28 392 GLY A CA 1
ATOM 3063 C C . GLY A 1 392 ? 15.274 9.709 -38.722 1.00 53.28 392 GLY A C 1
ATOM 3064 O O . GLY A 1 392 ? 16.069 10.387 -38.078 1.00 53.28 392 GLY A O 1
ATOM 3065 N N . GLY A 1 393 ? 15.072 8.414 -38.486 1.00 47.62 393 GLY A N 1
ATOM 3066 C CA . GLY A 1 393 ? 15.728 7.660 -37.412 1.00 47.62 393 GLY A CA 1
ATOM 3067 C C . GLY A 1 393 ? 15.163 7.931 -36.013 1.00 47.62 393 GLY A C 1
ATOM 3068 O O . GLY A 1 393 ? 15.711 7.451 -35.032 1.00 47.62 393 GLY A O 1
ATOM 3069 N N . THR A 1 394 ? 14.074 8.696 -35.902 1.00 50.44 394 THR A N 1
ATOM 3070 C CA . THR A 1 394 ? 13.441 9.029 -34.620 1.00 50.44 394 THR A CA 1
ATOM 3071 C C . THR A 1 394 ? 12.389 7.984 -34.261 1.00 50.44 394 THR A C 1
ATOM 3073 O O . THR A 1 394 ? 11.465 7.734 -35.042 1.00 50.44 394 THR A O 1
ATOM 3076 N N . THR A 1 395 ? 12.490 7.421 -33.059 1.00 58.50 395 THR A N 1
ATOM 3077 C CA . THR A 1 395 ? 11.485 6.502 -32.513 1.00 58.50 395 THR A CA 1
ATOM 3078 C C . THR A 1 395 ? 10.239 7.266 -32.062 1.00 58.50 395 THR A C 1
ATOM 3080 O O . THR A 1 395 ? 10.322 8.289 -31.383 1.00 58.50 395 THR A O 1
ATOM 3083 N N . VAL A 1 396 ? 9.061 6.785 -32.460 1.00 61.47 396 VAL A N 1
ATOM 3084 C CA . VAL A 1 396 ? 7.749 7.340 -32.103 1.00 61.47 396 VAL A CA 1
ATOM 3085 C C . VAL A 1 396 ? 6.759 6.225 -31.764 1.00 61.47 396 VAL A C 1
ATOM 3087 O O . VAL A 1 396 ? 6.687 5.210 -32.459 1.00 61.47 396 VAL A O 1
ATOM 3090 N N . ARG A 1 397 ? 5.936 6.423 -30.727 1.00 73.75 397 ARG A N 1
ATOM 3091 C CA . ARG A 1 397 ? 4.899 5.455 -30.333 1.00 73.75 397 ARG A CA 1
ATOM 3092 C C . ARG A 1 397 ? 3.605 5.699 -31.108 1.00 73.75 397 ARG A C 1
ATOM 3094 O O . ARG A 1 397 ? 3.012 6.782 -31.042 1.00 73.75 397 ARG A O 1
ATOM 3101 N N . LEU A 1 398 ? 3.144 4.693 -31.852 1.00 76.25 398 LEU A N 1
ATOM 3102 C CA . LEU A 1 398 ? 1.976 4.781 -32.735 1.00 76.25 398 LEU A CA 1
ATOM 3103 C C . LEU A 1 398 ? 0.881 3.800 -32.325 1.00 76.25 398 LEU A C 1
ATOM 3105 O O . LEU A 1 398 ? 1.156 2.680 -31.903 1.00 76.25 398 LEU A O 1
ATOM 3109 N N . ILE A 1 399 ? -0.379 4.203 -32.503 1.00 79.88 399 ILE A N 1
ATOM 3110 C CA . ILE A 1 399 ? -1.539 3.313 -32.365 1.00 79.88 399 ILE A CA 1
ATOM 3111 C C . ILE A 1 399 ? -1.608 2.429 -33.619 1.00 79.88 399 ILE A C 1
ATOM 3113 O O . ILE A 1 399 ? -2.166 2.832 -34.642 1.00 79.88 399 ILE A O 1
ATOM 3117 N N . SER A 1 400 ? -1.024 1.232 -33.550 1.00 72.50 400 SER A N 1
ATOM 3118 C CA . SER A 1 400 ? -0.905 0.287 -34.672 1.00 72.50 400 SER A CA 1
ATOM 3119 C C . SER A 1 400 ? -2.194 -0.483 -34.955 1.00 72.50 400 SER A C 1
ATOM 3121 O O . SER A 1 400 ? -2.438 -0.890 -36.087 1.00 72.50 400 SER A O 1
ATOM 3123 N N . SER A 1 401 ? -3.070 -0.608 -33.955 1.00 72.00 401 SER A N 1
ATOM 3124 C CA . SER A 1 401 ? -4.384 -1.265 -34.079 1.00 72.00 401 SER A CA 1
ATOM 3125 C C . SER A 1 401 ? -5.326 -0.639 -35.119 1.00 72.00 401 SER A C 1
ATOM 3127 O O . SER A 1 401 ? -6.322 -1.261 -35.492 1.00 72.00 401 SER A O 1
ATOM 3129 N N . LYS A 1 402 ? -5.050 0.583 -35.606 1.00 79.88 402 LYS A N 1
ATOM 3130 C CA . LYS A 1 402 ? -5.874 1.247 -36.625 1.00 79.88 402 LYS A CA 1
ATOM 3131 C C . LYS A 1 402 ? -5.068 2.149 -37.560 1.00 79.88 402 LYS A C 1
ATOM 3133 O O . LYS A 1 402 ? -4.495 3.151 -37.139 1.00 79.88 402 LYS A O 1
ATOM 3138 N N . GLN A 1 403 ? -5.158 1.863 -38.858 1.00 86.50 403 GLN A N 1
ATOM 3139 C CA . GLN A 1 403 ? -4.713 2.755 -39.930 1.00 86.50 403 GLN A CA 1
ATOM 3140 C C . GLN A 1 403 ? -5.868 3.631 -40.430 1.00 86.50 403 GLN A C 1
ATOM 3142 O O . GLN A 1 403 ? -6.994 3.167 -40.622 1.00 86.50 403 GLN A O 1
ATOM 3147 N N . TYR A 1 404 ? -5.590 4.911 -40.664 1.00 87.81 404 TYR A N 1
ATOM 3148 C CA . TYR A 1 404 ? -6.556 5.881 -41.174 1.00 87.81 404 TYR A CA 1
ATOM 3149 C C . TYR A 1 404 ? -6.290 6.152 -42.651 1.00 87.81 404 TYR A C 1
ATOM 3151 O O . TYR A 1 404 ? -5.234 6.676 -43.003 1.00 87.81 404 TYR A O 1
ATOM 3159 N N . LEU A 1 405 ? -7.247 5.810 -43.512 1.00 89.06 405 LEU A N 1
ATOM 3160 C CA . LEU A 1 405 ? -7.166 6.094 -44.942 1.00 89.06 405 LEU A CA 1
ATOM 3161 C C . LEU A 1 405 ? -7.284 7.603 -45.199 1.00 89.06 405 LEU A C 1
ATOM 3163 O O . LEU A 1 405 ? -8.237 8.235 -44.742 1.00 89.06 405 LEU A O 1
ATOM 3167 N N . ASP A 1 406 ? -6.347 8.164 -45.964 1.00 87.31 406 ASP A N 1
ATOM 3168 C CA . ASP A 1 406 ? -6.352 9.573 -46.359 1.00 87.31 406 ASP A CA 1
ATOM 3169 C C . ASP A 1 406 ? -7.578 9.889 -47.235 1.00 87.31 406 ASP A C 1
ATOM 3171 O O . ASP A 1 406 ? -7.655 9.415 -48.374 1.00 87.31 406 ASP A O 1
ATOM 3175 N N . PRO A 1 407 ? -8.526 10.722 -46.767 1.00 81.38 407 PRO A N 1
ATOM 3176 C CA . PRO A 1 407 ? -9.746 11.024 -47.510 1.00 81.38 407 PRO A CA 1
ATOM 3177 C C . PRO A 1 407 ? -9.476 11.860 -48.769 1.00 81.38 407 PRO A C 1
ATOM 3179 O O . PRO A 1 407 ? -10.315 11.902 -49.666 1.00 81.38 407 PRO A O 1
ATOM 3182 N N . SER A 1 408 ? -8.316 12.523 -48.857 1.00 79.25 408 SER A N 1
ATOM 3183 C CA . SER A 1 408 ? -7.898 13.283 -50.040 1.00 79.25 408 SER A CA 1
ATOM 3184 C C . SER A 1 408 ? -7.233 12.413 -51.111 1.00 79.25 408 SER A C 1
ATOM 3186 O O . SER A 1 408 ? -6.995 12.877 -52.232 1.00 79.25 408 SER A O 1
ATOM 3188 N N . ASP A 1 409 ? -6.887 11.161 -50.792 1.00 82.94 409 ASP A N 1
ATOM 3189 C CA . ASP A 1 409 ? -6.195 10.288 -51.727 1.00 82.94 409 ASP A CA 1
ATOM 3190 C C . ASP A 1 409 ? -7.173 9.593 -52.677 1.00 82.94 409 ASP A C 1
ATOM 3192 O O . ASP A 1 409 ? -7.751 8.551 -52.368 1.00 82.94 409 ASP A O 1
ATOM 3196 N N . LYS A 1 410 ? -7.300 10.134 -53.895 1.00 77.25 410 LYS A N 1
ATOM 3197 C CA . LYS A 1 410 ? -8.145 9.564 -54.959 1.00 77.25 410 LYS A CA 1
ATOM 3198 C C . LYS A 1 410 ? -7.812 8.100 -55.282 1.00 77.25 410 LYS A C 1
ATOM 3200 O O . LYS A 1 410 ? -8.679 7.384 -55.770 1.00 77.25 410 LYS A O 1
ATOM 3205 N N . LYS A 1 411 ? -6.574 7.655 -55.021 1.00 82.31 411 LYS A N 1
ATOM 3206 C CA . LYS A 1 411 ? -6.122 6.274 -55.269 1.00 82.31 411 LYS A CA 1
ATOM 3207 C C . LYS A 1 411 ? -6.358 5.333 -54.081 1.00 82.31 411 LYS A C 1
ATOM 3209 O O . LYS A 1 411 ? -6.141 4.137 -54.236 1.00 82.31 411 LYS A O 1
ATOM 3214 N N . LYS A 1 412 ? -6.797 5.857 -52.929 1.00 80.00 412 LYS A N 1
ATOM 3215 C CA . LYS A 1 412 ? -7.040 5.123 -51.677 1.00 80.00 412 LYS A CA 1
ATOM 3216 C C . LYS A 1 412 ? -5.857 4.259 -51.204 1.00 80.00 412 LYS A C 1
ATOM 3218 O O . LYS A 1 412 ? -6.054 3.135 -50.753 1.00 80.00 412 LYS A O 1
ATOM 3223 N N . LYS A 1 413 ? -4.626 4.764 -51.313 1.00 77.62 413 LYS A N 1
ATOM 3224 C CA . LYS A 1 413 ? -3.403 4.042 -50.913 1.00 77.62 413 LYS A CA 1
ATOM 3225 C C . LYS A 1 413 ? -2.710 4.647 -49.695 1.00 77.62 413 LYS A C 1
ATOM 3227 O O . LYS A 1 413 ? -2.043 3.927 -48.958 1.00 77.62 413 LYS A O 1
ATOM 3232 N N . ARG A 1 414 ? -2.838 5.956 -49.471 1.00 84.38 414 ARG A N 1
ATOM 3233 C CA . ARG A 1 414 ? -2.176 6.634 -48.350 1.00 84.38 414 ARG A CA 1
ATOM 3234 C C . ARG A 1 414 ? -2.906 6.377 -47.042 1.00 84.38 414 ARG A C 1
ATOM 3236 O O . ARG A 1 414 ? -4.081 6.708 -46.909 1.00 84.38 414 ARG A O 1
ATOM 3243 N N . HIS A 1 415 ? -2.167 5.859 -46.073 1.00 89.94 415 HIS A N 1
ATOM 3244 C CA . HIS A 1 415 ? -2.646 5.619 -44.724 1.00 89.94 415 HIS A CA 1
ATOM 3245 C C . HIS A 1 415 ? -1.809 6.396 -43.718 1.00 89.94 415 HIS A C 1
ATOM 3247 O O . HIS A 1 415 ? -0.637 6.705 -43.956 1.00 89.94 415 HIS A O 1
ATOM 3253 N N . TYR A 1 416 ? -2.425 6.689 -42.583 1.00 90.31 416 TYR A N 1
ATOM 3254 C CA . TYR A 1 416 ? -1.796 7.356 -41.461 1.00 90.31 416 TYR A CA 1
ATOM 3255 C C . TYR A 1 416 ? -1.977 6.542 -40.187 1.00 90.31 416 TYR A C 1
ATOM 3257 O O . TYR A 1 416 ? -3.058 6.007 -39.938 1.00 90.31 416 TYR A O 1
ATOM 3265 N N . TYR A 1 417 ? -0.941 6.523 -39.359 1.00 90.12 417 TYR A N 1
ATOM 3266 C CA . TYR A 1 417 ? -1.055 6.158 -37.955 1.00 90.12 417 TYR A CA 1
ATOM 3267 C C . TYR A 1 417 ? -1.265 7.410 -37.113 1.00 90.12 417 TYR A C 1
ATOM 3269 O O . TYR A 1 417 ? -0.804 8.501 -37.462 1.00 90.12 417 TYR A O 1
ATOM 3277 N N . LYS A 1 418 ? -1.961 7.252 -35.989 1.00 88.12 418 LYS A N 1
ATOM 3278 C CA . LYS A 1 418 ? -2.061 8.291 -34.966 1.00 88.12 418 LYS A CA 1
ATOM 3279 C C . LYS A 1 418 ? -0.965 8.068 -33.926 1.00 88.12 418 LYS A C 1
ATOM 3281 O O . LYS A 1 418 ? -0.752 6.931 -33.508 1.00 88.12 418 LYS A O 1
ATOM 3286 N N . LEU A 1 419 ? -0.317 9.146 -33.496 1.00 79.94 419 LEU A N 1
ATOM 3287 C CA . LEU A 1 419 ? 0.568 9.119 -32.335 1.00 79.94 419 LEU A CA 1
ATOM 3288 C C . LEU A 1 419 ? -0.198 8.649 -31.089 1.00 79.94 419 LEU A C 1
ATOM 3290 O O . LEU A 1 419 ? -1.279 9.173 -30.796 1.00 79.94 419 LEU A O 1
ATOM 3294 N N . ALA A 1 420 ? 0.375 7.683 -30.374 1.00 69.38 420 ALA A N 1
ATOM 3295 C CA . ALA A 1 420 ? -0.079 7.284 -29.046 1.00 69.38 420 ALA A CA 1
ATOM 3296 C C . ALA A 1 420 ? 0.358 8.317 -27.994 1.00 69.38 420 ALA A C 1
ATOM 3298 O O . ALA A 1 420 ? -0.437 8.694 -27.137 1.00 69.38 420 ALA A O 1
ATOM 3299 N N . GLU A 1 421 ? 1.570 8.858 -28.144 1.00 73.50 421 GLU A N 1
ATOM 3300 C CA . GLU A 1 421 ? 2.175 9.842 -27.242 1.00 73.50 421 GLU A CA 1
ATOM 3301 C C . GLU A 1 421 ? 2.485 11.163 -27.953 1.00 73.50 421 GLU A C 1
ATOM 3303 O O . GLU A 1 421 ? 2.611 11.234 -29.176 1.00 73.50 421 GLU A O 1
ATOM 3308 N N . LYS A 1 422 ? 2.570 12.260 -27.197 1.00 69.50 422 LYS A N 1
ATOM 3309 C CA . LYS A 1 422 ? 2.864 13.577 -27.773 1.00 69.50 422 LYS A CA 1
ATOM 3310 C C . LYS A 1 422 ? 4.336 13.648 -28.181 1.00 69.50 422 LYS A C 1
ATOM 3312 O O . LYS A 1 422 ? 5.211 13.468 -27.352 1.00 69.50 422 LYS A O 1
ATOM 3317 N N . TYR A 1 423 ? 4.609 14.055 -29.415 1.00 60.50 423 TYR A N 1
ATOM 3318 C CA . TYR A 1 423 ? 5.959 14.391 -29.860 1.00 60.50 423 TYR A CA 1
ATOM 3319 C C . TYR A 1 423 ? 6.177 15.904 -29.735 1.00 60.50 423 TYR A C 1
ATOM 3321 O O . TYR A 1 423 ? 5.446 16.684 -30.355 1.00 60.50 423 TYR A O 1
ATOM 3329 N N . LYS A 1 424 ? 7.141 16.334 -28.905 1.00 62.12 424 LYS A N 1
ATOM 3330 C CA . LYS A 1 424 ? 7.396 17.756 -28.575 1.00 62.12 424 LYS A CA 1
ATOM 3331 C C . LYS A 1 424 ? 6.120 18.515 -28.168 1.00 62.12 424 LYS A C 1
ATOM 3333 O O . LYS A 1 424 ? 5.829 19.593 -28.678 1.00 62.12 424 LYS A O 1
ATOM 3338 N N . GLY A 1 425 ? 5.293 17.898 -27.319 1.00 61.50 425 GLY A N 1
ATOM 3339 C CA . GLY A 1 425 ? 4.015 18.461 -26.858 1.00 61.50 425 GLY A CA 1
ATOM 3340 C C . GLY A 1 425 ? 2.847 18.354 -27.853 1.00 61.50 425 GLY A C 1
ATOM 3341 O O . GLY A 1 425 ? 1.707 18.675 -27.507 1.00 61.50 425 GLY A O 1
ATOM 3342 N N . TYR A 1 426 ? 3.071 17.842 -29.068 1.00 64.62 426 TYR A N 1
ATOM 3343 C CA . TYR A 1 426 ? 2.053 17.744 -30.111 1.00 64.62 426 TYR A CA 1
ATOM 3344 C C . TYR A 1 426 ? 1.563 16.307 -30.335 1.00 64.62 426 TYR A C 1
ATOM 3346 O O . TYR A 1 426 ? 2.337 15.397 -30.601 1.00 64.62 426 TYR A O 1
ATOM 3354 N N . THR A 1 427 ? 0.241 16.107 -30.325 1.00 80.75 427 THR A N 1
ATOM 3355 C CA . THR A 1 427 ? -0.394 14.909 -30.913 1.00 80.75 427 THR A CA 1
ATOM 3356 C C . THR A 1 427 ? -0.699 15.132 -32.398 1.00 80.75 427 THR A C 1
ATOM 3358 O O . THR A 1 427 ? -0.937 16.276 -32.815 1.00 80.75 427 THR A O 1
ATOM 3361 N N . GLY A 1 428 ? -0.748 14.063 -33.191 1.00 82.50 428 GLY A N 1
ATOM 3362 C CA . GLY A 1 428 ? -1.057 14.141 -34.615 1.00 82.50 428 GLY A CA 1
ATOM 3363 C C . GLY A 1 428 ? -0.967 12.803 -35.341 1.00 82.50 428 GLY A C 1
ATOM 3364 O O . GLY A 1 428 ? -0.964 11.740 -34.722 1.00 82.50 428 GLY A O 1
ATOM 3365 N N . TYR A 1 429 ? -0.915 12.881 -36.667 1.00 90.50 429 TYR A N 1
ATOM 3366 C CA . TYR A 1 429 ? -0.888 11.736 -37.568 1.00 90.50 429 TYR A CA 1
ATOM 3367 C C . TYR A 1 429 ? 0.396 11.725 -38.397 1.00 90.50 429 TYR A C 1
ATOM 3369 O O . TYR A 1 429 ? 0.801 12.769 -38.916 1.00 90.50 429 TYR A O 1
ATOM 3377 N N . VAL A 1 430 ? 0.991 10.543 -38.553 1.00 84.69 430 VAL A N 1
ATOM 3378 C CA . VAL A 1 430 ? 2.187 10.294 -39.369 1.00 84.69 430 VAL A CA 1
ATOM 3379 C C . VAL A 1 430 ? 1.860 9.297 -40.477 1.00 84.69 430 VAL A C 1
ATOM 3381 O O . VAL A 1 430 ? 1.031 8.405 -40.296 1.00 84.69 430 VAL A O 1
ATOM 3384 N N . ALA A 1 431 ? 2.446 9.483 -41.658 1.00 84.81 431 ALA A N 1
ATOM 3385 C CA . ALA A 1 431 ? 2.184 8.611 -42.798 1.00 84.81 431 ALA A CA 1
ATOM 3386 C C . ALA A 1 431 ? 2.794 7.223 -42.567 1.00 84.81 431 ALA A C 1
ATOM 3388 O O . ALA A 1 431 ? 3.979 7.127 -42.261 1.00 84.81 431 ALA A O 1
ATOM 3389 N N . VAL A 1 432 ? 2.006 6.164 -42.786 1.00 85.12 432 VAL A N 1
ATOM 3390 C CA . VAL A 1 432 ? 2.437 4.761 -42.607 1.00 85.12 432 VAL A CA 1
ATOM 3391 C C . VAL A 1 432 ? 3.675 4.447 -43.449 1.00 85.12 432 VAL A C 1
ATOM 3393 O O . VAL A 1 432 ? 4.571 3.753 -43.006 1.00 85.12 432 VAL A O 1
ATOM 3396 N N . THR A 1 433 ? 3.778 5.017 -44.648 1.00 79.12 433 THR A N 1
ATOM 3397 C CA . THR A 1 433 ? 4.899 4.786 -45.574 1.00 79.12 433 THR A CA 1
ATOM 3398 C C . THR A 1 433 ? 6.214 5.451 -45.157 1.00 79.12 433 THR A C 1
ATOM 3400 O O . THR A 1 433 ? 7.172 5.419 -45.923 1.00 79.12 433 THR A O 1
ATOM 3403 N N . GLN A 1 434 ? 6.242 6.175 -44.040 1.00 75.94 434 GLN A N 1
ATOM 3404 C CA . GLN A 1 434 ? 7.412 6.915 -43.548 1.00 75.94 434 GLN A CA 1
ATOM 3405 C C . GLN A 1 434 ? 7.873 6.406 -42.187 1.00 75.94 434 GLN A C 1
ATOM 3407 O O . GLN A 1 434 ? 8.671 7.059 -41.521 1.00 75.94 434 GLN A O 1
ATOM 3412 N N . VAL A 1 435 ? 7.316 5.279 -41.758 1.00 65.19 435 VAL A N 1
ATOM 3413 C CA . VAL A 1 435 ? 7.595 4.650 -40.481 1.00 65.19 435 VAL A CA 1
ATOM 3414 C C . VAL A 1 435 ? 7.661 3.143 -40.688 1.00 65.19 435 VAL A C 1
ATOM 3416 O O . VAL A 1 435 ? 6.907 2.592 -41.488 1.00 65.19 435 VAL A O 1
ATOM 3419 N N . ILE A 1 436 ? 8.562 2.486 -39.979 1.00 61.84 436 ILE A N 1
ATOM 3420 C CA . ILE A 1 436 ? 8.714 1.030 -39.954 1.00 61.84 436 ILE A CA 1
ATOM 3421 C C . ILE A 1 436 ? 8.629 0.572 -38.498 1.00 61.84 436 ILE A C 1
ATOM 3423 O O . ILE A 1 436 ? 8.956 1.349 -37.598 1.00 61.84 436 ILE A O 1
ATOM 3427 N N . GLU A 1 437 ? 8.092 -0.624 -38.246 1.00 59.59 437 GLU A N 1
ATOM 3428 C CA . GLU A 1 437 ? 8.049 -1.155 -36.880 1.00 59.59 437 GLU A CA 1
ATOM 3429 C C . GLU A 1 437 ? 9.482 -1.284 -36.355 1.00 59.59 437 GLU A C 1
ATOM 3431 O O . GLU A 1 437 ? 10.365 -1.742 -37.074 1.00 59.59 437 GLU A O 1
ATOM 3436 N N . ALA A 1 438 ? 9.723 -0.862 -35.112 1.00 48.09 438 ALA A N 1
ATOM 3437 C CA . ALA A 1 438 ? 11.067 -0.889 -34.533 1.00 48.09 438 ALA A CA 1
ATOM 3438 C C . ALA A 1 438 ? 11.633 -2.321 -34.407 1.00 48.09 438 ALA A C 1
ATOM 3440 O O . ALA A 1 438 ? 12.844 -2.498 -34.361 1.00 48.09 438 ALA A O 1
ATOM 3441 N N . SER A 1 439 ? 10.768 -3.346 -34.400 1.00 40.91 439 SER A N 1
ATOM 3442 C CA . SER A 1 439 ? 11.166 -4.762 -34.450 1.00 40.91 439 SER A CA 1
ATOM 3443 C C . SER A 1 439 ? 11.788 -5.183 -35.782 1.00 40.91 439 SER A C 1
ATOM 3445 O O . SER A 1 439 ? 12.461 -6.207 -35.837 1.00 40.91 439 SER A O 1
ATOM 3447 N N . ASP A 1 440 ? 11.553 -4.410 -36.844 1.00 39.72 440 ASP A N 1
ATOM 3448 C CA . ASP A 1 440 ? 11.936 -4.742 -38.218 1.00 39.72 440 ASP A CA 1
ATOM 3449 C C . ASP A 1 440 ? 13.089 -3.848 -38.719 1.00 39.72 440 ASP A C 1
ATOM 3451 O O . ASP A 1 440 ? 13.386 -3.812 -39.915 1.00 39.72 440 ASP A O 1
ATOM 3455 N N . THR A 1 441 ? 13.738 -3.100 -37.819 1.00 33.53 441 THR A N 1
ATOM 3456 C CA . THR A 1 441 ? 14.896 -2.246 -38.120 1.00 33.53 441 THR A CA 1
ATOM 3457 C C . THR A 1 441 ? 16.165 -2.806 -37.502 1.00 33.53 441 THR A C 1
ATOM 3459 O O . THR A 1 441 ? 16.209 -3.035 -36.299 1.00 33.53 441 THR A O 1
ATOM 3462 N N . TYR A 1 442 ? 17.215 -2.955 -38.308 1.00 32.53 442 TYR A N 1
ATOM 3463 C CA . TYR A 1 442 ? 18.583 -3.123 -37.827 1.00 32.53 442 TYR A CA 1
ATOM 3464 C C . TYR A 1 442 ? 19.348 -1.833 -38.113 1.00 32.53 442 TYR A C 1
ATOM 3466 O O . TYR A 1 442 ? 19.207 -1.240 -39.186 1.00 32.53 442 TYR A O 1
ATOM 3474 N N . TYR A 1 443 ? 20.129 -1.387 -37.141 1.00 31.66 443 TYR A N 1
ATOM 3475 C CA . TYR A 1 443 ? 21.063 -0.295 -37.331 1.00 31.66 443 TYR A CA 1
ATOM 3476 C C . TYR A 1 443 ? 22.467 -0.881 -37.417 1.00 31.66 443 TYR A C 1
ATOM 3478 O O . TYR A 1 443 ? 22.837 -1.710 -36.591 1.00 31.66 443 TYR A O 1
ATOM 3486 N N . GLU A 1 444 ? 23.226 -0.471 -38.425 1.00 27.77 444 GLU A N 1
ATOM 3487 C CA . GLU A 1 444 ? 24.639 -0.810 -38.551 1.00 27.77 444 GLU A CA 1
ATOM 3488 C C . GLU A 1 444 ? 25.425 0.438 -38.140 1.00 27.77 444 GLU A C 1
ATOM 3490 O O . GLU A 1 444 ? 25.338 1.484 -38.789 1.00 27.77 444 GLU A O 1
ATOM 3495 N N . TYR A 1 445 ? 26.105 0.340 -37.003 1.00 25.84 445 TYR A N 1
ATOM 3496 C CA . TYR A 1 445 ? 26.961 1.374 -36.435 1.00 25.84 445 TYR A CA 1
ATOM 3497 C C . TYR A 1 445 ? 28.335 0.760 -36.163 1.00 25.84 445 TYR A C 1
ATOM 3499 O O . TYR A 1 445 ? 28.421 -0.424 -35.832 1.00 25.84 445 TYR A O 1
ATOM 3507 N N . ASP A 1 446 ? 29.390 1.566 -36.263 1.00 26.89 446 ASP A N 1
ATOM 3508 C CA . ASP A 1 446 ? 30.677 1.227 -35.654 1.00 26.89 446 ASP A CA 1
ATOM 3509 C C . ASP A 1 446 ? 30.480 1.172 -34.118 1.00 26.89 446 ASP A C 1
ATOM 3511 O O . ASP A 1 446 ? 29.888 2.085 -33.543 1.00 26.89 446 ASP A O 1
ATOM 3515 N N . GLU A 1 447 ? 30.888 0.062 -33.489 1.00 27.31 447 GLU A N 1
ATOM 3516 C CA . GLU A 1 447 ? 30.530 -0.383 -32.126 1.00 27.31 447 GLU A CA 1
ATOM 3517 C C . GLU A 1 447 ? 30.652 0.668 -31.003 1.00 27.31 447 GLU A C 1
ATOM 3519 O O . GLU A 1 447 ? 31.748 1.099 -30.653 1.00 27.31 447 GLU A O 1
ATOM 3524 N N . GLU A 1 448 ? 29.536 0.895 -30.306 1.00 31.06 448 GLU A N 1
ATOM 3525 C CA . GLU A 1 448 ? 29.469 0.814 -28.840 1.00 31.06 448 GLU A CA 1
ATOM 3526 C C . GLU A 1 448 ? 28.104 0.183 -28.491 1.00 31.06 448 GLU A C 1
ATOM 3528 O O . GLU A 1 448 ? 27.049 0.793 -28.661 1.00 31.06 448 GLU A O 1
ATOM 3533 N N . LEU A 1 449 ? 28.094 -1.108 -28.137 1.00 36.28 449 LEU A N 1
ATOM 3534 C CA . LEU A 1 449 ? 26.873 -1.831 -27.767 1.00 36.28 449 LEU A CA 1
ATOM 3535 C C . LEU A 1 449 ? 26.414 -1.350 -26.378 1.00 36.28 449 LEU A C 1
ATOM 3537 O O . LEU A 1 449 ? 26.928 -1.822 -25.371 1.00 36.28 449 LEU A O 1
ATOM 3541 N N . GLU A 1 450 ? 25.455 -0.421 -26.307 1.00 46.41 450 GLU A N 1
ATOM 3542 C CA . GLU A 1 450 ? 24.751 -0.108 -25.053 1.00 46.41 450 GLU A CA 1
ATOM 3543 C C . GLU A 1 450 ? 23.759 -1.235 -24.720 1.00 46.41 450 GLU A C 1
ATOM 3545 O O . GLU A 1 450 ? 22.580 -1.189 -25.081 1.00 46.41 450 GLU A O 1
ATOM 3550 N N . THR A 1 451 ? 24.233 -2.285 -24.061 1.00 53.12 451 THR A N 1
ATOM 3551 C CA . THR A 1 451 ? 23.385 -3.357 -23.528 1.00 53.12 451 THR A CA 1
ATOM 3552 C C . THR A 1 451 ? 22.978 -3.078 -22.084 1.00 53.12 451 THR A C 1
ATOM 3554 O O . THR A 1 451 ? 23.649 -2.347 -21.366 1.00 53.12 451 THR A O 1
ATOM 3557 N N . ALA A 1 452 ? 21.830 -3.607 -21.659 1.00 56.56 452 ALA A N 1
ATOM 3558 C CA . ALA A 1 452 ? 21.370 -3.489 -20.272 1.00 56.56 452 ALA A CA 1
ATOM 3559 C C . ALA A 1 452 ? 22.213 -4.349 -19.307 1.00 56.56 452 ALA A C 1
ATOM 3561 O O . ALA A 1 452 ? 22.382 -3.991 -18.147 1.00 56.56 452 ALA A O 1
ATOM 3562 N N . ASP A 1 453 ? 22.765 -5.453 -19.817 1.00 64.62 453 ASP A N 1
ATOM 3563 C CA . ASP A 1 453 ? 23.388 -6.536 -19.049 1.00 64.62 453 ASP A CA 1
ATOM 3564 C C . ASP A 1 453 ? 24.736 -6.192 -18.385 1.00 64.62 453 ASP A C 1
ATOM 3566 O O . ASP A 1 453 ? 25.215 -6.956 -17.553 1.00 64.62 453 ASP A O 1
ATOM 3570 N N . ASP A 1 454 ? 25.396 -5.107 -18.796 1.00 69.19 454 ASP A N 1
ATOM 3571 C CA . ASP A 1 454 ? 26.704 -4.674 -18.282 1.00 69.19 454 ASP A CA 1
ATOM 3572 C C . ASP A 1 454 ? 26.657 -3.320 -17.568 1.00 69.19 454 ASP A C 1
ATOM 3574 O O . ASP A 1 454 ? 27.700 -2.733 -17.252 1.00 69.19 454 ASP A O 1
ATOM 3578 N N . LYS A 1 455 ? 25.445 -2.822 -17.308 1.00 81.88 455 LYS A N 1
ATOM 3579 C CA . LYS A 1 455 ? 25.223 -1.591 -16.563 1.00 81.88 455 LYS A CA 1
ATOM 3580 C C . LYS A 1 455 ? 25.077 -1.889 -15.080 1.00 81.88 455 LYS A C 1
ATOM 3582 O O . LYS A 1 455 ? 24.334 -2.772 -14.682 1.00 81.88 455 LYS A O 1
ATOM 3587 N N . THR A 1 456 ? 25.746 -1.096 -14.248 1.00 88.12 456 THR A N 1
ATOM 3588 C CA . THR A 1 456 ? 25.725 -1.284 -12.787 1.00 88.12 456 THR A CA 1
ATOM 3589 C C . THR A 1 456 ? 25.151 -0.063 -12.087 1.00 88.12 456 THR A C 1
ATOM 3591 O O . THR A 1 456 ? 25.407 1.079 -12.487 1.00 88.12 456 THR A O 1
ATOM 3594 N N . ALA A 1 457 ? 24.399 -0.280 -11.011 1.00 91.31 457 ALA A N 1
ATOM 3595 C CA . ALA A 1 457 ? 24.004 0.786 -10.099 1.00 91.31 457 ALA A CA 1
ATOM 3596 C C . ALA A 1 457 ? 23.710 0.257 -8.697 1.00 91.31 457 ALA A C 1
ATOM 3598 O O . ALA A 1 457 ? 23.163 -0.829 -8.513 1.00 91.31 457 ALA A O 1
ATOM 3599 N N . ALA A 1 458 ? 24.015 1.079 -7.704 1.00 94.12 458 ALA A N 1
ATOM 3600 C CA . ALA A 1 458 ? 23.585 0.894 -6.333 1.00 94.12 458 ALA A CA 1
ATOM 3601 C C . ALA A 1 458 ? 22.860 2.156 -5.872 1.00 94.12 458 ALA A C 1
ATOM 3603 O O . ALA A 1 458 ? 23.391 3.260 -6.001 1.00 94.12 458 ALA A O 1
ATOM 3604 N N . ILE A 1 459 ? 21.673 1.979 -5.300 1.00 97.00 459 ILE A N 1
ATOM 3605 C CA . ILE A 1 459 ? 20.969 3.019 -4.551 1.00 97.00 459 ILE A CA 1
ATOM 3606 C C . ILE A 1 459 ? 20.761 2.528 -3.129 1.00 97.00 459 ILE A C 1
ATOM 3608 O O . ILE A 1 459 ? 20.244 1.433 -2.902 1.00 97.00 459 ILE A O 1
ATOM 3612 N N . GLU A 1 460 ? 21.208 3.320 -2.162 1.00 97.88 460 GLU A N 1
ATOM 3613 C CA . GLU A 1 460 ? 21.242 2.937 -0.758 1.00 97.88 460 GLU A CA 1
ATOM 3614 C C . GLU A 1 460 ? 20.742 4.070 0.137 1.00 97.88 460 GLU A C 1
ATOM 3616 O O . GLU A 1 460 ? 21.024 5.246 -0.088 1.00 97.88 460 GLU A O 1
ATOM 3621 N N . ILE A 1 461 ? 20.034 3.706 1.202 1.00 98.31 461 ILE A N 1
ATOM 3622 C CA . ILE A 1 461 ? 19.552 4.616 2.236 1.00 98.31 461 ILE A CA 1
ATOM 3623 C C . ILE A 1 461 ? 20.057 4.122 3.581 1.00 98.31 461 ILE A C 1
ATOM 3625 O O . ILE A 1 461 ? 19.730 3.021 4.023 1.00 98.31 461 ILE A O 1
ATOM 3629 N N . TYR A 1 462 ? 20.834 4.955 4.255 1.00 98.31 462 TYR A N 1
ATOM 3630 C CA . TYR A 1 462 ? 21.401 4.664 5.560 1.00 98.31 462 TYR A CA 1
ATOM 3631 C C . TYR A 1 462 ? 20.710 5.473 6.646 1.00 98.31 462 TYR A C 1
ATOM 3633 O O . TYR A 1 462 ? 20.444 6.660 6.467 1.00 98.31 462 TYR A O 1
ATOM 3641 N N . GLY A 1 463 ? 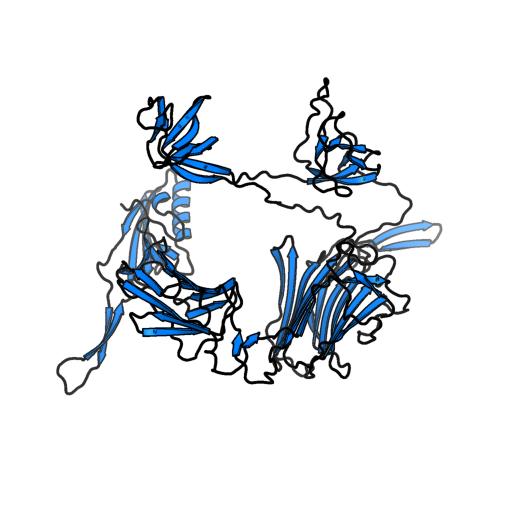20.517 4.857 7.808 1.00 98.00 463 GLY A N 1
ATOM 3642 C CA . GLY A 1 463 ? 20.161 5.563 9.034 1.00 98.00 463 GLY A CA 1
ATOM 3643 C C . GLY A 1 463 ? 21.334 5.621 9.996 1.00 98.00 463 GLY A C 1
ATOM 3644 O O . GLY A 1 463 ? 21.953 4.591 10.271 1.00 98.00 463 GLY A O 1
ATOM 3645 N N . TYR A 1 464 ? 21.612 6.802 10.542 1.00 97.94 464 TYR A N 1
ATOM 3646 C CA . TYR A 1 464 ? 22.723 7.021 11.465 1.00 97.94 464 TYR A CA 1
ATOM 3647 C C . TYR A 1 464 ? 22.297 7.711 12.762 1.00 97.94 464 TYR A C 1
ATOM 3649 O O . TYR A 1 464 ? 21.357 8.513 12.796 1.00 97.94 464 TYR A O 1
ATOM 3657 N N . SER A 1 465 ? 23.032 7.413 13.834 1.00 96.50 465 SER A N 1
ATOM 3658 C CA . SER A 1 465 ? 22.964 8.162 15.088 1.00 96.50 465 SER A CA 1
ATOM 3659 C C . SER A 1 465 ? 23.707 9.497 14.988 1.00 96.50 465 SER A C 1
ATOM 3661 O O . SER A 1 465 ? 24.512 9.709 14.083 1.00 96.50 465 SER A O 1
ATOM 3663 N N . VAL A 1 466 ? 23.498 10.391 15.960 1.00 94.25 466 VAL A N 1
ATOM 3664 C CA . VAL A 1 466 ? 24.229 11.673 16.059 1.00 94.25 466 VAL A CA 1
ATOM 3665 C C . VAL A 1 466 ? 25.757 11.496 16.133 1.00 94.25 466 VAL A C 1
ATOM 3667 O O . VAL A 1 466 ? 26.501 12.396 15.756 1.00 94.25 466 VAL A O 1
ATOM 3670 N N . ASN A 1 467 ? 26.223 10.316 16.558 1.00 93.12 467 ASN A N 1
ATOM 3671 C CA . ASN A 1 467 ? 27.638 9.957 16.669 1.00 93.12 467 ASN A CA 1
ATOM 3672 C C . ASN A 1 467 ? 28.164 9.191 15.438 1.00 93.12 467 ASN A C 1
ATOM 3674 O O . ASN A 1 467 ? 29.201 8.538 15.521 1.00 93.12 467 ASN A O 1
ATOM 3678 N N . ASN A 1 468 ? 27.458 9.251 14.303 1.00 92.56 468 ASN A N 1
ATOM 3679 C CA . ASN A 1 468 ? 27.789 8.553 13.054 1.00 92.56 468 ASN A CA 1
ATOM 3680 C C . ASN A 1 468 ? 27.826 7.015 13.174 1.00 92.56 468 ASN A C 1
ATOM 3682 O O . ASN A 1 468 ? 28.503 6.342 12.395 1.00 92.56 468 ASN A O 1
ATOM 3686 N N . GLU A 1 469 ? 27.080 6.428 14.112 1.00 94.56 469 GLU A N 1
ATOM 3687 C CA . GLU A 1 469 ? 26.940 4.970 14.189 1.00 94.56 469 GLU A CA 1
ATOM 3688 C C . GLU A 1 469 ? 25.821 4.503 13.256 1.00 94.56 469 GLU A C 1
ATOM 3690 O O . GLU A 1 469 ? 24.696 5.006 13.325 1.00 94.56 469 GLU A O 1
ATOM 3695 N N . LYS A 1 470 ? 26.127 3.540 12.378 1.00 96.31 470 LYS A N 1
ATOM 3696 C CA . LYS A 1 470 ? 25.165 2.993 11.413 1.00 96.31 470 LYS A CA 1
ATOM 3697 C C . LYS A 1 470 ? 24.095 2.172 12.135 1.00 96.31 470 LYS A C 1
ATOM 3699 O O . LYS A 1 470 ? 24.407 1.181 12.796 1.00 96.31 470 LYS A O 1
ATOM 3704 N N . ILE A 1 471 ? 22.836 2.563 11.967 1.00 97.62 471 ILE A N 1
ATOM 3705 C CA . ILE A 1 471 ? 21.663 1.906 12.554 1.00 97.62 471 ILE A CA 1
ATOM 3706 C C . ILE A 1 471 ? 21.073 0.885 11.579 1.00 97.62 471 ILE A C 1
ATOM 3708 O O . ILE A 1 471 ? 20.771 -0.236 11.984 1.00 97.62 471 ILE A O 1
ATOM 3712 N N . PHE A 1 472 ? 20.939 1.241 10.302 1.00 97.94 472 PHE A N 1
ATOM 3713 C CA . PHE A 1 472 ? 20.476 0.344 9.240 1.00 97.94 472 PHE A CA 1
ATOM 3714 C C . PHE A 1 472 ? 20.994 0.806 7.871 1.00 97.94 472 PHE A C 1
ATOM 3716 O O . PHE A 1 472 ? 21.465 1.938 7.726 1.00 97.94 472 PHE A O 1
ATOM 3723 N N . ARG A 1 473 ? 20.855 -0.066 6.869 1.00 97.94 473 ARG A N 1
ATOM 3724 C CA . ARG A 1 473 ? 21.028 0.252 5.446 1.00 97.94 473 ARG A CA 1
ATOM 3725 C C . ARG A 1 473 ? 19.942 -0.446 4.634 1.00 97.94 473 ARG A C 1
ATOM 3727 O O . ARG A 1 473 ? 19.760 -1.649 4.788 1.00 97.94 473 ARG A O 1
ATOM 3734 N N . LEU A 1 474 ? 19.249 0.285 3.775 1.00 98.38 474 LEU A N 1
ATOM 3735 C CA . LEU A 1 474 ? 18.360 -0.234 2.735 1.00 98.38 474 LEU A CA 1
ATOM 3736 C C . LEU A 1 474 ? 19.097 -0.096 1.408 1.00 98.38 474 LEU A C 1
ATOM 3738 O O . LEU A 1 474 ? 19.712 0.944 1.198 1.00 98.38 474 LEU A O 1
ATOM 3742 N N . GLY A 1 475 ? 19.059 -1.083 0.522 1.00 96.44 475 GLY A N 1
ATOM 3743 C CA . GLY A 1 475 ? 19.695 -0.923 -0.781 1.00 96.44 475 GLY A CA 1
ATOM 3744 C C . GLY A 1 475 ? 19.135 -1.826 -1.864 1.00 96.44 475 GLY A C 1
ATOM 3745 O O . GLY A 1 475 ? 18.659 -2.928 -1.581 1.00 96.44 475 GLY A O 1
ATOM 3746 N N . LEU A 1 476 ? 19.223 -1.332 -3.095 1.00 96.06 476 LEU A N 1
ATOM 3747 C CA . LEU A 1 476 ? 19.047 -2.078 -4.336 1.00 96.06 476 LEU A CA 1
ATOM 3748 C C . LEU A 1 476 ? 20.360 -2.038 -5.105 1.00 96.06 476 LEU A C 1
ATOM 3750 O O . LEU A 1 476 ? 20.993 -0.984 -5.201 1.00 96.06 476 LEU A O 1
ATOM 3754 N N . TYR A 1 477 ? 20.750 -3.193 -5.625 1.00 93.38 477 TYR A N 1
ATOM 3755 C CA . TYR A 1 477 ? 22.049 -3.410 -6.237 1.00 93.38 477 TYR A CA 1
ATOM 3756 C C . TYR A 1 477 ? 21.873 -4.099 -7.573 1.00 93.38 477 TYR A C 1
ATOM 3758 O O . TYR A 1 477 ? 21.179 -5.108 -7.627 1.00 93.38 477 TYR A O 1
ATOM 3766 N N . ASP A 1 478 ? 22.561 -3.583 -8.580 1.00 91.44 478 ASP A N 1
ATOM 3767 C CA . ASP A 1 478 ? 22.993 -4.330 -9.750 1.00 91.44 478 ASP A CA 1
ATOM 3768 C C . ASP A 1 478 ? 24.510 -4.160 -9.857 1.00 91.44 478 ASP A C 1
ATOM 3770 O O . ASP A 1 478 ? 25.020 -3.060 -10.110 1.00 91.44 478 ASP A O 1
ATOM 3774 N N . ASP A 1 479 ? 25.223 -5.223 -9.502 1.00 88.12 479 ASP A N 1
ATOM 3775 C CA . ASP A 1 479 ? 26.677 -5.276 -9.399 1.00 88.12 479 ASP A CA 1
ATOM 3776 C C . ASP A 1 479 ? 27.302 -6.401 -10.237 1.00 88.12 479 ASP A C 1
ATOM 3778 O O . ASP A 1 479 ? 28.489 -6.696 -10.068 1.00 88.12 479 ASP A O 1
ATOM 3782 N N . ASP A 1 480 ? 26.527 -7.005 -11.146 1.00 83.56 480 ASP A N 1
ATOM 3783 C CA . ASP A 1 480 ? 27.027 -7.977 -12.117 1.00 83.56 480 ASP A CA 1
ATOM 3784 C C . ASP A 1 480 ? 27.405 -7.262 -13.424 1.00 83.56 480 ASP A C 1
ATOM 3786 O O . ASP A 1 480 ? 26.698 -6.400 -13.925 1.00 83.56 480 ASP A O 1
ATOM 3790 N N . ALA A 1 481 ? 28.571 -7.598 -13.973 1.00 75.38 481 ALA A N 1
ATOM 3791 C CA . ALA A 1 481 ? 29.076 -6.984 -15.202 1.00 75.38 481 ALA A CA 1
ATOM 3792 C C . ALA A 1 481 ? 28.597 -7.697 -16.483 1.00 75.38 481 ALA A C 1
ATOM 3794 O O . ALA A 1 481 ? 29.030 -7.335 -17.577 1.00 75.38 481 ALA A O 1
ATOM 3795 N N . HIS A 1 482 ? 27.807 -8.768 -16.353 1.00 74.94 482 HIS A N 1
ATOM 3796 C CA . HIS A 1 482 ? 27.388 -9.614 -17.473 1.00 74.94 482 HIS A CA 1
ATOM 3797 C C . HIS A 1 482 ? 25.907 -9.991 -17.449 1.00 74.94 482 HIS A C 1
ATOM 3799 O O . HIS A 1 482 ? 25.424 -10.525 -18.449 1.00 74.94 482 HIS A O 1
ATOM 3805 N N . TRP A 1 483 ? 25.222 -9.815 -16.324 1.00 77.75 483 TRP A N 1
ATOM 3806 C CA . TRP A 1 483 ? 23.790 -10.035 -16.193 1.00 77.75 483 TRP A CA 1
ATOM 3807 C C . TRP A 1 483 ? 23.135 -8.752 -15.723 1.00 77.75 483 TRP A C 1
ATOM 3809 O O . TRP A 1 483 ? 23.607 -8.146 -14.772 1.00 77.75 483 TRP A O 1
ATOM 3819 N N . GLU A 1 484 ? 21.973 -8.437 -16.284 1.00 83.06 484 GLU A N 1
ATOM 3820 C CA . GLU A 1 484 ? 21.050 -7.538 -15.604 1.00 83.06 484 GLU A CA 1
ATOM 3821 C C . GLU A 1 484 ? 20.465 -8.306 -14.409 1.00 83.06 484 GLU A C 1
ATOM 3823 O O . GLU A 1 484 ? 19.658 -9.235 -14.586 1.00 83.06 484 GLU A O 1
ATOM 3828 N N . PHE A 1 485 ? 20.939 -7.985 -13.204 1.00 87.31 485 PHE A N 1
ATOM 3829 C CA . PHE A 1 485 ? 20.618 -8.711 -11.977 1.00 87.31 485 PHE A CA 1
ATOM 3830 C C . PHE A 1 485 ? 20.480 -7.758 -10.789 1.00 87.31 485 PHE A C 1
ATOM 3832 O O . PHE A 1 485 ? 21.361 -7.615 -9.939 1.00 87.31 485 PHE A O 1
ATOM 3839 N N . THR A 1 486 ? 19.298 -7.162 -10.685 1.00 91.50 486 THR A N 1
ATOM 3840 C CA . THR A 1 486 ? 18.920 -6.347 -9.538 1.00 91.50 486 THR A CA 1
ATOM 3841 C C . THR A 1 486 ? 18.525 -7.228 -8.352 1.00 91.50 486 THR A C 1
ATOM 3843 O O . THR A 1 486 ? 17.785 -8.206 -8.495 1.00 91.50 486 THR A O 1
ATOM 3846 N N . TYR A 1 487 ? 18.954 -6.870 -7.141 1.00 93.75 487 TYR A N 1
ATOM 3847 C CA . TYR A 1 487 ? 18.462 -7.485 -5.906 1.00 93.75 487 TYR A CA 1
ATOM 3848 C C . TYR A 1 487 ? 18.423 -6.507 -4.721 1.00 93.75 487 TYR A C 1
ATOM 3850 O O . TYR A 1 487 ? 19.292 -5.642 -4.578 1.00 93.75 487 TYR A O 1
ATOM 3858 N N . PRO A 1 488 ? 17.442 -6.655 -3.811 1.00 96.81 488 PRO A N 1
ATOM 3859 C CA . PRO A 1 488 ? 17.395 -5.883 -2.579 1.00 96.81 488 PRO A CA 1
ATOM 3860 C C . PRO A 1 488 ? 18.237 -6.503 -1.457 1.00 96.81 488 PRO A C 1
ATOM 3862 O O . PRO A 1 488 ? 18.289 -7.727 -1.279 1.00 96.81 488 PRO A O 1
ATOM 3865 N N . LEU A 1 489 ? 18.822 -5.638 -0.628 1.00 96.88 489 LEU A N 1
ATOM 3866 C CA . LEU A 1 489 ? 19.483 -5.996 0.625 1.00 96.88 489 LEU A CA 1
ATOM 3867 C C . LEU A 1 489 ? 19.223 -4.931 1.699 1.00 96.88 489 LEU A C 1
ATOM 3869 O O . LEU A 1 489 ? 19.602 -3.770 1.562 1.00 96.88 489 LEU A O 1
ATOM 3873 N N . ILE A 1 490 ? 18.638 -5.366 2.811 1.00 98.25 490 ILE A N 1
ATOM 3874 C CA . ILE A 1 490 ? 18.407 -4.583 4.022 1.00 98.25 490 ILE A CA 1
ATOM 3875 C C . ILE A 1 490 ? 19.283 -5.130 5.148 1.00 98.25 490 ILE A C 1
ATOM 3877 O O . ILE A 1 490 ? 19.292 -6.333 5.426 1.00 98.25 490 ILE A O 1
ATOM 3881 N N . GLN A 1 491 ? 19.995 -4.232 5.822 1.00 97.25 491 GLN A N 1
ATOM 3882 C CA . GLN A 1 491 ? 20.872 -4.526 6.948 1.00 97.25 491 GLN A CA 1
ATOM 3883 C C . GLN A 1 491 ? 20.442 -3.775 8.208 1.00 97.25 491 GLN A C 1
ATOM 3885 O O . GLN A 1 491 ? 20.029 -2.618 8.141 1.00 97.25 491 GLN A O 1
ATOM 3890 N N . ILE A 1 492 ? 20.635 -4.409 9.364 1.00 96.69 492 ILE A N 1
ATOM 3891 C CA . ILE A 1 492 ? 20.585 -3.767 10.683 1.00 96.69 492 ILE A CA 1
ATOM 3892 C C . ILE A 1 492 ? 22.024 -3.622 11.175 1.00 96.69 492 ILE A C 1
ATOM 3894 O O . ILE A 1 492 ? 22.764 -4.603 11.307 1.00 96.69 492 ILE A O 1
ATOM 3898 N N . GLY A 1 493 ? 22.449 -2.384 11.412 1.00 93.69 493 GLY A N 1
ATOM 3899 C CA . GLY A 1 493 ? 23.863 -2.037 11.483 1.00 93.69 493 GLY A CA 1
ATOM 3900 C C . GLY A 1 493 ? 24.569 -2.495 10.207 1.00 93.69 493 GLY A C 1
ATOM 3901 O O . GLY A 1 493 ? 24.235 -2.048 9.114 1.00 93.69 493 GLY A O 1
ATOM 3902 N N . SER A 1 494 ? 25.522 -3.417 10.347 1.00 92.06 494 SER A N 1
ATOM 3903 C CA . SER A 1 494 ? 26.255 -4.029 9.225 1.00 92.06 494 SER A CA 1
ATOM 3904 C C . SER A 1 494 ? 25.896 -5.500 8.982 1.00 92.06 494 SER A C 1
ATOM 3906 O O . SER A 1 494 ? 26.632 -6.193 8.286 1.00 92.06 494 SER A O 1
ATOM 3908 N N . LYS A 1 495 ? 24.822 -6.011 9.597 1.00 93.38 495 LYS A N 1
ATOM 3909 C CA . LYS A 1 495 ? 24.391 -7.409 9.451 1.00 93.38 495 LYS A CA 1
ATOM 3910 C C . LYS A 1 495 ? 23.205 -7.507 8.502 1.00 93.38 495 LYS A C 1
ATOM 3912 O O . LYS A 1 495 ? 22.230 -6.779 8.679 1.00 93.38 495 LYS A O 1
ATOM 3917 N N . ASP A 1 496 ? 23.269 -8.445 7.564 1.00 95.12 496 ASP A N 1
ATOM 3918 C CA . ASP A 1 496 ? 22.161 -8.775 6.666 1.00 95.12 496 ASP A CA 1
ATOM 3919 C C . ASP A 1 496 ? 20.924 -9.186 7.471 1.00 95.12 496 ASP A C 1
ATOM 3921 O O . ASP A 1 496 ? 20.989 -10.066 8.332 1.00 95.12 496 ASP A O 1
ATOM 3925 N N . PHE A 1 497 ? 19.803 -8.526 7.194 1.00 95.56 497 PHE A N 1
ATOM 3926 C CA . PHE A 1 497 ? 18.526 -8.770 7.857 1.00 95.56 497 PHE A CA 1
ATOM 3927 C C . PHE A 1 497 ? 17.486 -9.324 6.883 1.00 95.56 497 PHE A C 1
ATOM 3929 O O . PHE A 1 497 ? 16.849 -10.335 7.172 1.00 95.56 497 PHE A O 1
ATOM 3936 N N . LEU A 1 498 ? 17.357 -8.706 5.706 1.00 96.50 498 LEU A N 1
ATOM 3937 C CA . LEU A 1 498 ? 16.455 -9.155 4.650 1.00 96.50 498 LEU A CA 1
ATOM 3938 C C . LEU A 1 498 ? 17.151 -9.015 3.294 1.00 96.50 498 LEU A C 1
ATOM 3940 O O . LEU A 1 498 ? 17.559 -7.922 2.920 1.00 96.50 498 LEU A O 1
ATOM 3944 N N . LYS A 1 499 ? 17.309 -10.124 2.570 1.00 95.06 499 LYS A N 1
ATOM 3945 C CA . LYS A 1 499 ? 17.972 -10.168 1.262 1.00 95.06 499 LYS A CA 1
ATOM 3946 C C . LYS A 1 499 ? 17.269 -11.171 0.360 1.00 95.06 499 LYS A C 1
ATOM 3948 O O . LYS A 1 499 ? 16.886 -12.246 0.834 1.00 95.06 499 LYS A O 1
ATOM 3953 N N . ASP A 1 500 ? 17.154 -10.855 -0.925 1.00 92.81 500 ASP A N 1
ATOM 3954 C CA . ASP A 1 500 ? 16.853 -11.881 -1.917 1.00 92.81 500 ASP A CA 1
ATOM 3955 C C . ASP A 1 500 ? 18.048 -12.848 -2.055 1.00 92.81 500 ASP A C 1
ATOM 3957 O O . ASP A 1 500 ? 19.207 -12.438 -2.129 1.00 92.81 500 ASP A O 1
ATOM 3961 N N . LYS A 1 501 ? 17.779 -14.156 -1.999 1.00 89.06 501 LYS A N 1
ATOM 3962 C CA . LYS A 1 501 ? 18.820 -15.201 -2.009 1.00 89.06 501 LYS A CA 1
ATOM 3963 C C . LYS A 1 501 ? 19.123 -15.733 -3.407 1.00 89.06 501 LYS A C 1
ATOM 3965 O O . LYS A 1 501 ? 19.916 -16.665 -3.529 1.00 89.06 501 LYS A O 1
ATOM 3970 N N . THR A 1 502 ? 18.472 -15.197 -4.433 1.00 88.19 502 THR A N 1
ATOM 3971 C CA . THR A 1 502 ? 18.763 -15.528 -5.825 1.00 88.19 502 THR A CA 1
ATOM 3972 C C . THR A 1 502 ? 20.206 -15.136 -6.129 1.00 88.19 502 THR A C 1
ATOM 3974 O O . THR A 1 502 ? 20.709 -14.135 -5.627 1.00 88.19 502 THR A O 1
ATOM 3977 N N . ILE A 1 503 ? 20.905 -15.967 -6.896 1.00 84.56 503 ILE A N 1
ATOM 3978 C CA . ILE A 1 503 ? 22.290 -15.729 -7.308 1.00 84.56 503 ILE A CA 1
ATOM 3979 C C . ILE A 1 503 ? 22.331 -15.906 -8.820 1.00 84.56 503 ILE A C 1
ATOM 3981 O O . ILE A 1 503 ? 21.864 -16.938 -9.316 1.00 84.56 503 ILE A O 1
ATOM 3985 N N . ALA A 1 504 ? 22.869 -14.915 -9.532 1.00 83.06 504 ALA A N 1
ATOM 3986 C CA . ALA A 1 504 ? 23.056 -14.992 -10.973 1.00 83.06 504 ALA A CA 1
ATOM 3987 C C . ALA A 1 504 ? 23.952 -16.193 -11.354 1.00 83.06 504 ALA A C 1
ATOM 3989 O O . ALA A 1 504 ? 24.939 -16.487 -10.665 1.00 83.06 504 ALA A O 1
ATOM 3990 N N . PRO A 1 505 ? 23.625 -16.940 -12.424 1.00 82.31 505 PRO A N 1
ATOM 3991 C CA . PRO A 1 505 ? 24.483 -18.005 -12.923 1.00 82.31 505 PRO A CA 1
ATOM 3992 C C . PRO A 1 505 ? 25.829 -17.462 -13.410 1.00 82.31 505 PRO A C 1
ATOM 3994 O O . PRO A 1 505 ? 25.983 -16.280 -13.700 1.00 82.31 505 PRO A O 1
ATOM 3997 N N . LYS A 1 506 ? 26.811 -18.352 -13.597 1.00 77.69 506 LYS A N 1
ATOM 3998 C CA . LYS A 1 506 ? 28.064 -17.954 -14.256 1.00 77.69 506 LYS A CA 1
ATOM 3999 C C . LYS A 1 506 ? 27.765 -17.349 -15.640 1.00 77.69 506 LYS A C 1
ATOM 4001 O O . LYS A 1 506 ? 26.926 -17.920 -16.345 1.00 77.69 506 LYS A O 1
ATOM 4006 N N . PRO A 1 507 ? 28.465 -16.272 -16.039 1.00 74.12 507 PRO A N 1
ATOM 4007 C CA . PRO A 1 507 ? 28.281 -15.657 -17.346 1.00 74.12 507 PRO A CA 1
ATOM 4008 C C . PRO A 1 507 ? 28.426 -16.661 -18.489 1.00 74.12 507 PRO A C 1
ATOM 4010 O O . PRO A 1 507 ? 29.209 -17.620 -18.408 1.00 74.12 507 PRO A O 1
ATOM 4013 N N . ARG A 1 508 ? 27.677 -16.436 -19.568 1.00 67.75 508 ARG A N 1
ATOM 4014 C CA . ARG A 1 508 ? 27.819 -17.189 -20.814 1.00 67.75 508 ARG A CA 1
ATOM 4015 C C . ARG A 1 508 ? 29.202 -16.929 -21.395 1.00 67.75 508 ARG A C 1
ATOM 4017 O O . ARG A 1 508 ? 29.756 -15.845 -21.263 1.00 67.75 508 ARG A O 1
ATOM 4024 N N . THR A 1 509 ? 29.780 -17.939 -22.031 1.00 65.88 509 THR A N 1
ATOM 4025 C CA . THR A 1 509 ? 31.119 -17.818 -22.612 1.00 65.88 509 THR A CA 1
ATOM 4026 C C . THR A 1 509 ? 31.155 -18.465 -23.979 1.00 65.88 509 THR A C 1
ATOM 4028 O O . THR A 1 509 ? 30.712 -19.606 -24.115 1.00 65.88 509 THR A O 1
ATOM 4031 N N . GLU A 1 510 ? 31.743 -17.784 -24.950 1.00 53.97 510 GLU A N 1
ATOM 4032 C CA . GLU A 1 510 ? 32.068 -18.336 -26.258 1.00 53.97 510 GLU A CA 1
ATOM 4033 C C . GLU A 1 510 ? 33.534 -18.774 -26.276 1.00 53.97 510 GLU A C 1
ATOM 4035 O O . GLU A 1 510 ? 34.397 -18.139 -25.675 1.00 53.97 510 GLU A O 1
ATOM 4040 N N . THR A 1 511 ? 33.834 -19.909 -26.905 1.00 50.50 511 THR A N 1
ATOM 4041 C CA . THR A 1 511 ? 35.211 -20.404 -27.032 1.00 50.50 511 THR A CA 1
ATOM 4042 C C . THR A 1 511 ? 35.588 -20.449 -28.500 1.00 50.50 511 THR A C 1
ATOM 4044 O O . THR A 1 511 ? 35.010 -21.224 -29.258 1.00 50.50 511 THR A O 1
ATOM 4047 N N . SER A 1 512 ? 36.577 -19.650 -28.889 1.00 46.47 512 SER A N 1
ATOM 4048 C CA . SER A 1 512 ? 37.164 -19.671 -30.223 1.00 46.47 512 SER A CA 1
ATOM 4049 C C . SER A 1 512 ? 38.531 -20.361 -30.203 1.00 46.47 512 SER A C 1
ATOM 4051 O O . SER A 1 512 ? 39.329 -20.231 -29.269 1.00 46.47 512 SER A O 1
ATOM 4053 N N . LEU A 1 513 ? 38.779 -21.161 -31.239 1.00 45.50 513 LEU A N 1
ATOM 4054 C CA . LEU A 1 513 ? 39.993 -21.952 -31.417 1.00 45.50 513 LEU A CA 1
ATOM 4055 C C . LEU A 1 513 ? 40.771 -21.377 -32.595 1.00 45.50 513 LEU A C 1
ATOM 4057 O O . LEU A 1 513 ? 40.281 -21.405 -33.720 1.00 45.50 513 LEU A O 1
ATOM 4061 N N . ASN A 1 514 ? 41.989 -20.904 -32.342 1.00 47.84 514 ASN A N 1
ATOM 4062 C CA . ASN A 1 514 ? 42.915 -20.498 -33.392 1.00 47.84 514 ASN A CA 1
ATOM 4063 C C . ASN A 1 514 ? 44.143 -21.407 -33.364 1.00 47.84 514 ASN A C 1
ATOM 4065 O O . ASN A 1 514 ? 44.880 -21.447 -32.376 1.00 47.84 514 ASN A O 1
ATOM 4069 N N . ALA A 1 515 ? 44.353 -22.144 -34.454 1.00 42.81 515 ALA A N 1
ATOM 4070 C CA . ALA A 1 515 ? 45.537 -22.965 -34.669 1.00 42.81 515 ALA A CA 1
ATOM 4071 C C . ALA A 1 515 ? 46.418 -22.318 -35.745 1.00 42.81 515 ALA A C 1
ATOM 4073 O O . ALA A 1 515 ? 45.977 -22.135 -36.878 1.00 42.81 515 ALA A O 1
ATOM 4074 N N . SER A 1 516 ? 47.663 -21.996 -35.396 1.00 45.78 516 SER A N 1
ATOM 4075 C CA . SER A 1 516 ? 48.725 -21.685 -36.360 1.00 45.78 516 SER A CA 1
ATOM 4076 C C . SER A 1 516 ? 50.014 -22.372 -35.920 1.00 45.78 516 SER A C 1
ATOM 4078 O O . SER A 1 516 ? 50.286 -22.377 -34.719 1.00 45.78 516 SER A O 1
ATOM 4080 N N . ASP A 1 517 ? 50.760 -22.929 -36.881 1.00 45.06 517 ASP A N 1
ATOM 4081 C CA . ASP A 1 517 ? 52.064 -23.610 -36.770 1.00 45.06 517 ASP A CA 1
ATOM 4082 C C . ASP A 1 517 ? 52.630 -23.724 -35.336 1.00 45.06 517 ASP A C 1
ATOM 4084 O O . ASP A 1 517 ? 53.205 -22.789 -34.778 1.00 45.06 517 ASP A O 1
ATOM 4088 N N . ASP A 1 518 ? 52.423 -24.910 -34.750 1.00 48.78 518 ASP A N 1
ATOM 4089 C CA . ASP A 1 518 ? 52.871 -25.392 -33.431 1.00 48.78 518 ASP A CA 1
ATOM 4090 C C . ASP A 1 518 ? 52.296 -24.738 -32.155 1.00 48.78 518 ASP A C 1
ATOM 4092 O O . ASP A 1 518 ? 52.712 -25.095 -31.047 1.00 48.78 518 ASP A O 1
ATOM 4096 N N . LYS A 1 519 ? 51.263 -23.882 -32.236 1.00 43.41 519 LYS A N 1
ATOM 4097 C CA . LYS A 1 519 ? 50.487 -23.459 -31.047 1.00 43.41 519 LYS A CA 1
ATOM 4098 C C . LYS A 1 519 ? 48.974 -23.421 -31.275 1.00 43.41 519 LYS A C 1
ATOM 4100 O O . LYS A 1 519 ? 48.467 -22.716 -32.144 1.00 43.41 519 LYS A O 1
ATOM 4105 N N . LEU A 1 520 ? 48.240 -24.118 -30.403 1.00 42.69 520 LEU A N 1
ATOM 4106 C CA . LEU A 1 520 ? 46.792 -23.972 -30.248 1.00 42.69 520 LEU A CA 1
ATOM 4107 C C . LEU A 1 520 ? 46.508 -22.841 -29.253 1.00 42.69 520 LEU A C 1
ATOM 4109 O O . LEU A 1 520 ? 46.872 -22.942 -28.081 1.00 42.69 520 LEU A O 1
ATOM 4113 N N . THR A 1 521 ? 45.840 -21.782 -29.707 1.00 44.66 521 THR A N 1
ATOM 4114 C CA . THR A 1 521 ? 45.348 -20.705 -28.840 1.00 44.66 521 THR A CA 1
ATOM 4115 C C . THR A 1 521 ? 43.847 -20.883 -28.641 1.00 44.66 521 THR A C 1
ATOM 4117 O O . THR A 1 521 ? 43.075 -20.816 -29.597 1.00 44.66 521 THR A O 1
ATOM 4120 N N . ILE A 1 522 ? 43.438 -21.126 -27.394 1.00 45.44 522 ILE A N 1
ATOM 4121 C CA . ILE A 1 522 ? 42.032 -21.182 -26.979 1.00 45.44 522 ILE A CA 1
ATOM 4122 C C . ILE A 1 522 ? 41.685 -19.807 -26.407 1.00 45.44 522 ILE A C 1
ATOM 4124 O O . ILE A 1 522 ? 42.213 -19.436 -25.358 1.00 45.44 522 ILE A O 1
ATOM 4128 N N . LYS A 1 523 ? 40.824 -19.048 -27.085 1.00 47.06 523 LYS A N 1
ATOM 4129 C CA . LYS A 1 523 ? 40.285 -17.786 -26.569 1.00 47.06 523 LYS A CA 1
ATOM 4130 C C . LYS A 1 523 ? 38.882 -18.052 -26.038 1.00 47.06 523 LYS A C 1
ATOM 4132 O O . LYS A 1 523 ? 38.056 -18.641 -26.727 1.00 47.06 523 LYS A O 1
ATOM 4137 N N . LYS A 1 524 ? 38.641 -17.675 -24.785 1.00 47.59 524 LYS A N 1
ATOM 4138 C CA . LYS A 1 524 ? 37.342 -17.808 -24.130 1.00 47.59 524 LYS A CA 1
ATOM 4139 C C . LYS A 1 524 ? 36.827 -16.409 -23.826 1.00 47.59 524 LYS A C 1
ATOM 4141 O O . LYS A 1 524 ? 37.352 -15.760 -22.927 1.00 47.59 524 LYS A O 1
ATOM 4146 N N . ASP A 1 525 ? 35.852 -15.966 -24.603 1.00 55.03 525 ASP A N 1
ATOM 4147 C CA . ASP A 1 525 ? 35.237 -14.651 -24.485 1.00 55.03 525 ASP A CA 1
ATOM 4148 C C . ASP A 1 525 ? 34.000 -14.757 -23.587 1.00 55.03 525 ASP A C 1
ATOM 4150 O O . ASP A 1 525 ? 33.180 -15.664 -23.748 1.00 55.03 525 ASP A O 1
ATOM 4154 N N . THR A 1 526 ? 33.887 -13.872 -22.598 1.00 59.53 526 THR A N 1
ATOM 4155 C CA . THR A 1 526 ? 32.703 -13.793 -21.735 1.00 59.53 526 THR A CA 1
ATOM 4156 C C . THR A 1 526 ? 31.657 -12.917 -22.409 1.00 59.53 526 THR A C 1
ATOM 4158 O O . THR A 1 526 ? 31.970 -11.814 -22.846 1.00 59.53 526 THR A O 1
ATOM 4161 N N . LEU A 1 527 ? 30.430 -13.422 -22.512 1.00 57.59 527 LEU A N 1
ATOM 4162 C CA . LEU A 1 527 ? 29.318 -12.766 -23.186 1.00 57.59 527 LEU A CA 1
ATOM 4163 C C . LEU A 1 527 ? 28.383 -12.095 -22.178 1.00 57.59 527 LEU A C 1
ATOM 4165 O O . LEU A 1 527 ? 28.209 -12.565 -21.049 1.00 57.59 527 LEU A O 1
ATOM 4169 N N . LEU A 1 528 ? 27.702 -11.062 -22.659 1.00 66.50 528 LEU A N 1
ATOM 4170 C CA . LEU A 1 528 ? 26.499 -10.517 -22.043 1.00 66.50 528 LEU A CA 1
ATOM 4171 C C . LEU A 1 528 ? 25.428 -11.610 -22.011 1.00 66.50 528 LEU A C 1
ATOM 4173 O O . LEU A 1 528 ? 25.201 -12.325 -22.995 1.00 66.50 528 LEU A O 1
ATOM 4177 N N . SER A 1 529 ? 24.876 -11.841 -20.829 1.00 67.62 529 SER A N 1
ATOM 4178 C CA . SER A 1 529 ? 24.178 -13.079 -20.498 1.00 67.62 529 SER A CA 1
ATOM 4179 C C . SER A 1 529 ? 22.658 -12.923 -20.414 1.00 67.62 529 SER A C 1
ATOM 4181 O O . SER A 1 529 ? 21.958 -13.944 -20.381 1.00 67.62 529 SER A O 1
ATOM 4183 N N . GLY A 1 530 ? 22.154 -11.692 -20.514 1.00 70.50 530 GLY A N 1
ATOM 4184 C CA . GLY A 1 530 ? 20.747 -11.317 -20.466 1.00 70.50 530 GLY A CA 1
ATOM 4185 C C . GLY A 1 530 ? 20.278 -10.908 -19.073 1.00 70.50 530 GLY A C 1
ATOM 4186 O O . GLY A 1 530 ? 21.062 -10.569 -18.188 1.00 70.50 530 GLY A O 1
ATOM 4187 N N . GLN A 1 531 ? 18.966 -11.013 -18.874 1.00 80.88 531 GLN A N 1
ATOM 4188 C CA . GLN A 1 531 ? 18.295 -10.712 -17.613 1.00 80.88 531 GLN A CA 1
ATOM 4189 C C . GLN A 1 531 ? 18.181 -11.949 -16.722 1.00 80.88 531 GLN A C 1
ATOM 4191 O O . GLN A 1 531 ? 17.864 -13.048 -17.194 1.00 80.88 531 GLN A O 1
ATOM 4196 N N . TYR A 1 532 ? 18.380 -11.764 -15.419 1.00 81.06 532 TYR A N 1
ATOM 4197 C CA . TYR A 1 532 ? 18.127 -12.786 -14.410 1.00 81.06 532 TYR A CA 1
ATOM 4198 C C . TYR A 1 532 ? 17.518 -12.174 -13.144 1.00 81.06 532 TYR A C 1
ATOM 4200 O O . TYR A 1 532 ? 17.830 -11.051 -12.782 1.00 81.06 532 TYR A O 1
ATOM 4208 N N . GLY A 1 533 ? 16.684 -12.934 -12.431 1.00 84.50 533 GLY A N 1
ATOM 4209 C CA . GLY A 1 533 ? 16.039 -12.479 -11.194 1.00 84.50 533 GLY A CA 1
ATOM 4210 C C . GLY A 1 533 ? 14.713 -11.735 -11.402 1.00 84.50 533 GLY A C 1
ATOM 4211 O O . GLY A 1 533 ? 14.363 -11.319 -12.500 1.00 84.50 533 GLY A O 1
ATOM 4212 N N . ASP A 1 534 ? 13.947 -11.602 -10.315 1.00 87.94 534 ASP A N 1
ATOM 4213 C CA . ASP A 1 534 ? 12.582 -11.045 -10.345 1.00 87.94 534 ASP A CA 1
ATOM 4214 C C . ASP A 1 534 ? 12.531 -9.528 -10.060 1.00 87.94 534 ASP A C 1
ATOM 4216 O O . ASP A 1 534 ? 11.475 -8.895 -10.187 1.00 87.94 534 ASP A O 1
ATOM 4220 N N . TRP A 1 535 ? 13.650 -8.945 -9.616 1.00 91.75 535 TRP A N 1
ATOM 4221 C CA . TRP A 1 535 ? 13.717 -7.558 -9.142 1.00 91.75 535 TRP A CA 1
ATOM 4222 C C . TRP A 1 535 ? 14.214 -6.561 -10.190 1.00 91.75 535 TRP A C 1
ATOM 4224 O O . TRP A 1 535 ? 14.206 -5.376 -9.888 1.00 91.75 535 TRP A O 1
ATOM 4234 N N . ASN A 1 536 ? 14.581 -7.009 -11.393 1.00 86.75 536 ASN A N 1
ATOM 4235 C CA . ASN A 1 536 ? 14.951 -6.132 -12.511 1.00 86.75 536 ASN A CA 1
ATOM 4236 C C . ASN A 1 536 ? 13.809 -5.178 -12.873 1.00 86.75 536 ASN A C 1
ATOM 4238 O O . ASN A 1 536 ? 12.639 -5.509 -12.639 1.00 86.75 536 ASN A O 1
ATOM 4242 N N . ASP A 1 537 ? 14.143 -4.014 -13.431 1.00 83.88 537 ASP A N 1
ATOM 4243 C CA . ASP A 1 537 ? 13.198 -2.914 -13.665 1.00 83.88 537 ASP A CA 1
ATOM 4244 C C . ASP A 1 537 ? 12.380 -2.603 -12.400 1.00 83.88 537 ASP A C 1
ATOM 4246 O O . ASP A 1 537 ? 11.142 -2.619 -12.375 1.00 83.88 537 ASP A O 1
ATOM 4250 N N . PHE A 1 538 ? 13.083 -2.418 -11.283 1.00 90.88 538 PHE A N 1
ATOM 4251 C CA . PHE A 1 538 ? 12.459 -2.164 -10.002 1.00 90.88 538 PHE A CA 1
ATOM 4252 C C . PHE A 1 538 ? 11.798 -0.791 -10.004 1.00 90.88 538 PHE A C 1
ATOM 4254 O O . PHE A 1 538 ? 12.469 0.229 -10.095 1.00 90.88 538 PHE A O 1
ATOM 4261 N N . TYR A 1 539 ? 10.495 -0.762 -9.762 1.00 91.69 539 TYR A N 1
ATOM 4262 C CA . TYR A 1 539 ? 9.813 0.410 -9.238 1.00 91.69 539 TYR A CA 1
ATOM 4263 C C . TYR A 1 539 ? 9.026 -0.011 -8.005 1.00 91.69 539 TYR A C 1
ATOM 4265 O O . TYR A 1 539 ? 8.188 -0.919 -8.066 1.00 91.69 539 TYR A O 1
ATOM 4273 N N . GLY A 1 540 ? 9.278 0.627 -6.867 1.00 89.00 540 GLY A N 1
ATOM 4274 C CA . GLY A 1 540 ? 8.492 0.339 -5.682 1.00 89.00 540 GLY A CA 1
ATOM 4275 C C . GLY A 1 540 ? 9.102 0.761 -4.366 1.00 89.00 540 GLY A C 1
ATOM 4276 O O . GLY A 1 540 ? 9.889 1.694 -4.296 1.00 89.00 540 GLY A O 1
ATOM 4277 N N . LYS A 1 541 ? 8.664 0.109 -3.292 1.00 95.81 541 LYS A N 1
ATOM 4278 C CA . LYS A 1 541 ? 8.879 0.565 -1.918 1.00 95.81 541 LYS A CA 1
ATOM 4279 C C . LYS A 1 541 ? 9.861 -0.333 -1.186 1.00 95.81 541 LYS A C 1
ATOM 4281 O O . LYS A 1 541 ? 9.734 -1.554 -1.248 1.00 95.81 541 LYS A O 1
ATOM 4286 N N . ILE A 1 542 ? 10.788 0.264 -0.452 1.00 98.19 542 ILE A N 1
ATO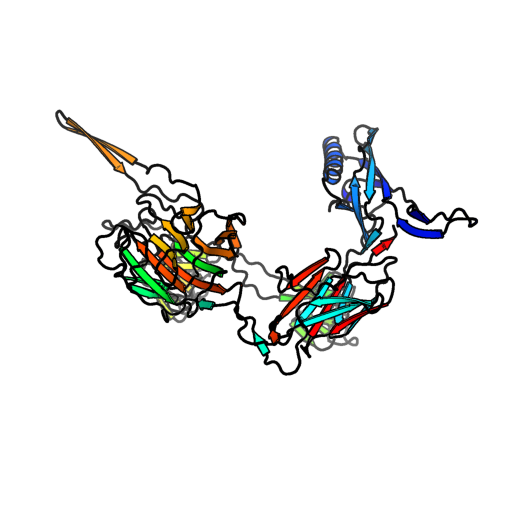M 4287 C CA . ILE A 1 542 ? 11.682 -0.417 0.484 1.00 98.19 542 ILE A CA 1
ATOM 4288 C C . ILE A 1 542 ? 11.577 0.255 1.849 1.00 98.19 542 ILE A C 1
ATOM 4290 O O . ILE A 1 542 ? 11.567 1.482 1.935 1.00 98.19 542 ILE A O 1
ATOM 4294 N N . GLY A 1 543 ? 11.491 -0.528 2.920 1.00 97.75 543 GLY A N 1
ATOM 4295 C CA . GLY A 1 543 ? 11.296 0.043 4.246 1.00 97.75 543 GLY A CA 1
ATOM 4296 C C . GLY A 1 543 ? 11.786 -0.824 5.392 1.00 97.75 543 GLY A C 1
ATOM 4297 O O . GLY A 1 543 ? 12.026 -2.027 5.251 1.00 97.75 543 GLY A O 1
ATOM 4298 N N . ILE A 1 544 ? 11.964 -0.166 6.535 1.00 97.88 544 ILE A N 1
ATOM 4299 C CA . ILE A 1 544 ? 12.351 -0.776 7.804 1.00 97.88 544 ILE A CA 1
ATOM 4300 C C . ILE A 1 544 ? 11.689 -0.039 8.966 1.00 97.88 544 ILE A C 1
ATOM 4302 O O . ILE A 1 544 ? 11.524 1.181 8.951 1.00 97.88 544 ILE A O 1
ATOM 4306 N N . GLN A 1 545 ? 11.354 -0.790 10.005 1.00 96.75 545 GLN A N 1
ATOM 4307 C CA . GLN A 1 545 ? 10.773 -0.298 11.239 1.00 96.75 545 GLN A CA 1
ATOM 4308 C C . GLN A 1 545 ? 11.539 -0.854 12.440 1.00 96.75 545 GLN A C 1
ATOM 4310 O O . GLN A 1 545 ? 11.886 -2.039 12.468 1.00 96.75 545 GLN A O 1
ATOM 4315 N N . ARG A 1 546 ? 11.758 -0.003 13.447 1.00 95.06 546 ARG A N 1
ATOM 4316 C CA . ARG A 1 546 ? 12.247 -0.388 14.776 1.00 95.06 546 ARG A CA 1
ATOM 4317 C C . ARG A 1 546 ? 11.257 0.067 15.841 1.00 95.06 546 ARG A C 1
ATOM 4319 O O . ARG A 1 546 ? 10.961 1.255 15.916 1.00 95.06 546 ARG A O 1
ATOM 4326 N N . GLN A 1 547 ? 10.824 -0.858 16.695 1.00 90.75 547 GLN A N 1
ATOM 4327 C CA . GLN A 1 547 ? 10.053 -0.556 17.903 1.00 90.75 547 GLN A CA 1
ATOM 4328 C C . GLN A 1 547 ? 10.668 -1.295 19.098 1.00 90.75 547 GLN A C 1
ATOM 4330 O O . GLN A 1 547 ? 10.653 -2.530 19.182 1.00 90.75 547 GLN A O 1
ATOM 4335 N N . GLY A 1 548 ? 11.314 -0.553 19.997 1.00 87.69 548 GLY A N 1
ATOM 4336 C CA . GLY A 1 548 ? 12.164 -1.115 21.040 1.00 87.69 548 GLY A CA 1
ATOM 4337 C C . GLY A 1 548 ? 13.309 -1.959 20.459 1.00 87.69 548 GLY A C 1
ATOM 4338 O O . GLY A 1 548 ? 14.220 -1.448 19.811 1.00 87.69 548 GLY A O 1
ATOM 4339 N N . LYS A 1 549 ? 13.286 -3.277 20.712 1.00 86.62 549 LYS A N 1
ATOM 4340 C CA . LYS A 1 549 ? 14.279 -4.246 20.187 1.00 86.62 549 LYS A CA 1
ATOM 4341 C C . LYS A 1 549 ? 13.783 -5.044 18.977 1.00 86.62 549 LYS A C 1
ATOM 4343 O O . LYS A 1 549 ? 14.512 -5.907 18.479 1.00 86.62 549 LYS A O 1
ATOM 4348 N N . LYS A 1 550 ? 12.541 -4.811 18.553 1.00 92.12 550 LYS A N 1
ATOM 4349 C CA . LYS A 1 550 ? 11.910 -5.531 17.453 1.00 92.12 550 LYS A CA 1
ATOM 4350 C C . LYS A 1 550 ? 12.113 -4.785 16.145 1.00 92.12 550 LYS A C 1
ATOM 4352 O O . LYS A 1 550 ? 12.032 -3.557 16.109 1.00 92.12 550 LYS A O 1
ATOM 4357 N N . TRP A 1 551 ? 12.358 -5.553 15.093 1.00 95.44 551 TRP A N 1
ATOM 4358 C CA . TRP A 1 551 ? 12.605 -5.043 13.755 1.00 95.44 551 TRP A CA 1
ATOM 4359 C C . TRP A 1 551 ? 11.718 -5.734 12.730 1.00 95.44 551 TRP A C 1
ATOM 4361 O O . TRP A 1 551 ? 11.502 -6.947 12.802 1.00 95.44 551 TRP A O 1
ATOM 4371 N N . LEU A 1 552 ? 11.256 -4.951 11.761 1.00 94.81 552 LEU A N 1
ATOM 4372 C CA . LEU A 1 552 ? 10.472 -5.384 10.610 1.00 94.81 552 LEU A CA 1
ATOM 4373 C C . LEU A 1 552 ? 11.020 -4.687 9.362 1.00 94.81 552 LEU A C 1
ATOM 4375 O O . LEU A 1 552 ? 11.370 -3.514 9.429 1.00 94.81 552 LEU A O 1
ATOM 4379 N N . ALA A 1 553 ? 11.111 -5.387 8.237 1.00 95.75 553 ALA A N 1
ATOM 4380 C CA . ALA A 1 553 ? 11.570 -4.828 6.971 1.00 95.75 553 ALA A CA 1
ATOM 4381 C C . ALA A 1 553 ? 10.788 -5.409 5.792 1.00 95.75 553 ALA A C 1
ATOM 4383 O O . ALA A 1 553 ? 10.310 -6.547 5.847 1.00 95.75 553 ALA A O 1
ATOM 4384 N N . TRP A 1 554 ? 10.678 -4.632 4.717 1.00 97.56 554 TRP A N 1
ATOM 4385 C CA . TRP A 1 554 ? 9.937 -5.020 3.522 1.00 97.56 554 TRP A CA 1
ATOM 4386 C C . TRP A 1 554 ? 10.518 -4.423 2.244 1.00 97.56 554 TRP A C 1
ATOM 4388 O O . TRP A 1 554 ? 11.165 -3.376 2.247 1.00 97.56 554 TRP A O 1
ATOM 4398 N N . VAL A 1 555 ? 10.236 -5.104 1.136 1.00 96.88 555 VAL A N 1
ATOM 4399 C CA . VAL A 1 555 ? 10.469 -4.648 -0.232 1.00 96.88 555 VAL A CA 1
ATOM 4400 C C . VAL A 1 555 ? 9.247 -5.023 -1.064 1.00 96.88 555 VAL A C 1
ATOM 4402 O O . VAL A 1 555 ? 8.819 -6.179 -1.055 1.00 96.88 555 VAL A O 1
ATOM 4405 N N . TYR A 1 556 ? 8.694 -4.067 -1.797 1.00 90.94 556 TYR A N 1
ATOM 4406 C CA . TYR A 1 556 ? 7.533 -4.229 -2.664 1.00 90.94 556 TYR A CA 1
ATOM 4407 C C . TYR A 1 556 ? 7.868 -3.721 -4.058 1.00 90.94 556 TYR A C 1
ATOM 4409 O O . TYR A 1 556 ? 8.178 -2.545 -4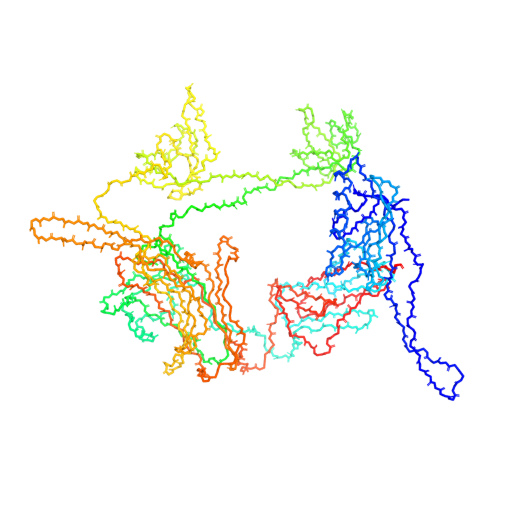.208 1.00 90.94 556 TYR A O 1
ATOM 4417 N N . LYS A 1 557 ? 7.765 -4.586 -5.068 1.00 90.38 557 LYS A N 1
ATOM 4418 C CA . LYS A 1 557 ? 7.884 -4.209 -6.480 1.00 90.38 557 LYS A CA 1
ATOM 4419 C C . LYS A 1 557 ? 6.494 -4.058 -7.085 1.00 90.38 557 LYS A C 1
ATOM 4421 O O . LYS A 1 557 ? 5.646 -4.942 -6.912 1.00 90.38 557 LYS A O 1
ATOM 4426 N N . TYR A 1 558 ? 6.284 -2.975 -7.820 1.00 75.44 558 TYR A N 1
ATOM 4427 C CA . TYR A 1 558 ? 5.045 -2.681 -8.522 1.00 75.44 558 TYR A CA 1
ATOM 4428 C C . TYR A 1 558 ? 5.272 -2.611 -10.028 1.00 75.44 558 TYR A C 1
ATOM 4430 O O . TYR A 1 558 ? 6.252 -2.044 -10.492 1.00 75.44 558 TYR A O 1
ATOM 4438 N N . GLU A 1 559 ? 4.306 -3.112 -10.791 1.00 79.38 559 GLU A N 1
ATOM 4439 C CA . GLU A 1 559 ? 4.232 -2.919 -12.239 1.00 79.38 559 GLU A CA 1
ATOM 4440 C C . GLU A 1 559 ? 2.816 -2.447 -12.581 1.00 79.38 559 GLU A C 1
ATOM 4442 O O . GLU A 1 559 ? 1.823 -3.050 -12.162 1.00 79.38 559 GLU A O 1
ATOM 4447 N N . ASN A 1 560 ? 2.697 -1.333 -13.312 1.00 69.69 560 ASN A N 1
ATOM 4448 C CA . ASN A 1 560 ? 1.409 -0.722 -13.675 1.00 69.69 560 ASN A CA 1
ATOM 4449 C C . ASN A 1 560 ? 0.468 -0.489 -12.470 1.00 69.69 560 ASN A C 1
ATOM 4451 O O . ASN A 1 560 ? -0.740 -0.729 -12.546 1.00 69.69 560 ASN A O 1
ATOM 4455 N N . GLY A 1 561 ? 1.032 -0.071 -11.332 1.00 63.22 561 GLY A N 1
ATOM 4456 C CA . GLY A 1 561 ? 0.296 0.180 -10.087 1.00 63.22 561 GLY A CA 1
ATOM 4457 C C . GLY A 1 561 ? -0.165 -1.077 -9.337 1.00 63.22 561 GLY A C 1
ATOM 4458 O O . GLY A 1 561 ? -0.868 -0.959 -8.337 1.00 63.22 561 GLY A O 1
ATOM 4459 N N . LYS A 1 562 ? 0.214 -2.281 -9.786 1.00 63.66 562 LYS A N 1
ATOM 4460 C CA . LYS A 1 562 ? -0.089 -3.546 -9.104 1.00 63.66 562 LYS A CA 1
ATOM 4461 C C . LYS A 1 562 ? 1.156 -4.112 -8.442 1.00 63.66 562 LYS A C 1
ATOM 4463 O O . LYS A 1 562 ? 2.224 -4.111 -9.041 1.00 63.66 562 LYS A O 1
ATOM 4468 N N . LEU A 1 563 ? 1.003 -4.637 -7.230 1.00 75.31 563 LEU A N 1
ATOM 4469 C CA . LEU A 1 563 ? 2.067 -5.357 -6.534 1.00 75.31 563 LEU A CA 1
ATOM 4470 C C . LEU A 1 563 ? 2.369 -6.669 -7.276 1.00 75.31 563 LEU A C 1
ATOM 4472 O O . LEU A 1 563 ? 1.495 -7.532 -7.363 1.00 75.31 563 LEU A O 1
ATOM 4476 N N . VAL A 1 564 ? 3.593 -6.823 -7.784 1.00 80.94 564 VAL A N 1
ATOM 4477 C CA . VAL A 1 564 ? 4.029 -8.024 -8.525 1.00 80.94 564 VAL A CA 1
ATOM 4478 C C . VAL A 1 564 ? 4.965 -8.915 -7.718 1.00 80.94 564 VAL A C 1
ATOM 4480 O O . VAL A 1 564 ? 4.960 -10.133 -7.885 1.00 80.94 564 VAL A O 1
ATOM 4483 N N . LYS A 1 565 ? 5.739 -8.332 -6.798 1.00 90.50 565 LYS A N 1
ATOM 4484 C CA . LYS A 1 565 ? 6.664 -9.071 -5.937 1.00 90.50 565 LYS A CA 1
ATOM 4485 C C . LYS A 1 565 ? 6.755 -8.413 -4.569 1.00 90.50 565 LYS A C 1
ATOM 4487 O O . LYS A 1 565 ? 6.698 -7.191 -4.446 1.00 90.50 565 LYS A O 1
ATOM 4492 N N . ARG A 1 566 ? 6.924 -9.238 -3.537 1.00 92.88 566 ARG A N 1
ATOM 4493 C CA . ARG A 1 566 ? 7.207 -8.787 -2.174 1.00 92.88 566 ARG A CA 1
ATOM 4494 C C . ARG A 1 566 ? 8.298 -9.627 -1.526 1.00 92.88 566 ARG A C 1
ATOM 4496 O O . ARG A 1 566 ? 8.353 -10.837 -1.742 1.00 92.88 566 ARG A O 1
ATOM 4503 N N . LEU A 1 567 ? 9.096 -8.985 -0.687 1.00 92.44 567 LEU A N 1
ATOM 4504 C CA . LEU A 1 567 ? 10.034 -9.602 0.239 1.00 92.44 567 LEU A CA 1
ATOM 4505 C C . LEU A 1 567 ? 9.763 -9.010 1.619 1.00 92.44 567 LEU A C 1
ATOM 4507 O O . LEU A 1 567 ? 9.759 -7.795 1.773 1.00 92.44 567 LEU A O 1
ATOM 4511 N N . LEU A 1 568 ? 9.488 -9.862 2.601 1.00 92.81 568 LEU A N 1
ATOM 4512 C CA . LEU A 1 568 ? 9.041 -9.462 3.935 1.00 92.81 568 LEU A CA 1
ATOM 4513 C C . LEU A 1 568 ? 9.877 -10.179 4.989 1.00 92.81 568 LEU A C 1
ATOM 4515 O O . LEU A 1 568 ? 10.116 -11.382 4.864 1.00 92.81 568 LEU A O 1
ATOM 4519 N N . SER A 1 569 ? 10.288 -9.466 6.035 1.00 89.81 569 SER A N 1
ATOM 4520 C CA . SER A 1 569 ? 10.755 -10.100 7.266 1.00 89.81 569 SER A CA 1
ATOM 4521 C C . SER A 1 569 ? 9.575 -10.368 8.204 1.00 89.81 569 SER A C 1
ATOM 4523 O O . SER A 1 569 ? 8.542 -9.706 8.129 1.00 89.81 569 SER A O 1
ATOM 4525 N N . ASN A 1 570 ? 9.746 -11.297 9.143 1.00 85.81 570 ASN A N 1
ATOM 4526 C CA . ASN A 1 570 ? 8.887 -11.342 10.325 1.00 85.81 570 ASN A CA 1
ATOM 4527 C C . ASN A 1 570 ? 9.324 -10.252 11.310 1.00 85.81 570 ASN A C 1
ATOM 4529 O O . ASN A 1 570 ? 10.513 -9.913 11.363 1.00 85.81 570 ASN A O 1
ATOM 4533 N N . GLU A 1 571 ? 8.400 -9.764 12.136 1.00 90.38 571 GLU A N 1
ATOM 4534 C CA . GLU A 1 571 ? 8.762 -8.941 13.288 1.00 90.38 571 GLU A CA 1
ATOM 4535 C C . GLU A 1 571 ? 9.625 -9.775 14.246 1.00 90.38 571 GLU A C 1
ATOM 4537 O O . GLU A 1 571 ? 9.172 -10.770 14.811 1.00 90.38 571 GLU A O 1
ATOM 4542 N N . THR A 1 572 ? 10.895 -9.396 14.398 1.00 89.31 572 THR A N 1
ATOM 4543 C CA . THR A 1 572 ? 11.875 -10.216 15.120 1.00 89.31 572 THR A CA 1
ATOM 4544 C C . THR A 1 572 ? 12.701 -9.370 16.079 1.00 89.31 572 THR A C 1
ATOM 4546 O O . THR A 1 572 ? 13.182 -8.293 15.728 1.00 89.31 572 THR A O 1
ATOM 4549 N N . THR A 1 573 ? 12.920 -9.877 17.292 1.00 90.81 573 THR A N 1
ATOM 4550 C CA . THR A 1 573 ? 13.887 -9.296 18.231 1.00 90.81 573 THR A CA 1
ATOM 4551 C C . THR A 1 573 ? 15.306 -9.598 17.760 1.00 90.81 573 THR A C 1
ATOM 4553 O O . THR A 1 573 ? 15.705 -10.761 17.692 1.00 90.81 573 THR A O 1
ATOM 4556 N N . VAL A 1 574 ? 16.093 -8.562 17.469 1.00 87.56 574 VAL A N 1
ATOM 4557 C CA . VAL A 1 574 ? 17.470 -8.725 16.978 1.00 87.56 574 VAL A CA 1
ATOM 4558 C C . VAL A 1 574 ? 18.459 -8.499 18.119 1.00 87.56 574 VAL A C 1
ATOM 4560 O O . VAL A 1 574 ? 18.636 -7.389 18.616 1.00 87.56 574 VAL A O 1
ATOM 4563 N N . ASN A 1 575 ? 19.130 -9.569 18.548 1.00 84.81 575 ASN A N 1
ATOM 4564 C CA . ASN A 1 575 ? 20.132 -9.487 19.610 1.00 84.81 575 ASN A CA 1
ATOM 4565 C C . ASN A 1 575 ? 21.367 -8.701 19.145 1.00 84.81 575 ASN A C 1
ATOM 4567 O O . ASN A 1 575 ? 21.903 -8.944 18.061 1.00 84.81 575 ASN A O 1
ATOM 4571 N N . ASN A 1 576 ? 21.854 -7.796 20.000 1.00 85.56 576 ASN A N 1
ATOM 4572 C CA . ASN A 1 576 ? 22.973 -6.894 19.707 1.00 85.56 576 ASN A CA 1
ATOM 4573 C C . ASN A 1 576 ? 22.729 -5.999 18.472 1.00 85.56 576 ASN A C 1
ATOM 4575 O O . ASN A 1 576 ? 23.673 -5.700 17.739 1.00 85.56 576 ASN A O 1
ATOM 4579 N N . SER A 1 577 ? 21.474 -5.609 18.205 1.00 88.38 577 SER A N 1
ATOM 4580 C CA . SER A 1 577 ? 21.170 -4.562 17.223 1.00 88.38 577 SER A CA 1
ATOM 4581 C C . SER A 1 577 ? 21.558 -3.176 17.753 1.00 88.38 577 SER A C 1
ATOM 4583 O O . SER A 1 577 ? 21.510 -2.969 18.969 1.00 88.38 577 SER A O 1
ATOM 4585 N N . PRO A 1 578 ? 21.854 -2.202 16.874 1.00 91.38 578 PRO A N 1
ATOM 4586 C CA . PRO A 1 578 ? 22.013 -0.806 17.272 1.00 91.38 578 PRO A CA 1
ATOM 4587 C C . PRO A 1 578 ? 20.793 -0.307 18.060 1.00 91.38 578 PRO A C 1
ATOM 4589 O O . PRO A 1 578 ? 19.651 -0.484 17.626 1.00 91.38 578 PRO A O 1
ATOM 4592 N N . SER A 1 579 ? 21.028 0.305 19.222 1.00 90.19 579 SER A N 1
ATOM 4593 C CA . SER A 1 579 ? 19.993 0.844 20.123 1.00 90.19 579 SER A CA 1
ATOM 4594 C C . SER A 1 579 ? 19.962 2.372 20.154 1.00 90.19 579 SER A C 1
ATOM 4596 O O . SER A 1 579 ? 19.138 2.968 20.839 1.00 90.19 579 SER A O 1
ATOM 4598 N N . GLN A 1 580 ? 20.880 3.017 19.441 1.00 94.75 580 GLN A N 1
ATOM 4599 C CA . GLN A 1 580 ? 21.029 4.464 19.413 1.00 94.75 580 GLN A CA 1
ATOM 4600 C C . GLN A 1 580 ? 19.879 5.113 18.648 1.00 94.75 580 GLN A C 1
ATOM 4602 O O . GLN A 1 580 ? 19.317 4.506 17.732 1.00 94.75 580 GLN A O 1
ATOM 4607 N N . ALA A 1 581 ? 19.531 6.341 19.025 1.00 95.31 581 ALA A N 1
ATOM 4608 C CA . ALA A 1 581 ? 18.497 7.113 18.353 1.00 95.31 581 ALA A CA 1
ATOM 4609 C C . ALA A 1 581 ? 18.942 7.509 16.938 1.00 95.31 581 ALA A C 1
ATOM 4611 O O . ALA A 1 581 ? 20.084 7.923 16.729 1.00 95.31 581 ALA A O 1
ATOM 4612 N N . LEU A 1 582 ? 18.029 7.378 15.982 1.00 96.94 582 LEU A N 1
ATOM 4613 C CA . LEU A 1 582 ? 18.199 7.826 14.610 1.00 96.94 582 LEU A CA 1
ATOM 4614 C C . LEU A 1 582 ? 18.150 9.354 14.563 1.00 96.94 582 LEU A C 1
ATOM 4616 O O . LEU A 1 582 ? 17.248 9.957 15.136 1.00 96.94 582 LEU A O 1
ATOM 4620 N N . SER A 1 583 ? 19.123 9.962 13.889 1.00 96.00 583 SER A N 1
ATOM 4621 C CA . SER A 1 583 ? 19.324 11.417 13.862 1.00 96.00 583 SER A CA 1
ATOM 4622 C C . SER A 1 583 ? 19.335 11.990 12.444 1.00 96.00 583 SER A C 1
ATOM 4624 O O . SER A 1 583 ? 18.924 13.127 12.209 1.00 96.00 583 SER A O 1
ATOM 4626 N N . TYR A 1 584 ? 19.809 11.216 11.468 1.00 97.44 584 TYR A N 1
ATOM 4627 C CA . TYR A 1 584 ? 19.829 11.627 10.069 1.00 97.44 584 TYR A CA 1
ATOM 4628 C C . TYR A 1 584 ? 19.834 10.424 9.127 1.00 97.44 584 TYR A C 1
ATOM 4630 O O . TYR A 1 584 ? 20.202 9.309 9.511 1.00 97.44 584 TYR A O 1
ATOM 4638 N N . ILE A 1 585 ? 19.443 10.690 7.883 1.00 97.94 585 ILE A N 1
ATOM 4639 C CA . ILE A 1 585 ? 19.449 9.742 6.771 1.00 97.94 585 ILE A CA 1
ATOM 4640 C C . ILE A 1 585 ? 20.557 10.117 5.791 1.00 97.94 585 ILE A C 1
ATOM 4642 O O . ILE A 1 585 ? 20.872 11.298 5.629 1.00 97.94 585 ILE A O 1
ATOM 4646 N N . VAL A 1 586 ? 21.154 9.123 5.139 1.00 98.12 586 VAL A N 1
ATOM 4647 C CA . VAL A 1 586 ? 22.075 9.325 4.015 1.00 98.12 586 VAL A CA 1
ATOM 4648 C C . VAL A 1 586 ? 21.571 8.555 2.806 1.00 98.12 586 VAL A C 1
ATOM 4650 O O . VAL A 1 586 ? 21.360 7.352 2.902 1.00 98.12 586 VAL A O 1
ATOM 4653 N N . LEU A 1 587 ? 21.399 9.248 1.686 1.00 98.00 587 LEU A N 1
ATOM 4654 C CA . LEU A 1 587 ? 21.183 8.667 0.368 1.00 98.00 587 LEU A CA 1
ATOM 4655 C C . LEU A 1 587 ? 22.544 8.487 -0.302 1.00 98.00 587 LEU A C 1
ATOM 4657 O O . LEU A 1 587 ? 23.348 9.419 -0.335 1.00 98.00 587 LEU A O 1
ATOM 4661 N N . TYR A 1 588 ? 22.786 7.303 -0.843 1.00 97.62 588 TYR A N 1
ATOM 4662 C CA . TYR A 1 588 ? 23.909 7.022 -1.718 1.00 97.62 588 TYR A CA 1
ATOM 4663 C C . TYR A 1 588 ? 23.393 6.513 -3.060 1.00 97.62 588 TYR A C 1
ATOM 4665 O O . TYR A 1 588 ? 22.564 5.607 -3.083 1.00 97.62 588 TYR A O 1
ATOM 4673 N N . ILE A 1 589 ? 23.883 7.077 -4.162 1.00 96.06 589 ILE A N 1
ATOM 4674 C CA . ILE A 1 589 ? 23.621 6.579 -5.518 1.00 96.06 589 ILE A CA 1
ATOM 4675 C C . ILE A 1 589 ? 24.962 6.493 -6.243 1.00 96.06 589 ILE A C 1
ATOM 4677 O O . ILE A 1 589 ? 25.705 7.477 -6.273 1.00 96.06 589 ILE A O 1
ATOM 4681 N N . GLY A 1 590 ? 25.291 5.334 -6.816 1.00 93.75 590 GLY A N 1
ATOM 4682 C CA . GLY A 1 590 ? 26.576 5.120 -7.482 1.00 93.75 590 GLY A CA 1
ATOM 4683 C C . GLY A 1 590 ? 26.578 4.004 -8.522 1.00 93.75 590 GLY A C 1
ATOM 4684 O O . GLY A 1 590 ? 25.636 3.225 -8.615 1.00 93.75 590 GLY A O 1
ATOM 4685 N N . THR A 1 591 ? 27.659 3.926 -9.296 1.00 92.19 591 THR A N 1
ATOM 4686 C CA . THR A 1 591 ? 27.920 2.910 -10.334 1.00 92.19 591 THR A CA 1
ATOM 4687 C C . THR A 1 591 ? 29.366 2.408 -10.251 1.00 92.19 591 THR A C 1
ATOM 4689 O O . THR A 1 591 ? 30.228 3.103 -9.706 1.00 92.19 591 THR A O 1
ATOM 4692 N N . GLN A 1 592 ? 29.667 1.215 -10.771 1.00 90.31 592 GLN A N 1
ATOM 4693 C CA . GLN A 1 592 ? 31.049 0.722 -10.854 1.00 90.31 592 GLN A CA 1
ATOM 4694 C C . GLN A 1 592 ? 31.796 1.295 -12.073 1.00 90.31 592 GLN A C 1
ATOM 4696 O O . GLN A 1 592 ? 32.997 1.592 -11.990 1.00 90.31 592 GLN A O 1
ATOM 4701 N N . ASP A 1 593 ? 31.078 1.540 -13.173 1.00 85.94 593 ASP A N 1
ATOM 4702 C CA . ASP A 1 593 ? 31.600 2.123 -14.413 1.00 85.94 593 ASP A CA 1
ATOM 4703 C C . ASP A 1 593 ? 30.755 3.331 -14.839 1.00 85.94 593 ASP A C 1
ATOM 4705 O O . ASP A 1 593 ? 29.583 3.206 -15.179 1.00 85.94 593 ASP A O 1
ATOM 4709 N N . ILE A 1 594 ? 31.370 4.517 -14.850 1.00 83.19 594 ILE A N 1
ATOM 4710 C CA . ILE A 1 594 ? 30.701 5.781 -15.205 1.00 83.19 594 ILE A CA 1
ATOM 4711 C C . ILE A 1 594 ? 30.225 5.829 -16.655 1.00 83.19 594 ILE A C 1
ATOM 4713 O O . ILE A 1 594 ? 29.385 6.662 -16.981 1.00 83.19 594 ILE A O 1
ATOM 4717 N N . ASN A 1 595 ? 30.767 4.969 -17.517 1.00 80.44 595 ASN A N 1
ATOM 4718 C CA . ASN A 1 595 ? 30.338 4.872 -18.908 1.00 80.44 595 ASN A CA 1
ATOM 4719 C C . ASN A 1 595 ? 29.153 3.910 -19.063 1.00 80.44 595 ASN A C 1
ATOM 4721 O O . ASN A 1 595 ? 28.502 3.909 -20.101 1.00 80.44 595 ASN A O 1
ATOM 4725 N N . LYS A 1 596 ? 28.865 3.104 -18.031 1.00 80.25 596 LYS A N 1
ATOM 4726 C CA . LYS A 1 596 ? 27.804 2.090 -18.019 1.00 80.25 596 LYS A CA 1
ATOM 4727 C C . LYS A 1 596 ? 26.940 2.169 -16.750 1.00 80.25 596 LYS A C 1
ATOM 4729 O O . LYS A 1 596 ? 26.768 1.166 -16.051 1.00 80.25 596 LYS A O 1
ATOM 4734 N N . PRO A 1 597 ? 26.399 3.347 -16.397 1.00 83.50 597 PRO A N 1
ATOM 4735 C CA . PRO A 1 597 ? 25.494 3.440 -15.268 1.00 83.50 597 PRO A CA 1
ATOM 4736 C C . PRO A 1 597 ? 24.138 2.816 -15.599 1.00 83.50 597 PRO A C 1
ATOM 4738 O O . PRO A 1 597 ? 23.575 3.063 -16.665 1.00 83.50 597 PRO A O 1
ATOM 4741 N N . SER A 1 598 ? 23.587 2.065 -14.648 1.00 85.69 598 SER A N 1
ATOM 4742 C CA . SER A 1 598 ? 22.153 1.772 -14.612 1.00 85.69 598 SER A CA 1
ATOM 4743 C C . SER A 1 598 ? 21.394 2.968 -14.010 1.00 85.69 598 SER A C 1
ATOM 4745 O O . SER A 1 598 ? 21.954 3.749 -13.236 1.00 85.69 598 SER A O 1
ATOM 4747 N N . GLY A 1 599 ? 20.128 3.139 -14.384 1.00 87.62 599 GLY A N 1
ATOM 4748 C CA . GLY A 1 599 ? 19.238 4.177 -13.872 1.00 87.62 599 GLY A CA 1
ATOM 4749 C C . GLY A 1 599 ? 18.818 3.892 -12.435 1.00 87.62 599 GLY A C 1
ATOM 4750 O O . GLY A 1 599 ? 18.364 2.790 -12.138 1.00 87.62 599 GLY A O 1
ATOM 4751 N N . ALA A 1 600 ? 18.953 4.868 -11.536 1.00 92.88 600 ALA A N 1
ATOM 4752 C CA . ALA A 1 600 ? 18.506 4.737 -10.155 1.00 92.88 600 ALA A CA 1
ATOM 4753 C C . ALA A 1 600 ? 18.072 6.084 -9.563 1.00 92.88 600 ALA A C 1
ATOM 4755 O O . ALA A 1 600 ? 18.820 7.063 -9.609 1.00 92.88 600 ALA A O 1
ATOM 4756 N N . ALA A 1 601 ? 16.884 6.125 -8.956 1.00 94.81 601 ALA A N 1
ATOM 4757 C CA . ALA A 1 601 ? 16.345 7.340 -8.348 1.00 94.81 601 ALA A CA 1
ATOM 4758 C C . ALA A 1 601 ? 15.510 7.072 -7.088 1.00 94.81 601 ALA A C 1
ATOM 4760 O O . ALA A 1 601 ? 14.891 6.020 -6.924 1.00 94.81 601 ALA A O 1
ATOM 4761 N N . LEU A 1 602 ? 15.475 8.068 -6.203 1.00 97.25 602 LEU A N 1
ATOM 4762 C CA . LEU A 1 602 ? 14.606 8.153 -5.032 1.00 97.25 602 LEU A CA 1
ATOM 4763 C C . LEU A 1 602 ? 13.411 9.060 -5.357 1.00 97.25 602 LEU A C 1
ATOM 4765 O O . LEU A 1 602 ? 13.596 10.247 -5.598 1.00 97.25 602 LEU A O 1
ATOM 4769 N N . TYR A 1 603 ? 12.195 8.521 -5.311 1.00 91.88 603 TYR A N 1
ATOM 4770 C CA . TYR A 1 603 ? 10.954 9.246 -5.620 1.00 91.88 603 TYR A CA 1
ATOM 4771 C C . TYR A 1 603 ? 10.180 9.715 -4.388 1.00 91.88 603 TYR A C 1
ATOM 4773 O O . TYR A 1 603 ? 9.375 10.631 -4.475 1.00 91.88 603 TYR A O 1
ATOM 4781 N N . ASN A 1 604 ? 10.359 9.064 -3.242 1.00 94.00 604 ASN A N 1
ATOM 4782 C CA . ASN A 1 604 ? 9.708 9.480 -2.003 1.00 94.00 604 ASN A CA 1
ATOM 4783 C C . ASN A 1 604 ? 10.499 8.958 -0.811 1.00 94.00 604 ASN A C 1
ATOM 4785 O O . ASN A 1 604 ? 10.928 7.805 -0.838 1.00 94.00 604 ASN A O 1
ATOM 4789 N N . LEU A 1 605 ? 10.620 9.755 0.247 1.00 96.19 605 LEU A N 1
ATOM 4790 C CA . LEU A 1 605 ? 11.178 9.347 1.531 1.00 96.19 605 LEU A CA 1
ATOM 4791 C C . LEU A 1 605 ? 10.248 9.774 2.665 1.00 96.19 605 LEU A C 1
ATOM 4793 O O . LEU A 1 605 ? 9.982 10.958 2.863 1.00 96.19 605 LEU A O 1
ATOM 4797 N N . GLU A 1 606 ? 9.814 8.798 3.449 1.00 95.25 606 GLU A N 1
ATOM 4798 C CA . GLU A 1 606 ? 8.994 8.996 4.634 1.00 95.25 606 GLU A CA 1
ATOM 4799 C C . GLU A 1 606 ? 9.737 8.462 5.862 1.00 95.25 606 GLU A C 1
ATOM 4801 O O . GLU A 1 606 ? 10.246 7.340 5.855 1.00 95.25 606 GLU A O 1
ATOM 4806 N N . VAL A 1 607 ? 9.810 9.270 6.920 1.00 95.31 607 VAL A N 1
ATOM 4807 C CA . VAL A 1 607 ? 10.371 8.896 8.224 1.00 95.31 607 VAL A CA 1
ATOM 4808 C C . VAL A 1 607 ? 9.370 9.289 9.295 1.00 95.31 607 VAL A C 1
ATOM 4810 O O . VAL A 1 607 ? 9.027 10.465 9.403 1.00 95.31 607 VAL A O 1
ATOM 4813 N N . LYS A 1 608 ? 8.956 8.336 10.129 1.00 92.06 608 LYS A N 1
ATOM 4814 C CA . LYS A 1 608 ? 8.048 8.571 11.256 1.00 92.06 608 LYS A CA 1
ATOM 4815 C C . LYS A 1 608 ? 8.720 8.261 12.582 1.00 92.06 608 LYS A C 1
ATOM 4817 O O . LYS A 1 608 ? 9.451 7.278 12.685 1.00 92.06 608 LYS A O 1
ATOM 4822 N N . ASN A 1 609 ? 8.435 9.072 13.590 1.00 90.19 609 ASN A N 1
ATOM 4823 C CA . ASN A 1 609 ? 8.647 8.778 14.993 1.00 90.19 609 ASN A CA 1
ATOM 4824 C C . ASN A 1 609 ? 7.440 7.986 15.498 1.00 90.19 609 ASN A C 1
ATOM 4826 O O . ASN A 1 609 ? 6.315 8.477 15.450 1.00 90.19 609 ASN A O 1
ATOM 4830 N N . LEU A 1 610 ? 7.680 6.768 15.977 1.00 86.62 610 LEU A N 1
ATOM 4831 C CA . LEU A 1 610 ? 6.625 5.904 16.511 1.00 86.62 610 LEU A CA 1
ATOM 4832 C C . LEU A 1 610 ? 6.310 6.190 17.984 1.00 86.62 610 LEU A C 1
ATOM 4834 O O . LEU A 1 610 ? 5.303 5.707 18.483 1.00 86.62 610 LEU A O 1
ATOM 4838 N N . ASN A 1 611 ? 7.148 6.984 18.657 1.00 80.25 611 ASN A N 1
ATOM 4839 C CA . ASN A 1 611 ? 6.905 7.506 20.000 1.00 80.25 611 ASN A CA 1
ATOM 4840 C C . ASN A 1 611 ? 7.128 9.030 19.991 1.00 80.25 611 ASN A C 1
ATOM 4842 O O . ASN A 1 611 ? 8.161 9.502 20.483 1.00 80.25 611 ASN A O 1
ATOM 4846 N N . PRO A 1 612 ? 6.233 9.824 19.378 1.00 67.94 612 PRO A N 1
ATOM 4847 C CA . PRO A 1 612 ? 6.362 11.275 19.401 1.00 67.94 612 PRO A CA 1
ATOM 4848 C C . PRO A 1 612 ? 6.386 11.776 20.852 1.00 67.94 612 PRO A C 1
ATOM 4850 O O . PRO A 1 612 ? 5.496 11.466 21.641 1.00 67.94 612 PRO A O 1
ATOM 4853 N N . THR A 1 613 ? 7.415 12.543 21.228 1.00 60.00 613 THR A N 1
ATOM 4854 C CA . THR A 1 613 ? 7.460 13.185 22.547 1.00 60.00 613 THR A CA 1
ATOM 4855 C C . THR A 1 613 ? 6.360 14.245 22.596 1.00 60.00 613 THR A C 1
ATOM 4857 O O . THR A 1 613 ? 6.458 15.286 21.943 1.00 60.00 613 THR A O 1
ATOM 4860 N N . THR A 1 614 ? 5.290 13.994 23.347 1.00 55.88 614 THR A N 1
ATOM 4861 C CA . THR A 1 614 ? 4.282 15.008 23.673 1.00 55.88 614 THR A CA 1
ATOM 4862 C C . THR A 1 614 ? 4.879 15.963 24.702 1.00 55.88 614 THR A C 1
ATOM 4864 O O . THR A 1 614 ? 4.809 15.707 25.900 1.00 55.88 614 THR A O 1
ATOM 4867 N N . GLU A 1 615 ? 5.535 17.034 24.249 1.00 53.25 615 GLU A N 1
ATOM 4868 C CA . GLU A 1 615 ? 6.120 18.035 25.160 1.00 53.25 615 GLU A CA 1
ATOM 4869 C C . GLU A 1 615 ? 5.082 18.978 25.803 1.00 53.25 615 GLU A C 1
ATOM 4871 O O . GLU A 1 615 ? 5.433 19.716 26.716 1.00 53.25 615 GLU A O 1
ATOM 4876 N N . GLU A 1 616 ? 3.798 18.905 25.434 1.00 60.81 616 GLU A N 1
ATOM 4877 C CA . GLU A 1 616 ? 2.697 19.607 26.113 1.00 60.81 616 GLU A CA 1
ATOM 4878 C C . GLU A 1 616 ? 1.430 18.726 26.097 1.00 60.81 616 GLU A C 1
ATOM 4880 O O . GLU A 1 616 ? 1.185 18.023 25.109 1.00 60.81 616 GLU A O 1
ATOM 4885 N N . GLU A 1 617 ? 0.625 18.746 27.172 1.00 63.03 617 GLU A N 1
ATOM 4886 C CA . GLU A 1 617 ? -0.733 18.179 27.137 1.00 63.03 617 GLU A CA 1
ATOM 4887 C C . GLU A 1 617 ? -1.520 18.931 26.052 1.00 63.03 617 GLU A C 1
ATOM 4889 O O . GLU A 1 617 ? -1.752 20.134 26.153 1.00 63.03 617 GLU A O 1
ATOM 4894 N N . THR A 1 618 ? -1.878 18.237 24.974 1.00 71.81 618 THR A N 1
ATOM 4895 C CA . THR A 1 618 ? -2.579 18.806 23.815 1.00 71.81 618 THR A CA 1
ATOM 4896 C C . THR A 1 618 ? -3.684 17.860 23.371 1.00 71.81 618 THR A C 1
ATOM 4898 O O . THR A 1 618 ? -3.604 16.653 23.602 1.00 71.81 618 THR A O 1
ATOM 4901 N N . ASN A 1 619 ? -4.727 18.405 22.746 1.00 80.25 619 ASN A N 1
ATOM 4902 C CA . ASN A 1 619 ? -5.780 17.597 22.141 1.00 80.25 619 ASN A CA 1
ATOM 4903 C C . ASN A 1 619 ? -5.281 17.090 20.784 1.00 80.25 619 ASN A C 1
ATOM 4905 O O . ASN A 1 619 ? -5.089 17.883 19.861 1.00 80.25 619 ASN A O 1
ATOM 4909 N N . ILE A 1 620 ? -5.039 15.783 20.686 1.00 80.00 620 ILE A N 1
ATOM 4910 C CA . ILE A 1 620 ? -4.481 15.158 19.486 1.00 80.00 620 ILE A CA 1
ATOM 4911 C C . ILE A 1 620 ? -5.598 14.896 18.474 1.00 80.00 620 ILE A C 1
ATOM 4913 O O . ILE A 1 620 ? -6.529 14.148 18.769 1.00 80.00 620 ILE A O 1
ATOM 4917 N N . LEU A 1 621 ? -5.488 15.481 17.278 1.00 84.00 621 LEU A N 1
ATOM 4918 C CA . LEU A 1 621 ? -6.369 15.159 16.150 1.00 84.00 621 LEU A CA 1
ATOM 4919 C C . LEU A 1 621 ? -6.068 13.735 15.673 1.00 84.00 621 LEU A C 1
ATOM 4921 O O . LEU A 1 621 ? -4.939 13.440 15.275 1.00 84.00 621 LEU A O 1
ATOM 4925 N N . LYS A 1 622 ? -7.075 12.859 15.745 1.00 86.25 622 LYS A N 1
ATOM 4926 C CA . LYS A 1 622 ? -6.964 11.430 15.424 1.00 86.25 622 LYS A CA 1
ATOM 4927 C C . LYS A 1 622 ? -7.490 11.096 14.031 1.00 86.25 622 LYS A C 1
ATOM 4929 O O . LYS A 1 622 ? -7.015 10.148 13.410 1.00 86.25 622 LYS A O 1
ATOM 4934 N N . PHE A 1 623 ? -8.447 11.881 13.555 1.00 85.94 623 PHE A N 1
ATOM 4935 C CA . PHE A 1 623 ? -9.089 11.740 12.258 1.00 85.94 623 PHE A CA 1
ATOM 4936 C C . PHE A 1 623 ? -8.868 13.020 11.457 1.00 85.94 623 PHE A C 1
ATOM 4938 O O . PHE A 1 623 ? -9.016 14.123 11.985 1.00 85.94 623 PHE A O 1
ATOM 4945 N N . ASN A 1 624 ? -8.498 12.878 10.191 1.00 82.56 624 ASN A N 1
ATOM 4946 C CA . ASN A 1 624 ? -8.340 13.980 9.251 1.00 82.56 624 ASN A CA 1
ATOM 4947 C C . ASN A 1 624 ? -9.612 14.164 8.416 1.00 82.56 624 ASN A C 1
ATOM 4949 O O . ASN A 1 624 ? -10.413 13.245 8.254 1.00 82.56 624 ASN A O 1
ATOM 4953 N N . GLN A 1 625 ? -9.757 15.342 7.809 1.00 80.88 625 GLN A N 1
ATOM 4954 C CA . GLN A 1 625 ? -10.813 15.588 6.829 1.00 80.88 625 GLN A CA 1
ATOM 4955 C C . GLN A 1 625 ? -10.755 14.563 5.682 1.00 80.88 625 GLN A C 1
ATOM 4957 O O . GLN A 1 625 ? -9.725 14.405 5.022 1.00 80.88 625 GLN A O 1
ATOM 4962 N N . GLY A 1 626 ? -11.892 13.931 5.400 1.00 70.12 626 GLY A N 1
ATOM 4963 C CA . GLY A 1 626 ? -12.053 12.902 4.377 1.00 70.12 626 GLY A CA 1
ATOM 4964 C C . GLY A 1 626 ? -11.752 11.482 4.857 1.00 70.12 626 GLY A C 1
ATOM 4965 O O . GLY A 1 626 ? -11.914 10.549 4.067 1.00 70.12 626 GLY A O 1
ATOM 4966 N N . ASP A 1 627 ? -11.337 11.302 6.114 1.00 77.12 627 ASP A N 1
ATOM 4967 C CA . ASP A 1 627 ? -11.158 9.976 6.696 1.00 77.12 627 ASP A CA 1
ATOM 4968 C C . ASP A 1 627 ? -12.503 9.255 6.854 1.00 77.12 627 ASP A C 1
ATOM 4970 O O . ASP A 1 627 ? -13.547 9.867 7.093 1.00 77.12 627 ASP A O 1
ATOM 4974 N N . VAL A 1 628 ? -12.466 7.925 6.754 1.00 79.62 628 VAL A N 1
ATOM 4975 C CA . VAL A 1 628 ? -13.617 7.057 7.024 1.00 79.62 628 VAL A CA 1
ATOM 4976 C C . VAL A 1 628 ? -13.237 6.004 8.058 1.00 79.62 628 VAL A C 1
ATOM 4978 O O . VAL A 1 628 ? -12.358 5.167 7.821 1.00 79.62 628 VAL A O 1
ATOM 4981 N N . LEU A 1 629 ? -13.936 6.017 9.193 1.00 88.38 629 LEU A N 1
ATOM 4982 C CA . LEU A 1 629 ? -13.844 4.995 10.230 1.00 88.38 629 LEU A CA 1
ATOM 4983 C C . LEU A 1 629 ? -14.928 3.938 10.018 1.00 88.38 629 LEU A C 1
ATOM 4985 O O . LEU A 1 629 ? -16.117 4.236 10.042 1.00 88.38 629 LEU A O 1
ATOM 4989 N N . LYS A 1 630 ? -14.527 2.683 9.844 1.00 88.25 630 LYS A N 1
ATOM 4990 C CA . LYS A 1 630 ? -15.414 1.541 9.636 1.00 88.25 630 LYS A CA 1
ATOM 4991 C C . LYS A 1 630 ? -15.372 0.599 10.836 1.00 88.25 630 LYS A C 1
ATOM 4993 O O . LYS A 1 630 ? -14.332 0.020 11.133 1.00 88.25 630 LYS A O 1
ATOM 4998 N N . LEU A 1 631 ? -16.513 0.409 11.483 1.00 92.19 631 LEU A N 1
ATOM 4999 C CA . LEU A 1 631 ? -16.738 -0.516 12.588 1.00 92.19 631 LEU A CA 1
ATOM 5000 C C . LEU A 1 631 ? -17.365 -1.799 12.035 1.00 92.19 631 LEU A C 1
ATOM 5002 O O . LEU A 1 631 ? -18.473 -1.760 11.503 1.00 92.19 631 LEU A O 1
ATOM 5006 N N . ASP A 1 632 ? -16.674 -2.931 12.147 1.00 89.69 632 ASP A N 1
ATOM 5007 C CA . ASP A 1 632 ? -17.226 -4.254 11.850 1.00 89.69 632 ASP A CA 1
ATOM 5008 C C . ASP A 1 632 ? -17.648 -4.918 13.164 1.00 89.69 632 ASP A C 1
ATOM 5010 O O . ASP A 1 632 ? -16.824 -5.476 13.895 1.00 89.69 632 ASP A O 1
ATOM 5014 N N . CYS A 1 633 ? -18.943 -4.843 13.477 1.00 90.81 633 CYS A N 1
ATOM 5015 C CA . CYS A 1 633 ? -19.485 -5.396 14.714 1.00 90.81 633 CYS A CA 1
ATOM 5016 C C . CYS A 1 633 ? -19.595 -6.924 14.711 1.00 90.81 633 CYS A C 1
ATOM 5018 O O . CYS A 1 633 ? -19.860 -7.497 15.761 1.00 90.81 633 CYS A O 1
ATOM 5020 N N . TYR A 1 634 ? -19.407 -7.592 13.568 1.00 86.50 634 TYR A N 1
ATOM 5021 C CA . TYR A 1 634 ? -19.401 -9.053 13.512 1.00 86.50 634 TYR A CA 1
ATOM 5022 C C . TYR A 1 634 ? -18.025 -9.611 13.881 1.00 86.50 634 TYR A C 1
ATOM 5024 O O . TYR A 1 634 ? -17.923 -10.542 14.678 1.00 86.50 634 TYR A O 1
ATOM 5032 N N . ASN A 1 635 ? -16.965 -9.024 13.318 1.00 84.06 635 ASN A N 1
ATOM 5033 C CA . ASN A 1 635 ? -15.584 -9.432 13.586 1.00 84.06 635 ASN A CA 1
ATOM 5034 C C . ASN A 1 635 ? -14.960 -8.721 14.798 1.00 84.06 635 ASN A C 1
ATOM 5036 O O . ASN A 1 635 ? -13.868 -9.096 15.219 1.00 84.06 635 ASN A O 1
ATOM 5040 N N . ASN A 1 636 ? -15.651 -7.735 15.380 1.00 89.81 636 ASN A N 1
ATOM 5041 C CA . ASN A 1 636 ? -15.163 -6.888 16.473 1.00 89.81 636 ASN A CA 1
ATOM 5042 C C . ASN A 1 636 ? -13.863 -6.150 16.117 1.00 89.81 636 ASN A C 1
ATOM 5044 O O . ASN A 1 636 ? -12.929 -6.076 16.915 1.00 89.81 636 ASN A O 1
ATOM 5048 N N . THR A 1 637 ? -13.805 -5.611 14.901 1.00 86.88 637 THR A N 1
ATOM 5049 C CA . THR A 1 637 ? -12.625 -4.931 14.350 1.00 86.88 637 THR A CA 1
ATOM 5050 C C . THR A 1 637 ? -12.987 -3.550 13.827 1.00 86.88 637 THR A C 1
ATOM 5052 O O . THR A 1 637 ? -14.097 -3.335 13.337 1.00 86.88 637 THR A O 1
ATOM 5055 N N . VAL A 1 638 ? -12.040 -2.616 13.893 1.00 87.88 638 VAL A N 1
ATOM 5056 C CA . VAL A 1 638 ? -12.212 -1.244 13.401 1.00 87.88 638 VAL A CA 1
ATOM 5057 C C . VAL A 1 638 ? -11.138 -0.925 12.374 1.00 87.88 638 VAL A C 1
ATOM 5059 O O . VAL A 1 638 ? -9.991 -1.342 12.520 1.00 87.88 638 VAL A O 1
ATOM 5062 N N . TYR A 1 639 ? -11.512 -0.181 11.336 1.00 79.06 639 TYR A N 1
ATOM 5063 C CA . TYR A 1 639 ? -10.618 0.234 10.264 1.00 79.06 639 TYR A CA 1
ATOM 5064 C C . TYR A 1 639 ? -10.707 1.739 10.037 1.00 79.06 639 TYR A C 1
ATOM 5066 O O . TYR A 1 639 ? -11.803 2.274 9.924 1.00 79.06 639 TYR A O 1
ATOM 5074 N N . LEU A 1 640 ? -9.566 2.406 9.904 1.00 79.94 640 LEU A N 1
ATOM 5075 C CA . LEU A 1 640 ? -9.455 3.786 9.443 1.00 79.94 640 LEU A CA 1
ATOM 5076 C C . LEU A 1 640 ? -8.847 3.765 8.038 1.00 79.94 640 LEU A C 1
ATOM 5078 O O . LEU A 1 640 ? -7.712 3.314 7.871 1.00 79.94 640 LEU A O 1
ATOM 5082 N N . ASN A 1 641 ? -9.598 4.203 7.024 1.00 72.94 641 ASN A N 1
ATOM 5083 C CA . ASN A 1 641 ? -9.163 4.183 5.617 1.00 72.94 641 ASN A CA 1
ATOM 5084 C C . ASN A 1 641 ? -8.587 2.815 5.183 1.00 72.94 641 ASN A C 1
ATOM 5086 O O . ASN A 1 641 ? -7.481 2.726 4.646 1.00 72.94 641 ASN A O 1
ATOM 5090 N N . ASP A 1 642 ? -9.323 1.740 5.483 1.00 73.06 642 ASP A N 1
ATOM 5091 C CA . ASP A 1 642 ? -8.969 0.337 5.207 1.00 73.06 642 ASP A CA 1
ATOM 5092 C C . ASP A 1 642 ? -7.735 -0.218 5.954 1.00 73.06 642 ASP A C 1
ATOM 5094 O O . ASP A 1 642 ? -7.310 -1.347 5.694 1.00 73.06 642 ASP A O 1
ATOM 5098 N N . LYS A 1 643 ? -7.168 0.519 6.918 1.00 67.69 643 LYS A N 1
ATOM 5099 C CA . LYS A 1 643 ? -6.129 0.017 7.834 1.00 67.69 643 LYS A CA 1
ATOM 5100 C C . LYS A 1 643 ? -6.720 -0.263 9.207 1.00 67.69 643 LYS A C 1
ATOM 5102 O O . LYS A 1 643 ? -7.516 0.525 9.698 1.00 67.69 643 LYS A O 1
ATOM 5107 N N . GLU A 1 644 ? -6.324 -1.370 9.828 1.00 77.81 644 GLU A N 1
ATOM 5108 C CA . GLU A 1 644 ? -6.778 -1.723 11.177 1.00 77.81 644 GLU A CA 1
ATOM 5109 C C . GLU A 1 644 ? -6.441 -0.605 12.176 1.00 77.81 644 GLU A C 1
ATOM 5111 O O . GLU A 1 644 ? -5.331 -0.071 12.181 1.00 77.81 644 GLU A O 1
ATOM 5116 N N . PHE A 1 645 ? -7.424 -0.235 12.991 1.00 81.00 645 PHE A N 1
ATOM 5117 C CA . PHE A 1 645 ? -7.355 0.863 13.943 1.00 81.00 645 PHE A CA 1
ATOM 5118 C C . PHE A 1 645 ? -7.578 0.330 15.358 1.00 81.00 645 PHE A C 1
ATOM 5120 O O . PHE A 1 645 ? -8.593 -0.305 15.642 1.00 81.00 645 PHE A O 1
ATOM 5127 N N . SER A 1 646 ? -6.622 0.597 16.246 1.00 85.62 646 SER A N 1
ATOM 5128 C CA . SER A 1 646 ? -6.562 -0.005 17.582 1.00 85.62 646 SER A CA 1
ATOM 5129 C C . SER A 1 646 ? -6.783 0.975 18.734 1.00 85.62 646 SER A C 1
ATOM 5131 O O . SER A 1 646 ? -6.795 0.547 19.884 1.00 85.62 646 SER A O 1
ATOM 5133 N N . ASP A 1 647 ? -6.916 2.275 18.461 1.00 87.44 647 ASP A N 1
ATOM 5134 C CA . ASP A 1 647 ? -7.075 3.310 19.493 1.00 87.44 647 ASP A CA 1
ATOM 5135 C C . ASP A 1 647 ? -8.546 3.417 19.934 1.00 87.44 647 ASP A C 1
ATOM 5137 O O . ASP A 1 647 ? -9.263 4.372 19.625 1.00 87.44 647 ASP A O 1
ATOM 5141 N N . LEU A 1 648 ? -9.015 2.345 20.578 1.00 90.50 648 LEU A N 1
ATOM 5142 C CA . LEU A 1 648 ? -10.365 2.201 21.114 1.00 90.50 648 LEU A CA 1
ATOM 5143 C C . LEU A 1 648 ? -10.340 2.277 22.638 1.00 90.50 648 LEU A C 1
ATOM 5145 O O . LEU A 1 648 ? -9.473 1.688 23.288 1.00 90.50 648 LEU A O 1
ATOM 5149 N N . ASP A 1 649 ? -11.347 2.930 23.215 1.00 92.06 649 ASP A N 1
ATOM 5150 C CA . ASP A 1 649 ? -11.535 2.926 24.664 1.00 92.06 649 ASP A CA 1
ATOM 5151 C C . ASP A 1 649 ? -11.769 1.499 25.178 1.00 92.06 649 ASP A C 1
ATOM 5153 O O . ASP A 1 649 ? -12.502 0.717 24.565 1.00 92.06 649 ASP A O 1
ATOM 5157 N N . ILE A 1 650 ? -11.196 1.173 26.340 1.00 85.81 650 ILE A N 1
ATOM 5158 C CA . ILE A 1 650 ? -11.282 -0.161 26.956 1.00 85.81 650 ILE A CA 1
ATOM 5159 C C . ILE A 1 650 ? -12.722 -0.580 27.302 1.00 85.81 650 ILE A C 1
ATOM 5161 O O . ILE A 1 650 ? -13.010 -1.769 27.422 1.00 85.81 650 ILE A O 1
ATOM 5165 N N . GLY A 1 651 ? -13.631 0.383 27.472 1.00 87.81 651 GLY A N 1
ATOM 5166 C CA . GLY A 1 651 ? -15.055 0.160 27.697 1.00 87.81 651 GLY A CA 1
ATOM 5167 C C . GLY A 1 651 ? -15.871 -0.024 26.416 1.00 87.81 651 GLY A C 1
ATOM 5168 O O . GLY A 1 651 ? -17.089 -0.185 26.514 1.00 87.81 651 GLY A O 1
ATOM 5169 N N . SER A 1 652 ? -15.243 0.007 25.236 1.00 93.12 652 SER A N 1
ATOM 5170 C CA . SER A 1 652 ? -15.930 -0.169 23.956 1.00 93.12 652 SER A CA 1
ATOM 5171 C C . SER A 1 652 ? -16.516 -1.574 23.826 1.00 93.12 652 SER A C 1
ATOM 5173 O O . SER A 1 652 ? -15.834 -2.582 24.004 1.00 93.12 652 SER A O 1
ATOM 5175 N N . GLN A 1 653 ? -17.799 -1.638 23.480 1.00 94.38 653 GLN A N 1
ATOM 5176 C CA . GLN A 1 653 ? -18.551 -2.871 23.289 1.00 94.38 653 GLN A CA 1
ATOM 5177 C C . GLN A 1 653 ? -19.187 -2.861 21.904 1.00 94.38 653 GLN A C 1
ATOM 5179 O O . GLN A 1 653 ? -20.074 -2.052 21.628 1.00 94.38 653 GLN A O 1
ATOM 5184 N N . PHE A 1 654 ? -18.748 -3.779 21.044 1.00 94.56 654 PHE A N 1
ATOM 5185 C CA . PHE A 1 654 ? -19.417 -4.029 19.772 1.00 94.56 654 PHE A CA 1
ATOM 5186 C C . PHE A 1 654 ? -20.824 -4.575 20.004 1.00 94.56 654 PHE A C 1
ATOM 5188 O O . PHE A 1 654 ? -21.100 -5.230 21.015 1.00 94.56 654 PHE A O 1
ATOM 5195 N N . PHE A 1 655 ? -21.723 -4.262 19.076 1.00 95.44 655 PHE A N 1
ATOM 5196 C CA . PHE A 1 655 ? -23.144 -4.470 19.277 1.00 95.44 655 PHE A CA 1
ATOM 5197 C C . PHE A 1 655 ? -23.862 -4.953 18.027 1.00 95.44 655 PHE A C 1
ATOM 5199 O O . PHE A 1 655 ? -23.495 -4.660 16.893 1.00 95.44 655 PHE A O 1
ATOM 5206 N N . GLU A 1 656 ? -24.931 -5.680 18.283 1.00 93.81 656 GLU A N 1
ATOM 5207 C CA . GLU A 1 656 ? -25.942 -6.106 17.338 1.00 93.81 656 GLU A CA 1
ATOM 5208 C C . GLU A 1 656 ? -27.060 -5.058 17.193 1.00 93.81 656 GLU A C 1
ATOM 5210 O O . GLU A 1 656 ? -27.241 -4.182 18.048 1.00 93.81 656 GLU A O 1
ATOM 5215 N N . LEU A 1 657 ? -27.811 -5.157 16.097 1.00 93.31 657 LEU A N 1
ATOM 5216 C CA . LEU A 1 657 ? -29.108 -4.524 15.905 1.00 93.31 657 LEU A CA 1
ATOM 5217 C C . LEU A 1 657 ? -30.197 -5.521 16.300 1.00 93.31 657 LEU A C 1
ATOM 5219 O O . LEU A 1 657 ? -30.276 -6.623 15.747 1.00 93.31 657 LEU A O 1
ATOM 5223 N N . GLU A 1 658 ? -31.049 -5.124 17.238 1.00 92.12 658 GLU A N 1
ATOM 5224 C CA . GLU A 1 658 ? -32.186 -5.919 17.691 1.00 92.12 658 GLU A CA 1
ATOM 5225 C C . GLU A 1 658 ? -33.257 -6.015 16.595 1.00 92.12 658 GLU A C 1
ATOM 5227 O O . GLU A 1 658 ? -33.211 -5.314 15.581 1.00 92.12 658 GLU A O 1
ATOM 5232 N N . GLN A 1 659 ? -34.237 -6.898 16.773 1.00 91.31 659 GLN A N 1
ATOM 5233 C CA . GLN A 1 659 ? -35.399 -6.934 15.889 1.00 91.31 659 GLN A CA 1
ATOM 5234 C C . GLN A 1 659 ? -36.217 -5.639 16.031 1.00 91.31 659 GLN A C 1
ATOM 5236 O O . GLN A 1 659 ? -36.591 -5.259 17.138 1.00 91.31 659 GLN A O 1
ATOM 5241 N N . GLY A 1 660 ? -36.571 -5.015 14.905 1.00 90.88 660 GLY A N 1
ATOM 5242 C CA . GLY A 1 660 ? -37.331 -3.768 14.868 1.00 90.88 660 GLY A CA 1
ATOM 5243 C C . GLY A 1 660 ? -36.455 -2.531 14.668 1.00 90.88 660 GLY A C 1
ATOM 5244 O O . GLY A 1 660 ? -35.445 -2.566 13.960 1.00 90.88 660 GLY A O 1
ATOM 5245 N N . GLU A 1 661 ? -36.901 -1.407 15.225 1.00 92.56 661 GLU A N 1
ATOM 5246 C CA . GLU A 1 661 ? -36.241 -0.108 15.086 1.00 92.56 661 GLU A CA 1
ATOM 5247 C C . GLU A 1 661 ? -35.032 -0.009 16.024 1.00 92.56 661 GLU A C 1
ATOM 5249 O O . GLU A 1 661 ? -35.137 -0.235 17.227 1.00 92.56 661 GLU A O 1
ATOM 5254 N N . ASN A 1 662 ? -33.883 0.358 15.465 1.00 94.00 662 ASN A N 1
ATOM 5255 C CA . ASN A 1 662 ? -32.649 0.633 16.190 1.00 94.00 662 ASN A CA 1
ATOM 5256 C C . ASN A 1 662 ? -32.196 2.051 15.850 1.00 94.00 662 ASN A C 1
ATOM 5258 O O . ASN A 1 662 ? -32.195 2.428 14.679 1.00 94.00 662 ASN A O 1
ATOM 5262 N N . ILE A 1 663 ? -31.774 2.825 16.847 1.00 96.06 663 ILE A N 1
ATOM 5263 C CA . ILE A 1 663 ? -31.256 4.179 16.627 1.00 96.06 663 ILE A CA 1
ATOM 5264 C C . ILE A 1 663 ? -29.764 4.170 16.933 1.00 96.06 663 ILE A C 1
ATOM 5266 O O . ILE A 1 663 ? -29.349 3.910 18.065 1.00 96.06 663 ILE A O 1
ATOM 5270 N N . ILE A 1 664 ? -28.964 4.461 15.911 1.00 96.69 664 ILE A N 1
ATOM 5271 C CA . ILE A 1 664 ? -27.517 4.606 16.033 1.00 96.69 664 ILE A CA 1
ATOM 5272 C C . ILE A 1 664 ? -27.198 6.081 16.216 1.00 96.69 664 ILE A C 1
ATOM 5274 O O . ILE A 1 664 ? -27.433 6.886 15.317 1.00 96.69 664 ILE A O 1
ATOM 5278 N N . LYS A 1 665 ? -26.663 6.439 17.383 1.00 97.00 665 LYS A N 1
ATOM 5279 C CA . LYS A 1 665 ? -26.218 7.798 17.698 1.00 97.00 665 LYS A CA 1
ATOM 5280 C C . LYS A 1 665 ? -24.713 7.904 17.555 1.00 97.00 665 LYS A C 1
ATOM 5282 O O . LYS A 1 665 ? -23.977 7.124 18.152 1.00 97.00 665 LYS A O 1
ATOM 5287 N N . VAL A 1 666 ? -24.268 8.916 16.823 1.00 96.12 666 VAL A N 1
ATOM 5288 C CA . VAL A 1 666 ? -22.857 9.218 16.605 1.00 96.12 666 VAL A CA 1
ATOM 5289 C C . VAL A 1 666 ? -22.528 10.581 17.199 1.00 96.12 666 VAL A C 1
ATOM 5291 O O . VAL A 1 666 ? -23.186 11.584 16.922 1.00 96.12 666 VAL A O 1
ATOM 5294 N N . ARG A 1 667 ? -21.514 10.618 18.064 1.00 94.88 667 ARG A N 1
ATOM 5295 C CA . ARG A 1 667 ? -21.017 11.834 18.714 1.00 94.88 667 ARG A CA 1
ATOM 5296 C C . ARG A 1 667 ? -19.548 12.010 18.383 1.00 94.88 667 ARG A C 1
ATOM 5298 O O . ARG A 1 667 ? -18.773 11.090 18.586 1.00 94.88 667 ARG A O 1
ATOM 5305 N N . SER A 1 668 ? -19.179 13.191 17.923 1.00 94.56 668 SER A N 1
ATOM 5306 C CA . SER A 1 668 ? -17.806 13.586 17.620 1.00 94.56 668 SER A CA 1
ATOM 5307 C C . SER A 1 668 ? -17.682 15.092 17.849 1.00 94.56 668 SER A C 1
ATOM 5309 O O . SER A 1 668 ? -18.704 15.789 17.928 1.00 94.56 668 SER A O 1
ATOM 5311 N N . ASP A 1 669 ? -16.451 15.563 17.994 1.00 91.94 669 ASP A N 1
ATOM 5312 C CA . ASP A 1 669 ? -16.081 16.971 17.889 1.00 91.94 669 ASP A CA 1
ATOM 5313 C C . ASP A 1 669 ? -16.119 17.501 16.451 1.00 91.94 669 ASP A C 1
ATOM 5315 O O . ASP A 1 669 ? -16.204 18.714 16.275 1.00 91.94 669 ASP A O 1
ATOM 5319 N N . ASP A 1 670 ? -16.202 16.633 15.438 1.00 89.69 670 ASP A N 1
ATOM 5320 C CA . ASP A 1 670 ? -16.661 17.051 14.114 1.00 89.69 670 ASP A CA 1
ATOM 5321 C C . ASP A 1 670 ? -18.179 17.320 14.136 1.00 89.69 670 ASP A C 1
ATOM 5323 O O . ASP A 1 670 ? -19.021 16.482 14.508 1.00 89.69 670 ASP A O 1
ATOM 5327 N N . GLU A 1 671 ? -18.554 18.547 13.774 1.00 87.94 671 GLU A N 1
ATOM 5328 C CA . GLU A 1 671 ? -19.952 18.948 13.655 1.00 87.94 671 GLU A CA 1
ATOM 5329 C C . GLU A 1 671 ? -20.620 18.371 12.401 1.00 87.94 671 GLU A C 1
ATOM 5331 O O . GLU A 1 671 ? -21.820 18.084 12.444 1.00 87.94 671 GLU A O 1
ATOM 5336 N N . GLU A 1 672 ? -19.837 18.096 11.358 1.00 86.88 672 GLU A N 1
ATOM 5337 C CA . GLU A 1 672 ? -20.279 17.690 10.027 1.00 86.88 672 GLU A CA 1
ATOM 5338 C C . GLU A 1 672 ? -19.774 16.272 9.718 1.00 86.88 672 GLU A C 1
ATOM 5340 O O . GLU A 1 672 ? -18.768 16.069 9.051 1.00 86.88 672 GLU A O 1
ATOM 5345 N N . ILE A 1 673 ? -20.486 15.264 10.225 1.00 86.56 673 ILE A N 1
ATOM 5346 C CA . ILE A 1 673 ? -20.172 13.854 9.955 1.00 86.56 673 ILE A CA 1
ATOM 5347 C C . ILE A 1 673 ? -21.247 13.197 9.097 1.00 86.56 673 ILE A C 1
ATOM 5349 O O . ILE A 1 673 ? -22.435 13.524 9.199 1.00 86.56 673 ILE A O 1
ATOM 5353 N N . SER A 1 674 ? -20.830 12.202 8.322 1.00 86.12 674 SER A N 1
ATOM 5354 C CA . SER A 1 674 ? -21.716 11.271 7.620 1.00 86.12 674 SER A CA 1
ATOM 5355 C C . SER A 1 674 ? -21.617 9.885 8.249 1.00 86.12 674 SER A C 1
ATOM 5357 O O . SER A 1 674 ? -20.538 9.463 8.654 1.00 86.12 674 SER A O 1
ATOM 5359 N N . THR A 1 675 ? -22.737 9.176 8.356 1.00 88.38 675 THR A N 1
ATOM 5360 C CA . THR A 1 675 ? -22.794 7.826 8.920 1.00 88.38 675 THR A CA 1
ATOM 5361 C C . THR A 1 675 ? -23.629 6.916 8.035 1.00 88.38 675 THR A C 1
ATOM 5363 O O . THR A 1 675 ? -24.813 7.174 7.817 1.00 88.38 675 THR A O 1
ATOM 5366 N N . ASP A 1 676 ? -23.036 5.800 7.629 1.00 83.38 676 ASP A N 1
ATOM 5367 C CA . ASP A 1 676 ? -23.700 4.723 6.907 1.0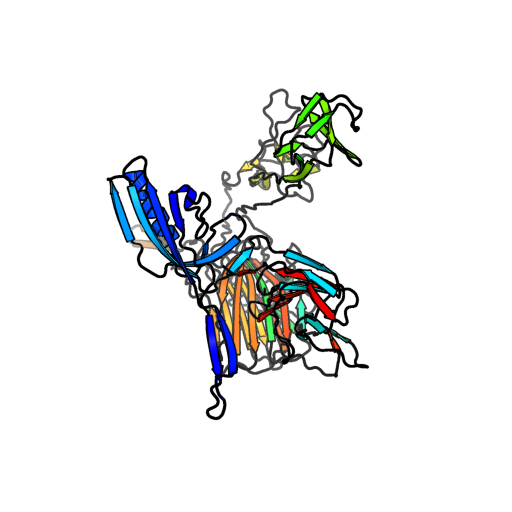0 83.38 676 ASP A CA 1
ATOM 5368 C C . ASP A 1 676 ? -23.746 3.462 7.772 1.00 83.38 676 ASP A C 1
ATOM 5370 O O . ASP A 1 676 ? -22.743 3.047 8.354 1.00 83.38 676 ASP A O 1
ATOM 5374 N N . VAL A 1 677 ? -24.904 2.813 7.835 1.00 85.94 677 VAL A N 1
ATOM 5375 C CA . VAL A 1 677 ? -25.105 1.547 8.545 1.00 85.94 677 VAL A CA 1
ATOM 5376 C C . VAL A 1 677 ? -25.556 0.490 7.548 1.00 85.94 677 VAL A C 1
ATOM 5378 O O . VAL A 1 677 ? -26.592 0.631 6.895 1.00 85.94 677 VAL A O 1
ATOM 5381 N N . ILE A 1 678 ? -24.776 -0.584 7.439 1.00 88.31 678 ILE A N 1
ATOM 5382 C CA . ILE A 1 678 ? -24.992 -1.665 6.479 1.00 88.31 678 ILE A CA 1
ATOM 5383 C C . ILE A 1 678 ? -25.135 -2.989 7.217 1.00 88.31 678 ILE A C 1
ATOM 5385 O O . ILE A 1 678 ? -24.281 -3.350 8.020 1.00 88.31 678 ILE A O 1
ATOM 5389 N N . PHE A 1 679 ? -26.183 -3.753 6.917 1.00 84.75 679 PHE A N 1
ATOM 5390 C CA . PHE A 1 679 ? -26.337 -5.103 7.459 1.00 84.75 679 PHE A CA 1
ATOM 5391 C C . PHE A 1 679 ? -27.192 -5.999 6.565 1.00 84.75 679 PHE A C 1
ATOM 5393 O O . PHE A 1 679 ? -28.075 -5.543 5.838 1.00 84.75 679 PHE A O 1
ATOM 5400 N N . ASN A 1 680 ? -26.961 -7.307 6.660 1.00 85.06 680 ASN A N 1
ATOM 5401 C CA . ASN A 1 680 ? -27.848 -8.319 6.098 1.00 85.06 680 ASN A CA 1
ATOM 5402 C C . ASN A 1 680 ? -28.824 -8.787 7.178 1.00 85.06 680 ASN A C 1
ATOM 5404 O O . ASN A 1 680 ? -28.416 -9.190 8.270 1.00 85.06 680 ASN A O 1
ATOM 5408 N N . GLU A 1 681 ? -30.116 -8.762 6.865 1.00 87.62 681 GLU A N 1
ATOM 5409 C CA . GLU A 1 681 ? -31.142 -9.265 7.777 1.00 87.62 681 GLU A CA 1
ATOM 5410 C C . GLU A 1 681 ? -30.997 -10.765 7.991 1.00 87.62 681 GLU A C 1
ATOM 5412 O O . GLU A 1 681 ? -30.763 -11.517 7.035 1.00 87.62 681 GLU A O 1
ATOM 5417 N N . ARG A 1 682 ? -31.195 -11.184 9.243 1.00 88.69 682 ARG A N 1
ATOM 5418 C CA . ARG A 1 682 ? -31.142 -12.580 9.665 1.00 88.69 682 ARG A CA 1
ATOM 5419 C C . ARG A 1 682 ? -32.541 -13.085 10.009 1.00 88.69 682 ARG A C 1
ATOM 5421 O O . ARG A 1 682 ? -33.342 -12.398 10.641 1.00 88.69 682 ARG A O 1
ATOM 5428 N N . TRP A 1 683 ? -32.834 -14.307 9.591 1.00 86.75 683 TRP A N 1
ATOM 5429 C CA . TRP A 1 683 ? -34.116 -14.978 9.788 1.00 86.75 683 TRP A CA 1
ATOM 5430 C C . TRP A 1 683 ? -33.866 -16.357 10.378 1.00 86.75 683 TRP A C 1
ATOM 5432 O O . TRP A 1 683 ? -32.999 -17.075 9.900 1.00 86.75 683 TRP A O 1
ATOM 5442 N N . LEU A 1 684 ? -34.628 -16.773 11.377 1.00 82.50 684 LEU A N 1
ATOM 5443 C CA . LEU A 1 684 ? -34.487 -18.117 11.936 1.00 82.50 684 LEU A CA 1
ATOM 5444 C C . LEU A 1 684 ? -34.899 -19.181 10.891 1.00 82.50 684 LEU A C 1
ATOM 5446 O O . LEU A 1 684 ? -35.896 -18.989 10.191 1.00 82.50 684 LEU A O 1
ATOM 5450 N N . ILE A 1 685 ? -34.129 -20.277 10.764 1.00 74.69 685 ILE A N 1
ATOM 5451 C CA . ILE A 1 685 ? -34.343 -21.345 9.751 1.00 74.69 685 ILE A CA 1
ATOM 5452 C C . ILE A 1 685 ? -35.530 -22.251 10.046 1.00 74.69 685 ILE A C 1
ATOM 5454 O O . ILE A 1 685 ? -35.522 -22.877 11.134 1.00 74.69 685 ILE A O 1
#

Secondary structure (DSSP, 8-state):
-BS--EETTEEHHHHSEEEEE---SS--EEEEEEE-TTSSSEEEEEEEEPPEEEEEEEEEE-SSHHHHHHHHHHHHHHH--SS-EEEESSSSEEEEEEE-SPPEEEEEETTEEEEEEEEEESS-EEEESSPEEEEESSEEEEEE-SSB-BPPEEEEEESS-BSEEEEEETTTTEEEEEE-PPPTTPPEEE---EEEEE--SS-TT-EE----S-TTB--B-EEEE-TTSSSEEEEE-----SSBEEEEEEEEEEEEESSEEEEEEEEEETT-BTTBTTS---S-----------EEEEEESS-EEEESSSSTTSPEEEEEPTT-EE--SEEETTEEEEEETTEEEEEEGGGEEEEEE-------EEEEEESS-EEEESSSSTTSPEEEEEPTT-EEEEEEEEEEE-TT-TTS--EEEEESS-BTTB--EEEGGGEEEGGG-----SS----STT-BEEEEEEEE-TT--EEEEEEEEE--SSSB-EEEEEEETTEEEEE----PPPPPEEEEEEEETTEEEEEEEEPP--B-SS-SSEEEEEEEEEETTEEEEEEEEEETTEEEEEEE---EE-TT---SPEEEEEEEEEES-TTSBPEEEEEEEEEEESS----S--EEE-B-TT-EEEEETTTTEEEETTEE---B-TT----PBPSEEEEEEEEES-SSEEEEEEE--EEE-

Foldseek 3Di:
DQCAKAFQNRGLNVLWDWDDKDDDPFADKDWDWDDDPVDDDTHTDDMDGAWDKIKIKIKGFAPDLVSLVVSVVVVVVRQPDPFFIWIDSDDFKTATWHFDDDWDWADPDSGMIIIITMIIGGHQWIWTPDWDKWWDFQKTKDAFQFPFWFFWKKKKAFQFFFQKKKKAWPVVRFIWIFGDDDDPPFAEDAPFQFLDWDQALDCPQKAKDDPLDDPQEGAQWDWDAAPVSQFIWTPGQDDDPGLWGWHKIWHWSQDFFQWKKKKFWKWFALQDDLQRQVHGPPPQDPDPPQPWDWQKKKFFQAKWFKFADDDPPGDGDDIDGGGDIFRAPDDDDFWGWGDDPNDIIIIGNVRIDIDIDTDDDRFDKAKKFFQAWWFFFAAFAPPGDGPDIDGGRDIFIWRPVDWAFHPPDPPRPWTWTWGPDADVNHTGITIPVRIDGPVPDDDDDDDDDQDSLQAWKKKKKWWAFPVSQTQKMWMWTDDGRQEQDIWIFIGGRPHTDFTDPDDDDDFDWDWDWDDDDPDIDIDIHGHRRYYDDDCHRFTGMWIKTDDQQWIWTKDFGDDPNDTDDITIDDGDRDPPGDSHTTTMMMIIMTTSDSVRHIHMTISIMIMGRPDDPPPDPHSYRPGRRRWMWIQRLVVRWIDIVNHTRDSIDPSRHRDIDGRTIIMIGMDIPRPTMMMMIIIIHIYRD

pLDDT: mean 81.56, std 15.53, range [25.84, 98.38]

InterPro domains:
  IPR003646 SH3-like domain, bacterial-type [PF08239] (303-352)
  IPR003646 SH3-like domain, bacterial-type [PS51781] (293-356)
  IPR003646 SH3-like domain, bacterial-type [SM00287] (293-356)
  IPR003646 SH3-like domain, bacterial-type [SM00287] (364-439)
  IPR054738 Siphovirus-type tail component, C-terminal domain [PF22768] (622-683)

Sequence (685 aa):
MYNYVKYNDIMISDIATVLKIENTLLPARIINTINIFEKRGEIFDSCKYESKEKVLTILVEGIDLEDYEDNVRSILQAFDVDMPKSFYKEEDKFCYAITSDKITKDIINQLSCILKVTLYIPEPVYYTEIAKVFEGNKEVECLNEGSYECYPIISVGFDNAAQFVQVENTANNKKILAGTVPSLGLPEKEEKTDVIVDACENISGWTEGTNSVDSGRSTDGTLALTEDGKGIMVGTYGSGSTIWKGVGARKSLGQNITDFYIEATLEHNSTGINGDPTVGNNATHKEEIKTGGRTKYYQATGTTNVRTGPSTKYKKIGTLKNGDKVTPISVSKSWIKFKYNGTDRYVSKKYMKVKYKDNTTTITTKNFVTTSSTALRTSYNKTSKQKCSIPGGTTVRLISSKQYLDPSDKKKKRHYYKLAEKYKGYTGYVAVTQVIEASDTYYEYDEELETADDKTAAIEIYGYSVNNEKIFRLGLYDDDAHWEFTYPLIQIGSKDFLKDKTIAPKPRTETSLNASDDKLTIKKDTLLSGQYGDWNDFYGKIGIQRQGKKWLAWVYKYENGKLVKRLLSNETTVNNSPSQALSYIVLYIGTQDINKPSGAALYNLEVKNLNPTTEEETNILKFNQGDVLKLDCYNNTVYLNDKEFSDLDIGSQFFELEQGENIIKVRSDDEEISTDVIFNERWLI